Protein AF-0000000084955981 (afdb_homodimer)

Nearest PDB structures (foldseek):
  2y6p-assembly2_C-2  TM=7.339E-01  e=2.164E-11  Aquifex aeolicus
  7kmw-assembly4_D  TM=6.110E-01  e=5.799E-07  Mycobacterium avium subsp. paratuberculosis K-10
  7kmw-assembly2_B  TM=5.834E-01  e=3.494E-07  Mycobacterium avium subsp. paratuberculosis K-10
  7kmw-assembly3_C  TM=6.070E-01  e=7.012E-07  Mycobacterium avium subsp. paratuberculosis K-10
  3juj-assembly1_D  TM=6.021E-01  e=1.068E-05  Helicobacter pylori 26695

Secondary structure (DSSP, 8-state):
-----HHHHTT--EEEEE-S--SSSTTHHHHHHHHHHHHHHTTT-GGGEEEEES-HHHHHHHHHHT-EEEE----TT--HHHHTHHHHHT---SEEEE--TT-----TTHHHHHHHHHHHHGGG-SEEEEEEEEE--GGGBEEEETTEEEETTTT-----SS--EEEEEEEEEEEEEHHHHHHHHHSS-HHHHHTTS-EEEEE--S------SHHHHHHHHHHHHHHH-/-----HHHHTT--EEEEE-S--SSSTTHHHHHHHHHHHHHHTTT-GGGEEEEES-HHHHHHHHHHT-EEEE----TT--HHHHTHHHHHT---SEEEE--TT-----TTHHHHHHHHHHHHGGG-SEEEEEEEEE--GGGBEEEETTEEEETTTT-----SS--EEEEEEEEEEEEEHHHHHHHHHSS-HHHHHTTS-EEEEE--S------SHHHHHHHHHHHHHHH-

InterPro domains:
  IPR029044 Nucleotide-diphospho-sugar transferases [G3DSA:3.90.550.10] (10-226)
  IPR029044 Nucleotide-diphospho-sugar transferases [SSF53448] (9-222)

Radius of gyration: 24.69 Å; Cα contacts (8 Å, |Δi|>4): 787; chains: 2; bounding box: 46×69×59 Å

Sequence (458 aa):
MELLHESEMNNIPILIPVKGISRRCPGKNRKLLPYTADYLLRQNLIKNAVVISDDQELGDFASRLGFKTNVEIRKEGQDELSSCRNVIKNSDYEAFILLPVTQPFREIDLIRKCCSLYAQVKNEIDFVTSFVEVPDRERFYLEFAGSVPAFRNKDMKRKGALCETIPMIDGAIYLIKSAFICEVAMSTDPNKAFWTGRFRCIKNNVPFMDIDTPDDMAKFQFLKEYFTYMELLHESEMNNIPILIPVKGISRRCPGKNRKLLPYTADYLLRQNLIKNAVVISDDQELGDFASRLGFKTNVEIRKEGQDELSSCRNVIKNSDYEAFILLPVTQPFREIDLIRKCCSLYAQVKNEIDFVTSFVEVPDRERFYLEFAGSVPAFRNKDMKRKGALCETIPMIDGAIYLIKSAFICEVAMSTDPNKAFWTGRFRCIKNNVPFMDIDTPDDMAKFQFLKEYFTY

pLDDT: mean 87.75, std 13.92, range [24.83, 98.25]

Foldseek 3Di:
DPPPPPVQLVPAAEEEEDEQQQPFAHPVCVVQLLLVLVLCVVVVCQASYEYEYCDPVSQVSSVVSPHHYDHDHDDPPQDRLSSCLVVLVPDPDFKHKYAYSQWNAFDSCQSVVQSVVCVVCVVPWFKEAAKEWAFDDLQADWDDPDPDIDRPCPPDDDDPPDRDTDIDGQRRMMIGTSVQSVVLSPDPHSVVSVVVTGYYYYYGHDDGAGHRHPVSVVVVVVVVVVPVD/DPPPPPVQLVPAAEEEEDEQQQPFAHPVCVVQLLLVLVLCVVVVCQASYEYEYCDVVSQVSSVVSPHHYDHDHDDPPDDRLSSCLVVLVPDPDFKHKYAYSQWRAFDSCQSVVQSVVCVVQVVPWFKEAAKEWAFDDLQADWDDPDPDIDRPCPPDDDDPPDRDTDIDGQRRMMIGTSVQSVVLSPDPHSVVSVVVTGYYYYYGHDDGAGHRHPVSVVVVVVVVVVPVD

Structure (mmCIF, N/CA/C/O backbone):
data_AF-0000000084955981-model_v1
#
loop_
_entity.id
_entity.type
_entity.pdbx_description
1 polymer 'Uncharacterized protein'
#
loop_
_atom_site.group_PDB
_atom_site.id
_atom_site.type_symbol
_atom_site.label_atom_id
_atom_site.label_alt_id
_atom_site.label_comp_id
_atom_site.label_asym_id
_atom_site.label_entity_id
_atom_site.label_seq_id
_atom_site.pdbx_PDB_ins_code
_atom_site.Cartn_x
_atom_site.Cartn_y
_atom_site.Cartn_z
_atom_site.occupancy
_atom_site.B_iso_or_equiv
_atom_site.auth_seq_id
_atom_site.auth_comp_id
_atom_site.auth_asym_id
_atom_site.auth_atom_id
_atom_site.pdbx_PDB_model_num
ATOM 1 N N . MET A 1 1 ? -22.703 -29.344 -1.553 1 24.98 1 MET A N 1
ATOM 2 C CA . MET A 1 1 ? -21.531 -28.469 -1.436 1 24.98 1 MET A CA 1
ATOM 3 C C . MET A 1 1 ? -20.297 -29.266 -1.06 1 24.98 1 MET A C 1
ATOM 5 O O . MET A 1 1 ? -20.094 -29.609 0.109 1 24.98 1 MET A O 1
ATOM 9 N N . GLU A 1 2 ? -19.938 -30.234 -1.838 1 27.98 2 GLU A N 1
ATOM 10 C CA . GLU A 1 2 ? -18.906 -31.234 -1.55 1 27.98 2 GLU A CA 1
ATOM 11 C C . GLU A 1 2 ? -17.562 -30.578 -1.252 1 27.98 2 GLU A C 1
ATOM 13 O O . GLU A 1 2 ? -17.109 -29.719 -2.014 1 27.98 2 GLU A O 1
ATOM 18 N N . LEU A 1 3 ? -17.266 -30.406 -0.028 1 33.03 3 LEU A N 1
ATOM 19 C CA . LEU A 1 3 ? -15.922 -30.094 0.46 1 33.03 3 LEU A CA 1
ATOM 20 C C . LEU A 1 3 ? -14.852 -30.656 -0.472 1 33.03 3 LEU A C 1
ATOM 22 O O . LEU A 1 3 ? -14.781 -31.875 -0.673 1 33.03 3 LEU A O 1
ATOM 26 N N . LEU A 1 4 ? -14.602 -30.062 -1.552 1 38.09 4 LEU A N 1
ATOM 27 C CA . LEU A 1 4 ? -13.461 -30.578 -2.303 1 38.09 4 LEU A CA 1
ATOM 28 C C . LEU A 1 4 ? -12.43 -31.203 -1.365 1 38.09 4 LEU A C 1
ATOM 30 O O . LEU A 1 4 ? -12.031 -30.594 -0.374 1 38.09 4 LEU A O 1
ATOM 34 N N . HIS A 1 5 ? -12.297 -32.469 -1.326 1 39.66 5 HIS A N 1
ATOM 35 C CA . HIS A 1 5 ? -11.445 -33.281 -0.476 1 39.66 5 HIS A CA 1
ATOM 36 C C . HIS A 1 5 ? -10.031 -32.719 -0.403 1 39.66 5 HIS A C 1
ATOM 38 O O . HIS A 1 5 ? -9.5 -32.219 -1.398 1 39.66 5 HIS A O 1
ATOM 44 N N . GLU A 1 6 ? -9.438 -32.281 0.761 1 46.44 6 GLU A N 1
ATOM 45 C CA . GLU A 1 6 ? -8.039 -32.094 1.13 1 46.44 6 GLU A CA 1
ATOM 46 C C . GLU A 1 6 ? -7.105 -32.75 0.126 1 46.44 6 GLU A C 1
ATOM 48 O O . GLU A 1 6 ? -6 -32.281 -0.118 1 46.44 6 GLU A O 1
ATOM 53 N N . SER A 1 7 ? -7.629 -33.75 -0.527 1 46.12 7 SER A N 1
ATOM 54 C CA . SER A 1 7 ? -6.84 -34.625 -1.389 1 46.12 7 SER A CA 1
ATOM 55 C C . SER A 1 7 ? -6.512 -33.938 -2.713 1 46.12 7 SER A C 1
ATOM 57 O O . SER A 1 7 ? -5.441 -34.156 -3.283 1 46.12 7 SER A O 1
ATOM 59 N N . GLU A 1 8 ? -7.395 -33.219 -3.297 1 49.69 8 GLU A N 1
ATOM 60 C CA . GLU A 1 8 ? -7.164 -32.625 -4.613 1 49.69 8 GLU A CA 1
ATOM 61 C C . GLU A 1 8 ? -6.219 -31.438 -4.531 1 49.69 8 GLU A C 1
ATOM 63 O O . GLU A 1 8 ? -5.461 -31.172 -5.469 1 49.69 8 GLU A O 1
ATOM 68 N N . MET A 1 9 ? -6.34 -30.5 -3.541 1 53.97 9 MET A N 1
ATOM 69 C CA . MET A 1 9 ? -5.371 -29.438 -3.305 1 53.97 9 MET A CA 1
ATOM 70 C C . MET A 1 9 ? -3.955 -30 -3.215 1 53.97 9 MET A C 1
ATOM 72 O O . MET A 1 9 ? -2.994 -29.344 -3.609 1 53.97 9 MET A O 1
ATOM 76 N N . ASN A 1 10 ? -4.02 -31.328 -2.754 1 58.03 10 ASN A N 1
ATOM 77 C CA . ASN A 1 10 ? -2.803 -32.031 -2.342 1 58.03 10 ASN A CA 1
ATOM 78 C C . ASN A 1 10 ? -1.959 -32.438 -3.545 1 58.03 10 ASN A C 1
ATOM 80 O O . ASN A 1 10 ? -0.812 -32.844 -3.389 1 58.03 10 ASN A O 1
ATOM 84 N N . ASN A 1 11 ? -2.57 -31.953 -4.809 1 80.12 11 ASN A N 1
ATOM 85 C CA . ASN A 1 11 ? -1.757 -32.594 -5.836 1 80.12 11 ASN A CA 1
ATOM 86 C C . ASN A 1 11 ? -1.183 -31.562 -6.812 1 80.12 11 ASN A C 1
ATOM 88 O O . ASN A 1 11 ? -0.55 -31.922 -7.801 1 80.12 11 ASN A O 1
ATOM 92 N N . ILE A 1 12 ? -1.374 -30.188 -6.52 1 93.06 12 ILE A N 1
ATOM 93 C CA . ILE A 1 12 ? -0.803 -29.25 -7.48 1 93.06 12 ILE A CA 1
ATOM 94 C C . ILE A 1 12 ? 0.538 -28.734 -6.961 1 93.06 12 ILE A C 1
ATOM 96 O O . ILE A 1 12 ? 0.604 -28.109 -5.895 1 93.06 12 ILE A O 1
ATOM 100 N N . PRO A 1 13 ? 1.583 -28.969 -7.68 1 94.88 13 PRO A N 1
ATOM 101 C CA . PRO A 1 13 ? 2.895 -28.516 -7.211 1 94.88 13 PRO A CA 1
ATOM 102 C C . PRO A 1 13 ? 3.02 -26.984 -7.188 1 94.88 13 PRO A C 1
ATOM 104 O O . PRO A 1 13 ? 2.379 -26.297 -7.984 1 94.88 13 PRO A O 1
ATOM 107 N N . ILE A 1 14 ? 3.828 -26.562 -6.258 1 96.56 14 ILE A N 1
ATOM 108 C CA . ILE A 1 14 ? 4.086 -25.125 -6.094 1 96.56 14 ILE A CA 1
ATOM 109 C C . ILE A 1 14 ? 5.492 -24.797 -6.59 1 96.56 14 ILE A C 1
ATOM 111 O O . ILE A 1 14 ? 6.465 -25.438 -6.191 1 96.56 14 ILE A O 1
ATOM 115 N N . LEU A 1 15 ? 5.574 -23.859 -7.465 1 95.25 15 LEU A N 1
ATOM 116 C CA . LEU A 1 15 ? 6.855 -23.391 -7.98 1 95.25 15 LEU A CA 1
ATOM 117 C C . LEU A 1 15 ? 7.152 -21.969 -7.492 1 95.25 15 LEU A C 1
ATOM 119 O O . LEU A 1 15 ? 6.27 -21.109 -7.5 1 95.25 15 LEU A O 1
ATOM 123 N N . ILE A 1 16 ? 8.359 -21.734 -7.078 1 95.62 16 ILE A N 1
ATOM 124 C CA . ILE A 1 16 ? 8.844 -20.438 -6.621 1 95.62 16 ILE A CA 1
ATOM 125 C C . ILE A 1 16 ? 10.094 -20.047 -7.414 1 95.62 16 ILE A C 1
ATOM 127 O O . ILE A 1 16 ? 11.211 -20.375 -7.016 1 95.62 16 ILE A O 1
ATOM 131 N N . PRO A 1 17 ? 9.875 -19.312 -8.461 1 90.75 17 PRO A N 1
ATOM 132 C CA . PRO A 1 17 ? 11.039 -18.891 -9.258 1 90.75 17 PRO A CA 1
ATOM 133 C C . PRO A 1 17 ? 11.789 -17.719 -8.625 1 90.75 17 PRO A C 1
ATOM 135 O O . PRO A 1 17 ? 11.188 -16.703 -8.297 1 90.75 17 PRO A O 1
ATOM 138 N N . VAL A 1 18 ? 13.086 -17.844 -8.391 1 89.06 18 VAL A N 1
ATOM 139 C CA . VAL A 1 18 ? 13.914 -16.766 -7.852 1 89.06 18 VAL A CA 1
ATOM 140 C C . VAL A 1 18 ? 15.219 -16.688 -8.633 1 89.06 18 VAL A C 1
ATOM 142 O O . VAL A 1 18 ? 15.898 -17.688 -8.828 1 89.06 18 VAL A O 1
ATOM 145 N N . LYS A 1 19 ? 15.461 -15.516 -9.094 1 82.56 19 LYS A N 1
ATOM 146 C CA . LYS A 1 19 ? 16.734 -15.289 -9.789 1 82.56 19 LYS A CA 1
ATOM 147 C C . LYS A 1 19 ? 17.828 -14.867 -8.812 1 82.56 19 LYS A C 1
ATOM 149 O O . LYS A 1 19 ? 17.547 -14.18 -7.82 1 82.56 19 LYS A O 1
ATOM 154 N N . GLY A 1 20 ? 19.016 -15.359 -9.062 1 73.94 20 GLY A N 1
ATOM 155 C CA . GLY A 1 20 ? 20.141 -14.953 -8.234 1 73.94 20 GLY A CA 1
ATOM 156 C C . GLY A 1 20 ? 20.453 -13.477 -8.352 1 73.94 20 GLY A C 1
ATOM 157 O O . GLY A 1 20 ? 20.672 -12.797 -7.348 1 73.94 20 GLY A O 1
ATOM 158 N N . ILE A 1 21 ? 20.578 -13.117 -9.57 1 67.75 21 ILE A N 1
ATOM 159 C CA . ILE A 1 21 ? 20.906 -11.711 -9.781 1 67.75 21 ILE A CA 1
ATOM 160 C C . ILE A 1 21 ? 19.641 -10.922 -10.086 1 67.75 21 ILE A C 1
ATOM 162 O O . ILE A 1 21 ? 18.969 -11.172 -11.094 1 67.75 21 ILE A O 1
ATOM 166 N N . SER A 1 22 ? 19.203 -10.18 -9.141 1 68.75 22 SER A N 1
ATOM 167 C CA . SER A 1 22 ? 18.156 -9.18 -9.359 1 68.75 22 SER A CA 1
ATOM 168 C C . SER A 1 22 ? 18.75 -7.875 -9.883 1 68.75 22 SER A C 1
ATOM 170 O O . SER A 1 22 ? 19.359 -7.113 -9.133 1 68.75 22 SER A O 1
ATOM 172 N N . ARG A 1 23 ? 18.547 -7.656 -11.078 1 68.56 23 ARG A N 1
ATOM 173 C CA . ARG A 1 23 ? 19.172 -6.512 -11.727 1 68.56 23 ARG A CA 1
ATOM 174 C C . ARG A 1 23 ? 18.688 -5.199 -11.117 1 68.56 23 ARG A C 1
ATOM 176 O O . ARG A 1 23 ? 19.5 -4.301 -10.852 1 68.56 23 ARG A O 1
ATOM 183 N N . ARG A 1 24 ? 17.453 -5.141 -10.812 1 72.56 24 ARG A N 1
ATOM 184 C CA . ARG A 1 24 ? 16.859 -3.889 -10.352 1 72.56 24 ARG A CA 1
ATOM 185 C C . ARG A 1 24 ? 17.078 -3.701 -8.852 1 72.56 24 ARG A C 1
ATOM 187 O O . ARG A 1 24 ? 17.125 -2.57 -8.367 1 72.56 24 ARG A O 1
ATOM 194 N N . CYS A 1 25 ? 17.125 -4.785 -8.102 1 82.94 25 CYS A N 1
ATOM 195 C CA . CYS A 1 25 ? 17.266 -4.754 -6.648 1 82.94 25 CYS A CA 1
ATOM 196 C C . CYS A 1 25 ? 18.094 -5.934 -6.156 1 82.94 25 CYS A C 1
ATOM 198 O O . CYS A 1 25 ? 17.547 -6.945 -5.723 1 82.94 25 CYS A O 1
ATOM 200 N N . PRO A 1 26 ? 19.406 -5.855 -6.152 1 81.56 26 PRO A N 1
ATOM 201 C CA . PRO A 1 26 ? 20.281 -6.973 -5.816 1 81.56 26 PRO A CA 1
ATOM 202 C C . PRO A 1 26 ? 20.016 -7.543 -4.426 1 81.56 26 PRO A C 1
ATOM 204 O O . PRO A 1 26 ? 19.859 -6.785 -3.463 1 81.56 26 PRO A O 1
ATOM 207 N N . GLY A 1 27 ? 19.812 -8.805 -4.395 1 86.44 27 GLY A N 1
ATOM 208 C CA . GLY A 1 27 ? 19.703 -9.508 -3.129 1 86.44 27 GLY A CA 1
ATOM 209 C C . GLY A 1 27 ? 18.297 -9.578 -2.596 1 86.44 27 GLY A C 1
ATOM 210 O O . GLY A 1 27 ? 18.047 -10.172 -1.544 1 86.44 27 GLY A O 1
ATOM 211 N N . LYS A 1 28 ? 17.328 -9.023 -3.297 1 89.31 28 LYS A N 1
ATOM 212 C CA . LYS A 1 28 ? 15.984 -8.938 -2.752 1 89.31 28 LYS A CA 1
ATOM 213 C C . LYS A 1 28 ? 15.383 -10.328 -2.57 1 89.31 28 LYS A C 1
ATOM 215 O O . LYS A 1 28 ? 14.68 -10.586 -1.592 1 89.31 28 LYS A O 1
ATOM 220 N N . ASN A 1 29 ? 15.719 -11.266 -3.475 1 91 29 ASN A N 1
ATOM 221 C CA . ASN A 1 29 ? 15.109 -12.594 -3.43 1 91 29 ASN A CA 1
ATOM 222 C C . ASN A 1 29 ? 15.562 -13.375 -2.205 1 91 29 ASN A C 1
ATOM 224 O O . ASN A 1 29 ? 14.758 -14.055 -1.562 1 91 29 ASN A O 1
ATOM 228 N N . ARG A 1 30 ? 16.828 -13.289 -1.937 1 92.69 30 ARG A N 1
ATOM 229 C CA . ARG A 1 30 ? 17.328 -13.953 -0.741 1 92.69 30 ARG A CA 1
ATOM 230 C C . ARG A 1 30 ? 16.672 -13.398 0.517 1 92.69 30 ARG A C 1
ATOM 232 O O . ARG A 1 30 ? 16.375 -14.148 1.445 1 92.69 30 ARG A O 1
ATOM 239 N N . LYS A 1 31 ? 16.469 -12.117 0.587 1 95.06 31 LYS A N 1
ATOM 240 C CA . LYS A 1 31 ? 15.859 -11.461 1.742 1 95.06 31 LYS A CA 1
ATOM 241 C C . LYS A 1 31 ? 14.375 -11.789 1.853 1 95.06 31 LYS A C 1
ATOM 243 O O . LYS A 1 31 ? 13.828 -11.852 2.955 1 95.06 31 LYS A O 1
ATOM 248 N N . LEU A 1 32 ? 13.719 -12.078 0.718 1 96.81 32 LEU A N 1
ATOM 249 C CA . LEU A 1 32 ? 12.266 -12.211 0.696 1 96.81 32 LEU A CA 1
ATOM 250 C C . LEU A 1 32 ? 11.852 -13.672 0.779 1 96.81 32 LEU A C 1
ATOM 252 O O . LEU A 1 32 ? 10.75 -13.984 1.236 1 96.81 32 LEU A O 1
ATOM 256 N N . LEU A 1 33 ? 12.664 -14.617 0.383 1 96.88 33 LEU A N 1
ATOM 257 C CA . LEU A 1 33 ? 12.344 -16.031 0.302 1 96.88 33 LEU A CA 1
ATOM 258 C C . LEU A 1 33 ? 11.891 -16.562 1.657 1 96.88 33 LEU A C 1
ATOM 260 O O . LEU A 1 33 ? 10.945 -17.359 1.734 1 96.88 33 LEU A O 1
ATOM 264 N N . PRO A 1 34 ? 12.477 -16.125 2.803 1 97.31 34 PRO A N 1
ATOM 265 C CA . PRO A 1 34 ? 12.055 -16.625 4.109 1 97.31 34 PRO A CA 1
ATOM 266 C C . PRO A 1 34 ? 10.586 -16.328 4.406 1 97.31 34 PRO A C 1
ATOM 268 O O . PRO A 1 34 ? 9.922 -17.094 5.109 1 97.31 34 PRO A O 1
ATOM 271 N N . TYR A 1 35 ? 10.078 -15.25 3.887 1 97.31 35 TYR A N 1
ATOM 272 C CA . TYR A 1 35 ? 8.688 -14.891 4.137 1 97.31 35 TYR A CA 1
ATOM 273 C C . TYR A 1 35 ? 7.746 -15.852 3.418 1 97.31 35 TYR A C 1
ATOM 275 O O . TYR A 1 35 ? 6.703 -16.219 3.959 1 97.31 35 TYR A O 1
ATOM 283 N N . THR A 1 36 ? 8.078 -16.219 2.207 1 97.56 36 THR A N 1
ATOM 284 C CA . THR A 1 36 ? 7.305 -17.234 1.495 1 97.56 36 THR A CA 1
ATOM 285 C C . THR A 1 36 ? 7.422 -18.594 2.18 1 97.56 36 THR A C 1
ATOM 287 O O . THR A 1 36 ? 6.449 -19.344 2.262 1 97.56 36 THR A O 1
ATOM 290 N N . ALA A 1 37 ? 8.617 -18.922 2.689 1 98.06 37 ALA A N 1
ATOM 291 C CA . ALA A 1 37 ? 8.805 -20.156 3.447 1 98.06 37 ALA A CA 1
ATOM 292 C C . ALA A 1 37 ? 7.879 -20.203 4.66 1 98.06 37 ALA A C 1
ATOM 294 O O . ALA A 1 37 ? 7.176 -21.188 4.879 1 98.06 37 ALA A O 1
ATOM 295 N N . ASP A 1 38 ? 7.863 -19.125 5.406 1 97.38 38 ASP A N 1
ATOM 296 C CA . ASP A 1 38 ? 7.012 -19.047 6.586 1 97.38 38 ASP A CA 1
ATOM 297 C C . ASP A 1 38 ? 5.543 -19.234 6.215 1 97.38 38 ASP A C 1
ATOM 299 O O . ASP A 1 38 ? 4.816 -19.969 6.895 1 97.38 38 ASP A O 1
ATOM 303 N N . TYR A 1 39 ? 5.148 -18.594 5.176 1 97.44 39 TYR A N 1
ATOM 304 C CA . TYR A 1 39 ? 3.781 -18.688 4.684 1 97.44 39 TYR A CA 1
ATOM 305 C C . TYR A 1 39 ? 3.408 -20.141 4.406 1 97.44 39 TYR A C 1
ATOM 307 O O . TYR A 1 39 ? 2.338 -20.609 4.809 1 97.44 39 TYR A O 1
ATOM 315 N N . LEU A 1 40 ? 4.246 -20.859 3.764 1 97.44 40 LEU A N 1
ATOM 316 C CA . LEU A 1 40 ? 3.971 -22.25 3.371 1 97.44 40 LEU A CA 1
ATOM 317 C C . LEU A 1 40 ? 4.09 -23.188 4.566 1 97.44 40 LEU A C 1
ATOM 319 O O . LEU A 1 40 ? 3.342 -24.156 4.676 1 97.44 40 LEU A O 1
ATOM 323 N N . LEU A 1 41 ? 5.027 -22.906 5.461 1 97 41 LEU A N 1
ATOM 324 C CA . LEU A 1 41 ? 5.203 -23.734 6.656 1 97 41 LEU A CA 1
ATOM 325 C C . LEU A 1 41 ? 3.953 -23.688 7.531 1 97 41 LEU A C 1
ATOM 327 O O . LEU A 1 41 ? 3.521 -24.719 8.055 1 97 41 LEU A O 1
ATOM 331 N N . ARG A 1 42 ? 3.324 -22.547 7.613 1 95.62 42 ARG A N 1
ATOM 332 C CA . ARG A 1 42 ? 2.135 -22.375 8.438 1 95.62 42 ARG A CA 1
ATOM 333 C C . ARG A 1 42 ? 0.963 -23.188 7.891 1 95.62 42 ARG A C 1
ATOM 335 O O . ARG A 1 42 ? -0.028 -23.391 8.594 1 95.62 42 ARG A O 1
ATOM 342 N N . GLN A 1 43 ? 1.119 -23.609 6.676 1 94.88 43 GLN A N 1
ATOM 343 C CA . GLN A 1 43 ? 0.042 -24.359 6.031 1 94.88 43 GLN A CA 1
ATOM 344 C C . GLN A 1 43 ? 0.477 -25.781 5.711 1 94.88 43 GLN A C 1
ATOM 346 O O . GLN A 1 43 ? -0.244 -26.516 5.031 1 94.88 43 GLN A O 1
ATOM 351 N N . ASN A 1 44 ? 1.649 -26.203 6.117 1 94.75 44 ASN A N 1
ATOM 352 C CA . ASN A 1 44 ? 2.227 -27.516 5.871 1 94.75 44 ASN A CA 1
ATOM 353 C C . ASN A 1 44 ? 2.324 -27.812 4.379 1 94.75 44 ASN A C 1
ATOM 355 O O . ASN A 1 44 ? 1.991 -28.906 3.936 1 94.75 44 ASN A O 1
ATOM 359 N N . LEU A 1 45 ? 2.791 -26.766 3.621 1 95.81 45 LEU A N 1
ATOM 360 C CA . LEU A 1 45 ? 2.836 -26.922 2.174 1 95.81 45 LEU A CA 1
ATOM 361 C C . LEU A 1 45 ? 4.266 -26.797 1.654 1 95.81 45 LEU A C 1
ATOM 363 O O . LEU A 1 45 ? 4.504 -26.906 0.451 1 95.81 45 LEU A O 1
ATOM 367 N N . ILE A 1 46 ? 5.195 -26.609 2.521 1 95.5 46 ILE A N 1
ATOM 368 C CA . ILE A 1 46 ? 6.555 -26.297 2.084 1 95.5 46 ILE A CA 1
ATOM 369 C C . ILE A 1 46 ? 7.125 -27.484 1.309 1 95.5 46 ILE A C 1
ATOM 371 O O . ILE A 1 46 ? 7.895 -27.297 0.362 1 95.5 46 ILE A O 1
ATOM 375 N N . LYS A 1 47 ? 6.723 -28.672 1.635 1 92.81 47 LYS A N 1
ATOM 376 C CA . LYS A 1 47 ? 7.242 -29.875 0.984 1 92.81 47 LYS A CA 1
ATOM 377 C C . LYS A 1 47 ? 6.707 -30 -0.439 1 92.81 47 LYS A C 1
ATOM 379 O O . LYS A 1 47 ? 7.277 -30.734 -1.258 1 92.81 47 LYS A O 1
ATOM 384 N N . ASN A 1 48 ? 5.641 -29.344 -0.72 1 93.12 48 ASN A N 1
ATOM 385 C CA . ASN A 1 48 ? 5.039 -29.344 -2.051 1 93.12 48 ASN A CA 1
ATOM 386 C C . ASN A 1 48 ? 5.641 -28.266 -2.939 1 93.12 48 ASN A C 1
ATOM 388 O O . ASN A 1 48 ? 5.297 -28.156 -4.117 1 93.12 48 ASN A O 1
ATOM 392 N N . ALA A 1 49 ? 6.582 -27.516 -2.406 1 96.5 49 ALA A N 1
ATOM 393 C CA . ALA A 1 49 ? 7.105 -26.359 -3.115 1 96.5 49 ALA A CA 1
ATOM 394 C C . ALA A 1 49 ? 8.531 -26.594 -3.59 1 96.5 49 ALA A C 1
ATOM 396 O O . ALA A 1 49 ? 9.336 -27.203 -2.873 1 96.5 49 ALA A O 1
ATOM 397 N N . VAL A 1 50 ? 8.797 -26.172 -4.793 1 95.31 50 VAL A N 1
ATOM 398 C CA . VAL A 1 50 ? 10.133 -26.25 -5.379 1 95.31 50 VAL A CA 1
ATOM 399 C C . VAL A 1 50 ? 10.617 -24.844 -5.754 1 95.31 50 VAL A C 1
ATOM 401 O O . VAL A 1 50 ? 9.922 -24.109 -6.473 1 95.31 50 VAL A O 1
ATOM 404 N N . VAL A 1 51 ? 11.758 -24.469 -5.238 1 95.69 51 VAL A N 1
ATOM 405 C CA . VAL A 1 51 ? 12.406 -23.219 -5.641 1 95.69 51 VAL A CA 1
ATOM 406 C C . VAL A 1 51 ? 13.242 -23.453 -6.895 1 95.69 51 VAL A C 1
ATOM 408 O O . VAL A 1 51 ? 14.078 -24.359 -6.934 1 95.69 51 VAL A O 1
ATOM 411 N N . ILE A 1 52 ? 12.969 -22.672 -7.91 1 92.19 52 ILE A N 1
ATOM 412 C CA . ILE A 1 52 ? 13.719 -22.719 -9.156 1 92.19 52 ILE A CA 1
ATOM 413 C C . ILE A 1 52 ? 14.641 -21.5 -9.25 1 92.19 52 ILE A C 1
ATOM 415 O O . ILE A 1 52 ? 14.18 -20.359 -9.273 1 92.19 52 ILE A O 1
ATOM 419 N N . SER A 1 53 ? 15.93 -21.719 -9.312 1 90.56 53 SER A N 1
ATOM 420 C CA . SER A 1 53 ? 16.891 -20.609 -9.312 1 90.56 53 SER A CA 1
ATOM 421 C C . SER A 1 53 ? 18.031 -20.875 -10.297 1 90.56 53 SER A C 1
ATOM 423 O O . SER A 1 53 ? 18.281 -22.016 -10.68 1 90.56 53 SER A O 1
ATOM 425 N N . ASP A 1 54 ? 18.625 -19.781 -10.727 1 87.56 54 ASP A N 1
ATOM 426 C CA . ASP A 1 54 ? 19.828 -19.891 -11.555 1 87.56 54 ASP A CA 1
ATOM 427 C C . ASP A 1 54 ? 21.094 -19.703 -10.719 1 87.56 54 ASP A C 1
ATOM 429 O O . ASP A 1 54 ? 22.188 -19.547 -11.266 1 87.56 54 ASP A O 1
ATOM 433 N N . ASP A 1 55 ? 20.938 -19.625 -9.453 1 88.81 55 ASP A N 1
ATOM 434 C CA . ASP A 1 55 ? 22.031 -19.375 -8.523 1 88.81 55 ASP A CA 1
ATOM 435 C C . ASP A 1 55 ? 22.125 -20.469 -7.465 1 88.81 55 ASP A C 1
ATOM 437 O O . ASP A 1 55 ? 21.203 -20.641 -6.656 1 88.81 55 ASP A O 1
ATOM 441 N N . GLN A 1 56 ? 23.297 -21.109 -7.453 1 92.12 56 GLN A N 1
ATOM 442 C CA . GLN A 1 56 ? 23.5 -22.219 -6.539 1 92.12 56 GLN A CA 1
ATOM 443 C C . GLN A 1 56 ? 23.422 -21.766 -5.082 1 92.12 56 GLN A C 1
ATOM 445 O O . GLN A 1 56 ? 22.859 -22.469 -4.238 1 92.12 56 GLN A O 1
ATOM 450 N N . GLU A 1 57 ? 23.984 -20.672 -4.824 1 92.75 57 GLU A N 1
ATOM 451 C CA . GLU A 1 57 ? 23.953 -20.156 -3.457 1 92.75 57 GLU A CA 1
ATOM 452 C C . GLU A 1 57 ? 22.531 -19.938 -2.98 1 92.75 57 GLU A C 1
ATOM 454 O O . GLU A 1 57 ? 22.188 -20.25 -1.837 1 92.75 57 GLU A O 1
ATOM 459 N N . LEU A 1 58 ? 21.719 -19.422 -3.795 1 92.81 58 LEU A N 1
ATOM 460 C CA . LEU A 1 58 ? 20.328 -19.203 -3.459 1 92.81 58 LEU A CA 1
ATOM 461 C C . LEU A 1 58 ? 19.578 -20.516 -3.316 1 92.81 58 LEU A C 1
ATOM 463 O O . LEU A 1 58 ? 18.719 -20.656 -2.445 1 92.81 58 LEU A O 1
ATOM 467 N N . GLY A 1 59 ? 19.906 -21.438 -4.184 1 93.75 59 GLY A N 1
ATOM 468 C CA . GLY A 1 59 ? 19.344 -22.781 -4.047 1 93.75 59 GLY A CA 1
ATOM 469 C C . GLY A 1 59 ? 19.672 -23.422 -2.715 1 93.75 59 GLY A C 1
ATOM 470 O O . GLY A 1 59 ? 18.781 -23.984 -2.064 1 93.75 59 GLY A O 1
ATOM 471 N N . ASP A 1 60 ? 20.891 -23.328 -2.32 1 95.75 60 ASP A N 1
ATOM 472 C CA . ASP A 1 60 ? 21.328 -23.875 -1.037 1 95.75 60 ASP A CA 1
ATOM 473 C C . ASP A 1 60 ? 20.594 -23.188 0.12 1 95.75 60 ASP A C 1
ATOM 475 O O . ASP A 1 60 ? 20.172 -23.859 1.069 1 95.75 60 ASP A O 1
ATOM 479 N N . PHE A 1 61 ? 20.5 -21.922 0.017 1 96.19 61 PHE A N 1
ATOM 480 C CA . PHE A 1 61 ? 19.781 -21.172 1.027 1 96.19 61 PHE A CA 1
ATOM 481 C C . PHE A 1 61 ? 18.328 -21.641 1.114 1 96.19 61 PHE A C 1
ATOM 483 O O . PHE A 1 61 ? 17.797 -21.844 2.209 1 96.19 61 PHE A O 1
ATOM 490 N N . ALA A 1 62 ? 17.703 -21.828 -0.001 1 96.88 62 ALA A N 1
ATOM 491 C CA . ALA A 1 62 ? 16.312 -22.297 -0.064 1 96.88 62 ALA A CA 1
ATOM 492 C C . ALA A 1 62 ? 16.172 -23.672 0.586 1 96.88 62 ALA A C 1
ATOM 494 O O . ALA A 1 62 ? 15.211 -23.922 1.318 1 96.88 62 ALA A O 1
ATOM 495 N N . SER A 1 63 ? 17.094 -24.531 0.337 1 97.12 63 SER A N 1
ATOM 496 C CA . SER A 1 63 ? 17.078 -25.875 0.924 1 97.12 63 SER A CA 1
ATOM 497 C C . SER A 1 63 ? 17.125 -25.812 2.447 1 97.12 63 SER A C 1
ATOM 499 O O . SER A 1 63 ? 16.453 -26.562 3.131 1 97.12 63 SER A O 1
ATOM 501 N N . ARG A 1 64 ? 17.891 -24.906 2.949 1 97.69 64 ARG A N 1
ATOM 502 C CA . ARG A 1 64 ? 18 -24.734 4.395 1 97.69 64 ARG A CA 1
ATOM 503 C C . ARG A 1 64 ? 16.688 -24.266 5 1 97.69 64 ARG A C 1
ATOM 505 O O . ARG A 1 64 ? 16.422 -24.5 6.18 1 97.69 64 ARG A O 1
ATOM 512 N N . LEU A 1 65 ? 15.891 -23.609 4.215 1 97.56 65 LEU A N 1
ATOM 513 C CA . LEU A 1 65 ? 14.586 -23.141 4.676 1 97.56 65 LEU A CA 1
ATOM 514 C C . LEU A 1 65 ? 13.562 -24.266 4.641 1 97.56 65 LEU A C 1
ATOM 516 O O . LEU A 1 65 ? 12.453 -24.125 5.168 1 97.56 65 LEU A O 1
ATOM 520 N N . GLY A 1 66 ? 13.883 -25.391 3.895 1 97.19 66 GLY A N 1
ATOM 521 C CA . GLY A 1 66 ? 13 -26.547 3.855 1 97.19 66 GLY A CA 1
ATOM 522 C C . GLY A 1 66 ? 12.43 -26.812 2.475 1 97.19 66 GLY A C 1
ATOM 523 O O . GLY A 1 66 ? 11.672 -27.766 2.283 1 97.19 66 GLY A O 1
ATOM 524 N N . PHE A 1 67 ? 12.836 -26.016 1.507 1 97.5 67 PHE A N 1
ATOM 525 C CA . PHE A 1 67 ? 12.32 -26.188 0.153 1 97.5 67 PHE A CA 1
ATOM 526 C C . PHE A 1 67 ? 13.047 -27.312 -0.572 1 97.5 67 PHE A C 1
ATOM 528 O O . PHE A 1 67 ? 14.227 -27.562 -0.306 1 97.5 67 PHE A O 1
ATOM 535 N N . LYS A 1 68 ? 12.328 -27.984 -1.501 1 95.81 68 LYS A N 1
ATOM 536 C CA . LYS A 1 68 ? 13.023 -28.625 -2.623 1 95.81 68 LYS A CA 1
ATOM 537 C C . LYS A 1 68 ? 13.594 -27.562 -3.574 1 95.81 68 LYS A C 1
ATOM 539 O O . LYS A 1 68 ? 13.07 -26.453 -3.664 1 95.81 68 LYS A O 1
ATOM 544 N N . THR A 1 69 ? 14.68 -27.922 -4.211 1 94.94 69 THR A N 1
ATOM 545 C CA . THR A 1 69 ? 15.305 -26.938 -5.078 1 94.94 69 THR A CA 1
ATOM 546 C C . THR A 1 69 ? 15.648 -27.547 -6.434 1 94.94 69 THR A C 1
ATOM 548 O O . THR A 1 69 ? 15.922 -28.734 -6.531 1 94.94 69 THR A O 1
ATOM 551 N N . ASN A 1 70 ? 15.5 -26.75 -7.469 1 92.62 70 ASN A N 1
ATOM 552 C CA . ASN A 1 70 ? 15.961 -27.031 -8.828 1 92.62 70 ASN A CA 1
ATOM 553 C C . ASN A 1 70 ? 16.812 -25.875 -9.367 1 92.62 70 ASN A C 1
ATOM 555 O O . ASN A 1 70 ? 16.281 -24.797 -9.672 1 92.62 70 ASN A O 1
ATOM 559 N N . VAL A 1 71 ? 18.109 -26.062 -9.469 1 88.06 71 VAL A N 1
ATOM 560 C CA . VAL A 1 71 ? 19.016 -25.031 -9.945 1 88.06 71 VAL A CA 1
ATOM 561 C C . VAL A 1 71 ? 19.266 -25.219 -11.445 1 88.06 71 VAL A C 1
ATOM 563 O O . VAL A 1 71 ? 19.703 -26.297 -11.875 1 88.06 71 VAL A O 1
ATOM 566 N N . GLU A 1 72 ? 18.859 -24.266 -12.195 1 83 72 GLU A N 1
ATOM 567 C CA . GLU A 1 72 ? 19.031 -24.328 -13.641 1 83 72 GLU A CA 1
ATOM 568 C C . GLU A 1 72 ? 19.625 -23.047 -14.195 1 83 72 GLU A C 1
ATOM 570 O O . GLU A 1 72 ? 19.484 -21.969 -13.594 1 83 72 GLU A O 1
ATOM 575 N N . ILE A 1 73 ? 20.328 -23.219 -15.258 1 75 73 ILE A N 1
ATOM 576 C CA . ILE A 1 73 ? 20.922 -22.078 -15.938 1 75 73 ILE A CA 1
ATOM 577 C C . ILE A 1 73 ? 19.828 -21.297 -16.688 1 75 73 ILE A C 1
ATOM 579 O O . ILE A 1 73 ? 18.969 -21.906 -17.344 1 75 73 ILE A O 1
ATOM 583 N N . ARG A 1 74 ? 19.828 -19.984 -16.438 1 73.81 74 ARG A N 1
ATOM 584 C CA . ARG A 1 74 ? 18.844 -19.125 -17.094 1 73.81 74 ARG A CA 1
ATOM 585 C C . ARG A 1 74 ? 19.516 -18.141 -18.047 1 73.81 74 ARG A C 1
ATOM 587 O O . ARG A 1 74 ? 20.594 -17.625 -17.75 1 73.81 74 ARG A O 1
ATOM 594 N N . LYS A 1 75 ? 18.875 -18.047 -19.266 1 69.12 75 LYS A N 1
ATOM 595 C CA . LYS A 1 75 ? 19.328 -17.016 -20.203 1 69.12 75 LYS A CA 1
ATOM 596 C C . LYS A 1 75 ? 18.969 -15.625 -19.703 1 69.12 75 LYS A C 1
ATOM 598 O O . LYS A 1 75 ? 18.031 -15.461 -18.922 1 69.12 75 LYS A O 1
ATOM 603 N N . GLU A 1 76 ? 19.766 -14.711 -20.141 1 63.59 76 GLU A N 1
ATOM 604 C CA . GLU A 1 76 ? 19.5 -13.32 -19.781 1 63.59 76 GLU A CA 1
ATOM 605 C C . GLU A 1 76 ? 18.109 -12.891 -20.234 1 63.59 76 GLU A C 1
ATOM 607 O O . GLU A 1 76 ? 17.688 -13.211 -21.359 1 63.59 76 GLU A O 1
ATOM 612 N N . GLY A 1 77 ? 17.406 -12.234 -19.328 1 64.81 77 GLY A N 1
ATOM 613 C CA . GLY A 1 77 ? 16.125 -11.672 -19.703 1 64.81 77 GLY A CA 1
ATOM 614 C C . GLY A 1 77 ? 14.969 -12.641 -19.5 1 64.81 77 GLY A C 1
ATOM 615 O O . GLY A 1 77 ? 13.805 -12.266 -19.672 1 64.81 77 GLY A O 1
ATOM 616 N N . GLN A 1 78 ? 15.336 -13.789 -19.219 1 67.5 78 GLN A N 1
ATOM 617 C CA . GLN A 1 78 ? 14.273 -14.773 -19.031 1 67.5 78 GLN A CA 1
ATOM 618 C C . GLN A 1 78 ? 13.391 -14.406 -17.844 1 67.5 78 GLN A C 1
ATOM 620 O O . GLN A 1 78 ? 13.898 -14.164 -16.734 1 67.5 78 GLN A O 1
ATOM 625 N N . ASP A 1 79 ? 12.055 -14.352 -18.109 1 69.69 79 ASP A N 1
ATOM 626 C CA . ASP A 1 79 ? 11.094 -13.992 -17.062 1 69.69 79 ASP A CA 1
ATOM 627 C C . ASP A 1 79 ? 10.789 -15.195 -16.172 1 69.69 79 ASP A C 1
ATOM 629 O O . ASP A 1 79 ? 11.336 -16.281 -16.359 1 69.69 79 ASP A O 1
ATOM 633 N N . GLU A 1 80 ? 10.023 -14.992 -15.133 1 69.94 80 GLU A N 1
ATOM 634 C CA . GLU A 1 80 ? 9.734 -15.977 -14.086 1 69.94 80 GLU A CA 1
ATOM 635 C C . GLU A 1 80 ? 9.078 -17.219 -14.664 1 69.94 80 GLU A C 1
ATOM 637 O O . GLU A 1 80 ? 9.422 -18.344 -14.289 1 69.94 80 GLU A O 1
ATOM 642 N N . LEU A 1 81 ? 8.195 -16.969 -15.562 1 70.31 81 LEU A N 1
ATOM 643 C CA . LEU A 1 81 ? 7.465 -18.109 -16.125 1 70.31 81 LEU A CA 1
ATOM 644 C C . LEU A 1 81 ? 8.375 -18.953 -17 1 70.31 81 LEU A C 1
ATOM 646 O O . LEU A 1 81 ? 8.375 -20.188 -16.906 1 70.31 81 LEU A O 1
ATOM 650 N N . SER A 1 82 ? 9.156 -18.266 -17.781 1 71.69 82 SER A N 1
ATOM 651 C CA . SER A 1 82 ? 10.07 -18.969 -18.688 1 71.69 82 SER A CA 1
ATOM 652 C C . SER A 1 82 ? 11.109 -19.766 -17.906 1 71.69 82 SER A C 1
ATOM 654 O O . SER A 1 82 ? 11.562 -20.828 -18.359 1 71.69 82 SER A O 1
ATOM 656 N N . SER A 1 83 ? 11.367 -19.281 -16.719 1 73.94 83 SER A N 1
ATOM 657 C CA . SER A 1 83 ? 12.359 -19.969 -15.914 1 73.94 83 SER A CA 1
ATOM 658 C C . SER A 1 83 ? 11.812 -21.297 -15.383 1 73.94 83 SER A C 1
ATOM 660 O O . SER A 1 83 ? 12.578 -22.172 -14.984 1 73.94 83 SER A O 1
ATOM 662 N N . CYS A 1 84 ? 10.5 -21.422 -15.422 1 78.62 84 CYS A N 1
ATOM 663 C CA . CYS A 1 84 ? 9.867 -22.641 -14.906 1 78.62 84 CYS A CA 1
ATOM 664 C C . CYS A 1 84 ? 9.57 -23.625 -16.031 1 78.62 84 CYS A C 1
ATOM 666 O O . CYS A 1 84 ? 9.125 -24.734 -15.789 1 78.62 84 CYS A O 1
ATOM 668 N N . ARG A 1 85 ? 9.867 -23.266 -17.219 1 78.38 85 ARG A N 1
ATOM 669 C CA . ARG A 1 85 ? 9.445 -24.016 -18.391 1 78.38 85 ARG A CA 1
ATOM 670 C C . ARG A 1 85 ? 10.016 -25.438 -18.359 1 78.38 85 ARG A C 1
ATOM 672 O O . ARG A 1 85 ? 9.312 -26.391 -18.672 1 78.38 85 ARG A O 1
ATOM 679 N N . ASN A 1 86 ? 11.242 -25.547 -18.047 1 79.12 86 ASN A N 1
ATOM 680 C CA . ASN A 1 86 ? 11.883 -26.859 -18.062 1 79.12 86 ASN A CA 1
ATOM 681 C C . ASN A 1 86 ? 11.242 -27.812 -17.062 1 79.12 86 ASN A C 1
ATOM 683 O O . ASN A 1 86 ? 10.984 -28.969 -17.375 1 79.12 86 ASN A O 1
ATOM 687 N N . VAL A 1 87 ? 10.977 -27.266 -15.906 1 83.81 87 VAL A N 1
ATOM 688 C CA . VAL A 1 87 ? 10.344 -28.078 -14.875 1 83.81 87 VAL A CA 1
ATOM 689 C C . VAL A 1 87 ? 8.93 -28.469 -15.312 1 83.81 87 VAL A C 1
ATOM 691 O O . VAL A 1 87 ? 8.516 -29.609 -15.141 1 83.81 87 VAL A O 1
ATOM 694 N N . ILE A 1 88 ? 8.25 -27.562 -15.914 1 86.25 88 ILE A N 1
ATOM 695 C CA . ILE A 1 88 ? 6.852 -27.75 -16.281 1 86.25 88 ILE A CA 1
ATOM 696 C C . ILE A 1 88 ? 6.754 -28.703 -17.469 1 86.25 88 ILE A C 1
ATOM 698 O O . ILE A 1 88 ? 5.941 -29.641 -17.453 1 86.25 88 ILE A O 1
ATOM 702 N N . LYS A 1 89 ? 7.586 -28.531 -18.438 1 82.12 89 LYS A N 1
ATOM 703 C CA . LYS A 1 89 ? 7.555 -29.344 -19.641 1 82.12 89 LYS A CA 1
ATOM 704 C C . LYS A 1 89 ? 7.855 -30.812 -19.344 1 82.12 89 LYS A C 1
ATOM 706 O O . LYS A 1 89 ? 7.34 -31.719 -20 1 82.12 89 LYS A O 1
ATOM 711 N N . ASN A 1 90 ? 8.641 -31.016 -18.391 1 84.31 90 ASN A N 1
ATOM 712 C CA . ASN A 1 90 ? 9.078 -32.375 -18.062 1 84.31 90 ASN A CA 1
ATOM 713 C C . ASN A 1 90 ? 8.188 -33 -17 1 84.31 90 ASN A C 1
ATOM 715 O O . ASN A 1 90 ? 8.5 -34.094 -16.469 1 84.31 90 ASN A O 1
ATOM 719 N N . SER A 1 91 ? 7.18 -32.344 -16.734 1 86.69 91 SER A N 1
ATOM 720 C CA . SER A 1 91 ? 6.273 -32.844 -15.703 1 86.69 91 SER A CA 1
ATOM 721 C C . SER A 1 91 ? 4.957 -33.312 -16.312 1 86.69 91 SER A C 1
ATOM 723 O O . SER A 1 91 ? 4.633 -32.969 -17.453 1 86.69 91 SER A O 1
ATOM 725 N N . ASP A 1 92 ? 4.203 -34.25 -15.539 1 89.69 92 ASP A N 1
ATOM 726 C CA . ASP A 1 92 ? 2.906 -34.719 -15.984 1 89.69 92 ASP A CA 1
ATOM 727 C C . ASP A 1 92 ? 1.767 -34.031 -15.258 1 89.69 92 ASP A C 1
ATOM 729 O O . ASP A 1 92 ? 0.613 -34.438 -15.328 1 89.69 92 ASP A O 1
ATOM 733 N N . TYR A 1 93 ? 2.141 -32.938 -14.586 1 93.25 93 TYR A N 1
ATOM 734 C CA . TYR A 1 93 ? 1.104 -32.25 -13.852 1 93.25 93 TYR A CA 1
ATOM 735 C C . TYR A 1 93 ? 0.266 -31.375 -14.789 1 93.25 93 TYR A C 1
ATOM 737 O O . TYR A 1 93 ? 0.797 -30.766 -15.711 1 93.25 93 TYR A O 1
ATOM 745 N N . GLU A 1 94 ? -0.983 -31.328 -14.5 1 93.69 94 GLU A N 1
ATOM 746 C CA . GLU A 1 94 ? -1.913 -30.562 -15.328 1 93.69 94 GLU A CA 1
ATOM 747 C C . GLU A 1 94 ? -1.805 -29.062 -15.047 1 93.69 94 GLU A C 1
ATOM 749 O O . GLU A 1 94 ? -2.137 -28.234 -15.906 1 93.69 94 GLU A O 1
ATOM 754 N N . ALA A 1 95 ? -1.361 -28.734 -13.852 1 95.62 95 ALA A N 1
ATOM 755 C CA . ALA A 1 95 ? -1.278 -27.328 -13.445 1 95.62 95 ALA A CA 1
ATOM 756 C C . ALA A 1 95 ? -0.214 -27.141 -12.367 1 95.62 95 ALA A C 1
ATOM 758 O O . ALA A 1 95 ? 0.238 -28.094 -11.75 1 95.62 95 ALA A O 1
ATOM 759 N N . PHE A 1 96 ? 0.186 -25.875 -12.211 1 95.25 96 PHE A N 1
ATOM 760 C CA . PHE A 1 96 ? 1.151 -25.469 -11.195 1 95.25 96 PHE A CA 1
ATOM 761 C C . PHE A 1 96 ? 0.69 -24.203 -10.484 1 95.25 96 PHE A C 1
ATOM 763 O O . PHE A 1 96 ? -0.056 -23.406 -11.047 1 95.25 96 PHE A O 1
ATOM 770 N N . ILE A 1 97 ? 1.128 -24.078 -9.258 1 96.44 97 ILE A N 1
ATOM 771 C CA . ILE A 1 97 ? 0.973 -22.828 -8.531 1 96.44 97 ILE A CA 1
ATOM 772 C C . ILE A 1 97 ? 2.297 -22.062 -8.523 1 96.44 97 ILE A C 1
ATOM 774 O O . ILE A 1 97 ? 3.34 -22.625 -8.172 1 96.44 97 ILE A O 1
ATOM 778 N N . LEU A 1 98 ? 2.248 -20.906 -8.969 1 95.12 98 LEU A N 1
ATOM 779 C CA . LEU A 1 98 ? 3.404 -20.016 -8.898 1 95.12 98 LEU A CA 1
ATOM 780 C C . LEU A 1 98 ? 3.244 -19 -7.773 1 95.12 98 LEU A C 1
ATOM 782 O O . LEU A 1 98 ? 2.219 -18.312 -7.684 1 95.12 98 LEU A O 1
ATOM 786 N N . LEU A 1 99 ? 4.246 -18.875 -6.934 1 96.56 99 LEU A N 1
ATOM 787 C CA . LEU A 1 99 ? 4.273 -17.891 -5.855 1 96.56 99 LEU A CA 1
ATOM 788 C C . LEU A 1 99 ? 5.477 -16.953 -5.996 1 96.56 99 LEU A C 1
ATOM 790 O O . LEU A 1 99 ? 6.586 -17.312 -5.582 1 96.56 99 LEU A O 1
ATOM 794 N N . PRO A 1 100 ? 5.258 -15.773 -6.559 1 94.31 100 PRO A N 1
ATOM 795 C CA . PRO A 1 100 ? 6.375 -14.828 -6.625 1 94.31 100 PRO A CA 1
ATOM 796 C C . PRO A 1 100 ? 6.812 -14.336 -5.246 1 94.31 100 PRO A C 1
ATOM 798 O O . PRO A 1 100 ? 5.977 -13.914 -4.441 1 94.31 100 PRO A O 1
ATOM 801 N N . VAL A 1 101 ? 8.094 -14.305 -4.957 1 94.88 101 VAL A N 1
ATOM 802 C CA . VAL A 1 101 ? 8.602 -13.93 -3.639 1 94.88 101 VAL A CA 1
ATOM 803 C C . VAL A 1 101 ? 8.516 -12.414 -3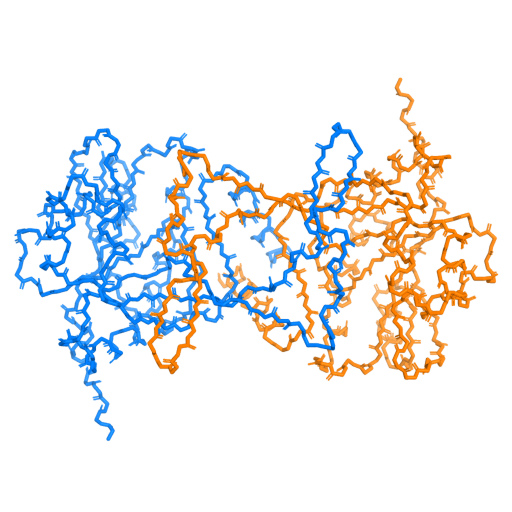.467 1 94.88 101 VAL A C 1
ATOM 805 O O . VAL A 1 101 ? 8.609 -11.906 -2.35 1 94.88 101 VAL A O 1
ATOM 808 N N . THR A 1 102 ? 8.32 -11.688 -4.598 1 94.06 102 THR A N 1
ATOM 809 C CA . THR A 1 102 ? 8.281 -10.234 -4.566 1 94.06 102 THR A CA 1
ATOM 810 C C . THR A 1 102 ? 6.93 -9.734 -4.074 1 94.06 102 THR A C 1
ATOM 812 O O . THR A 1 102 ? 6.762 -8.547 -3.793 1 94.06 102 THR A O 1
ATOM 815 N N . GLN A 1 103 ? 5.961 -10.672 -3.965 1 95.94 103 GLN A N 1
ATOM 816 C CA . GLN A 1 103 ? 4.672 -10.375 -3.35 1 95.94 103 GLN A CA 1
ATOM 817 C C . GLN A 1 103 ? 4.535 -11.07 -1.996 1 95.94 103 GLN A C 1
ATOM 819 O O . GLN A 1 103 ? 3.873 -12.102 -1.886 1 95.94 103 GLN A O 1
ATOM 824 N N . PRO A 1 104 ? 4.992 -10.492 -0.983 1 97 104 PRO A N 1
ATOM 825 C CA . PRO A 1 104 ? 5.117 -11.203 0.291 1 97 104 PRO A CA 1
ATOM 826 C C . PRO A 1 104 ? 3.785 -11.352 1.021 1 97 104 PRO A C 1
ATOM 828 O O . PRO A 1 104 ? 3.635 -12.234 1.864 1 97 104 PRO A O 1
ATOM 831 N N . PHE A 1 105 ? 2.809 -10.516 0.736 1 98.25 105 PHE A N 1
ATOM 832 C CA . PHE A 1 105 ? 1.577 -10.531 1.517 1 98.25 105 PHE A CA 1
ATOM 833 C C . PHE A 1 105 ? 0.525 -11.414 0.851 1 98.25 105 PHE A C 1
ATOM 835 O O . PHE A 1 105 ? 0.112 -11.148 -0.28 1 98.25 105 PHE A O 1
ATOM 842 N N . ARG A 1 106 ? 0.133 -12.469 1.563 1 98.19 106 ARG A N 1
ATOM 843 C CA . ARG A 1 106 ? -0.907 -13.398 1.142 1 98.19 106 ARG A CA 1
ATOM 844 C C . ARG A 1 106 ? -1.812 -13.773 2.311 1 98.19 106 ARG A C 1
ATOM 846 O O . ARG A 1 106 ? -1.333 -14.023 3.418 1 98.19 106 ARG A O 1
ATOM 853 N N . GLU A 1 107 ? -3.061 -13.758 1.979 1 96.81 107 GLU A N 1
ATOM 854 C CA . GLU A 1 107 ? -3.959 -14.352 2.967 1 96.81 107 GLU A CA 1
ATOM 855 C C . GLU A 1 107 ? -3.6 -15.812 3.236 1 96.81 107 GLU A C 1
ATOM 857 O O . GLU A 1 107 ? -3.232 -16.547 2.316 1 96.81 107 GLU A O 1
ATOM 862 N N . ILE A 1 108 ? -3.828 -16.219 4.445 1 95.44 108 ILE A N 1
ATOM 863 C CA . ILE A 1 108 ? -3.395 -17.547 4.863 1 95.44 108 ILE A CA 1
ATOM 864 C C . ILE A 1 108 ? -4.07 -18.594 3.992 1 95.44 108 ILE A C 1
ATOM 866 O O . ILE A 1 108 ? -3.447 -19.594 3.611 1 95.44 108 ILE A O 1
ATOM 870 N N . ASP A 1 109 ? -5.348 -18.453 3.594 1 96.25 109 ASP A N 1
ATOM 871 C CA . ASP A 1 109 ? -6.102 -19.484 2.879 1 96.25 109 ASP A CA 1
ATOM 872 C C . ASP A 1 109 ? -6.109 -19.219 1.377 1 96.25 109 ASP A C 1
ATOM 874 O O . ASP A 1 109 ? -6.906 -19.797 0.64 1 96.25 109 ASP A O 1
ATOM 878 N N . LEU A 1 110 ? -5.27 -18.312 0.94 1 97.88 110 LEU A N 1
ATOM 879 C CA . LEU A 1 110 ? -5.293 -17.906 -0.458 1 97.88 110 LEU A CA 1
ATOM 880 C C . LEU A 1 110 ? -5.082 -19.094 -1.382 1 97.88 110 LEU A C 1
ATOM 882 O O . LEU A 1 110 ? -5.805 -19.266 -2.369 1 97.88 110 LEU A O 1
ATOM 886 N N . ILE A 1 111 ? -4.113 -19.969 -1.113 1 97.69 111 ILE A N 1
ATOM 887 C CA . ILE A 1 111 ? -3.83 -21.141 -1.941 1 97.69 111 ILE A CA 1
ATOM 888 C C . ILE A 1 111 ? -5.062 -22.047 -2 1 97.69 111 ILE A C 1
ATOM 890 O O . ILE A 1 111 ? -5.488 -22.453 -3.084 1 97.69 111 ILE A O 1
ATOM 894 N N . ARG A 1 112 ? -5.637 -22.312 -0.876 1 96.06 112 ARG A N 1
ATOM 895 C CA . ARG A 1 112 ? -6.824 -23.156 -0.807 1 96.06 112 ARG A CA 1
ATOM 896 C C . ARG A 1 112 ? -7.969 -22.562 -1.623 1 96.06 112 ARG A C 1
ATOM 898 O O . ARG A 1 112 ? -8.648 -23.281 -2.355 1 96.06 112 ARG A O 1
ATOM 905 N N . LYS A 1 113 ? -8.188 -21.297 -1.443 1 96.75 113 LYS A N 1
ATOM 906 C CA . LYS A 1 113 ? -9.242 -20.609 -2.182 1 96.75 113 LYS A CA 1
ATOM 907 C C . LYS A 1 113 ? -9.016 -20.719 -3.688 1 96.75 113 LYS A C 1
ATOM 909 O O . LYS A 1 113 ? -9.961 -20.953 -4.445 1 96.75 113 LYS A O 1
ATOM 914 N N . CYS A 1 114 ? -7.816 -20.5 -4.102 1 96.88 114 CYS A N 1
ATOM 915 C CA . CYS A 1 114 ? -7.473 -20.594 -5.516 1 96.88 114 CYS A CA 1
ATOM 916 C C . CYS A 1 114 ? -7.719 -22 -6.051 1 96.88 114 CYS A C 1
ATOM 918 O O . CYS A 1 114 ? -8.305 -22.172 -7.121 1 96.88 114 CYS A O 1
ATOM 920 N N . CYS A 1 115 ? -7.297 -23 -5.344 1 96.69 115 CYS A N 1
ATOM 921 C CA . CYS A 1 115 ? -7.488 -24.391 -5.746 1 96.69 115 CYS A CA 1
ATOM 922 C C . CYS A 1 115 ? -8.969 -24.719 -5.836 1 96.69 115 CYS A C 1
ATOM 924 O O . CYS A 1 115 ? -9.406 -25.406 -6.77 1 96.69 115 CYS A O 1
ATOM 926 N N . SER A 1 116 ? -9.711 -24.281 -4.855 1 96.75 116 SER A N 1
ATOM 927 C CA . SER A 1 116 ? -11.148 -24.531 -4.844 1 96.75 116 SER A CA 1
ATOM 928 C C . SER A 1 116 ? -11.82 -23.922 -6.066 1 96.75 116 SER A C 1
ATOM 930 O O . SER A 1 116 ? -12.641 -24.562 -6.723 1 96.75 116 SER A O 1
ATOM 932 N N . LEU A 1 117 ? -11.508 -22.703 -6.375 1 96.62 117 LEU A N 1
ATOM 933 C CA . LEU A 1 117 ? -12.07 -22.047 -7.551 1 96.62 117 LEU A CA 1
ATOM 934 C C . LEU A 1 117 ? -11.648 -22.766 -8.828 1 96.62 117 LEU A C 1
ATOM 936 O O . LEU A 1 117 ? -12.484 -23.016 -9.703 1 96.62 117 LEU A O 1
ATOM 940 N N . TYR A 1 118 ? -10.445 -23.062 -8.938 1 96.75 118 TYR A N 1
ATOM 941 C CA . TYR A 1 118 ? -9.922 -23.766 -10.102 1 96.75 118 TYR A CA 1
ATOM 942 C C . TYR A 1 118 ? -10.688 -25.062 -10.344 1 96.75 118 TYR A C 1
ATOM 944 O O . TYR A 1 118 ? -11.078 -25.359 -11.477 1 96.75 118 TYR A O 1
ATOM 952 N N . ALA A 1 119 ? -10.93 -25.797 -9.312 1 95.62 119 ALA A N 1
ATOM 953 C CA . ALA A 1 119 ? -11.633 -27.078 -9.422 1 95.62 119 ALA A CA 1
ATOM 954 C C . ALA A 1 119 ? -13.031 -26.875 -10.008 1 95.62 119 ALA A C 1
ATOM 956 O O . ALA A 1 119 ? -13.531 -27.75 -10.727 1 95.62 119 ALA A O 1
ATOM 957 N N . GLN A 1 120 ? -13.547 -25.781 -9.727 1 95.5 120 GLN A N 1
ATOM 958 C CA . GLN A 1 120 ? -14.914 -25.516 -10.156 1 95.5 120 GLN A CA 1
ATOM 959 C C . GLN A 1 120 ? -14.953 -25.062 -11.617 1 95.5 120 GLN A C 1
ATOM 961 O O . GLN A 1 120 ? -15.93 -25.312 -12.32 1 95.5 120 GLN A O 1
ATOM 966 N N . VAL A 1 121 ? -13.852 -24.469 -12.062 1 95.88 121 VAL A N 1
ATOM 967 C CA . VAL A 1 121 ? -14 -23.781 -13.336 1 95.88 121 VAL A CA 1
ATOM 968 C C . VAL A 1 121 ? -12.859 -24.172 -14.273 1 95.88 121 VAL A C 1
ATOM 970 O O . VAL A 1 121 ? -12.641 -23.531 -15.305 1 95.88 121 VAL A O 1
ATOM 973 N N . LYS A 1 122 ? -12.078 -25.172 -13.953 1 94.25 122 LYS A N 1
ATOM 974 C CA . LYS A 1 122 ? -10.836 -25.5 -14.656 1 94.25 122 LYS A CA 1
ATOM 975 C C . LYS A 1 122 ? -11.078 -25.719 -16.141 1 94.25 122 LYS A C 1
ATOM 977 O O . LYS A 1 122 ? -10.211 -25.453 -16.969 1 94.25 122 LYS A O 1
ATOM 982 N N . ASN A 1 123 ? -12.289 -26.109 -16.516 1 95.5 123 ASN A N 1
ATOM 983 C CA . ASN A 1 123 ? -12.562 -26.391 -17.906 1 95.5 123 ASN A CA 1
ATOM 984 C C . ASN A 1 123 ? -12.836 -25.109 -18.703 1 95.5 123 ASN A C 1
ATOM 986 O O . ASN A 1 123 ? -12.844 -25.125 -19.938 1 95.5 123 ASN A O 1
ATOM 990 N N . GLU A 1 124 ? -12.891 -23.969 -18.031 1 95.75 124 GLU A N 1
ATOM 991 C CA . GLU A 1 124 ? -13.273 -22.703 -18.672 1 95.75 124 GLU A CA 1
ATOM 992 C C . GLU A 1 124 ? -12.125 -21.703 -18.656 1 95.75 124 GLU A C 1
ATOM 994 O O . GLU A 1 124 ? -12.227 -20.625 -19.234 1 95.75 124 GLU A O 1
ATOM 999 N N . ILE A 1 125 ? -11.078 -22.094 -18.031 1 97.25 125 ILE A N 1
ATOM 1000 C CA . ILE A 1 125 ? -10.055 -21.078 -17.828 1 97.25 125 ILE A CA 1
ATOM 1001 C C . ILE A 1 125 ? -8.68 -21.672 -18.125 1 97.25 125 ILE A C 1
ATOM 1003 O O . ILE A 1 125 ? -8.531 -22.891 -18.234 1 97.25 125 ILE A O 1
ATOM 1007 N N . ASP A 1 126 ? -7.695 -20.719 -18.234 1 97.06 126 ASP A N 1
ATOM 1008 C CA . ASP A 1 126 ? -6.289 -21.078 -18.375 1 97.06 126 ASP A CA 1
ATOM 1009 C C . ASP A 1 126 ? -5.543 -20.922 -17.047 1 97.06 126 ASP A C 1
ATOM 1011 O O . ASP A 1 126 ? -4.562 -21.625 -16.797 1 97.06 126 ASP A O 1
ATOM 1015 N N . PHE A 1 127 ? -5.996 -20 -16.25 1 96.44 127 PHE A N 1
ATOM 1016 C CA . PHE A 1 127 ? -5.344 -19.828 -14.961 1 96.44 127 PHE A CA 1
ATOM 1017 C C . PHE A 1 127 ? -6.262 -19.109 -13.977 1 96.44 127 PHE A C 1
ATOM 1019 O O . PHE A 1 127 ? -7.277 -18.531 -14.383 1 96.44 127 PHE A O 1
ATOM 1026 N N . VAL A 1 128 ? -5.965 -19.234 -12.703 1 97.5 128 VAL A N 1
ATOM 1027 C CA . VAL A 1 128 ? -6.547 -18.469 -11.602 1 97.5 128 VAL A CA 1
ATOM 1028 C C . VAL A 1 128 ? -5.473 -17.594 -10.961 1 97.5 128 VAL A C 1
ATOM 1030 O O . VAL A 1 128 ? -4.324 -18.016 -10.805 1 97.5 128 VAL A O 1
ATOM 1033 N N . THR A 1 129 ? -5.848 -16.344 -10.633 1 97.56 129 THR A N 1
ATOM 1034 C CA . THR A 1 129 ? -4.938 -15.469 -9.914 1 97.56 129 THR A CA 1
ATOM 1035 C C . THR A 1 129 ? -5.691 -14.664 -8.859 1 97.56 129 THR A C 1
ATOM 1037 O O . THR A 1 129 ? -6.863 -14.93 -8.578 1 97.56 129 THR A O 1
ATOM 1040 N N . SER A 1 130 ? -4.918 -13.789 -8.172 1 98.25 130 SER A N 1
ATOM 1041 C CA . SER A 1 130 ? -5.551 -13.016 -7.109 1 98.25 130 SER A CA 1
ATOM 1042 C C . SER A 1 130 ? -5.559 -11.523 -7.438 1 98.25 130 SER A C 1
ATOM 1044 O O . SER A 1 130 ? -4.828 -11.07 -8.32 1 98.25 130 SER A O 1
ATOM 1046 N N . PHE A 1 131 ? -6.5 -10.859 -6.812 1 97.81 131 PHE A N 1
ATOM 1047 C CA . PHE A 1 131 ? -6.57 -9.406 -6.934 1 97.81 131 PHE A CA 1
ATOM 1048 C C . PHE A 1 131 ? -6.758 -8.766 -5.566 1 97.81 131 PHE A C 1
ATOM 1050 O O . PHE A 1 131 ? -7.145 -9.43 -4.605 1 97.81 131 PHE A O 1
ATOM 1057 N N . VAL A 1 132 ? -6.395 -7.508 -5.484 1 97.12 132 VAL A N 1
ATOM 1058 C CA . VAL A 1 132 ? -6.656 -6.668 -4.32 1 97.12 132 VAL A CA 1
ATOM 1059 C C . VAL A 1 132 ? -7.488 -5.457 -4.73 1 97.12 132 VAL A C 1
ATOM 1061 O O . VAL A 1 132 ? -7.562 -5.121 -5.914 1 97.12 132 VAL A O 1
ATOM 1064 N N . GLU A 1 133 ? -8.164 -4.93 -3.744 1 94.62 133 GLU A N 1
ATOM 1065 C CA . GLU A 1 133 ? -8.828 -3.643 -3.934 1 94.62 133 GLU A CA 1
ATOM 1066 C C . GLU A 1 133 ? -7.906 -2.488 -3.551 1 94.62 133 GLU A C 1
ATOM 1068 O O . GLU A 1 133 ? -7.426 -2.416 -2.418 1 94.62 133 GLU A O 1
ATOM 1073 N N . VAL A 1 134 ? -7.637 -1.613 -4.527 1 93.25 134 VAL A N 1
ATOM 1074 C CA . VAL A 1 134 ? -6.824 -0.438 -4.234 1 93.25 134 VAL A CA 1
ATOM 1075 C C . VAL A 1 134 ? -7.695 0.815 -4.262 1 93.25 134 VAL A C 1
ATOM 1077 O O . VAL A 1 134 ? -8.633 0.908 -5.059 1 93.25 134 VAL A O 1
ATOM 1080 N N . PRO A 1 135 ? -7.426 1.726 -3.348 1 89.19 135 PRO A N 1
ATOM 1081 C CA . PRO A 1 135 ? -8.234 2.945 -3.367 1 89.19 135 PRO A CA 1
ATOM 1082 C C . PRO A 1 135 ? -8.07 3.742 -4.66 1 89.19 135 PRO A C 1
ATOM 1084 O O . PRO A 1 135 ? -6.957 3.861 -5.176 1 89.19 135 PRO A O 1
ATOM 1087 N N . ASP A 1 136 ? -9.219 4.145 -5.215 1 90.38 136 ASP A N 1
ATOM 1088 C CA . ASP A 1 136 ? -9.148 5.09 -6.324 1 90.38 136 ASP A CA 1
ATOM 1089 C C . ASP A 1 136 ? -8.797 6.492 -5.832 1 90.38 136 ASP A C 1
ATOM 1091 O O . ASP A 1 136 ? -9.656 7.211 -5.324 1 90.38 136 ASP A O 1
ATOM 1095 N N . ARG A 1 137 ? -7.555 6.91 -6.027 1 91.25 137 ARG A N 1
ATOM 1096 C CA . ARG A 1 137 ? -7.062 8.18 -5.504 1 91.25 137 ARG A CA 1
ATOM 1097 C C . ARG A 1 137 ? -6.477 9.039 -6.617 1 91.25 137 ARG A C 1
ATOM 1099 O O . ARG A 1 137 ? -5.566 9.836 -6.379 1 91.25 137 ARG A O 1
ATOM 1106 N N . GLU A 1 138 ? -6.992 8.914 -7.758 1 90.56 138 GLU A N 1
ATOM 1107 C CA . GLU A 1 138 ? -6.453 9.617 -8.914 1 90.56 138 GLU A CA 1
ATOM 1108 C C . GLU A 1 138 ? -6.527 11.133 -8.727 1 90.56 138 GLU A C 1
ATOM 1110 O O . GLU A 1 138 ? -5.684 11.867 -9.242 1 90.56 138 GLU A O 1
ATOM 1115 N N . ARG A 1 139 ? -7.453 11.586 -7.984 1 90.19 139 ARG A N 1
ATOM 1116 C CA . ARG A 1 139 ? -7.641 13.016 -7.773 1 90.19 139 ARG A CA 1
ATOM 1117 C C . ARG A 1 139 ? -6.457 13.625 -7.023 1 90.19 139 ARG A C 1
ATOM 1119 O O . ARG A 1 139 ? -6.266 14.836 -7.035 1 90.19 139 ARG A O 1
ATOM 1126 N N . PHE A 1 140 ? -5.633 12.781 -6.41 1 93.56 140 PHE A N 1
ATOM 1127 C CA . PHE A 1 140 ? -4.535 13.266 -5.586 1 93.56 140 PHE A CA 1
ATOM 1128 C C . PHE A 1 140 ? -3.203 13.117 -6.312 1 93.56 140 PHE A C 1
ATOM 1130 O O . PHE A 1 140 ? -2.146 13.414 -5.754 1 93.56 140 PHE A O 1
ATOM 1137 N N . TYR A 1 141 ? -3.275 12.602 -7.566 1 94.81 141 TYR A N 1
ATOM 1138 C CA . TYR A 1 141 ? -2.049 12.438 -8.344 1 94.81 141 TYR A CA 1
ATOM 1139 C C . TYR A 1 141 ? -1.449 13.789 -8.703 1 94.81 141 TYR A C 1
ATOM 1141 O O . TYR A 1 141 ? -2.174 14.727 -9.047 1 94.81 141 TYR A O 1
ATOM 1149 N N . LEU A 1 142 ? -0.097 13.82 -8.672 1 96.56 142 LEU A N 1
ATOM 1150 C CA . LEU A 1 142 ? 0.628 15.055 -8.93 1 96.56 142 LEU A CA 1
ATOM 1151 C C . LEU A 1 142 ? 1.549 14.906 -10.133 1 96.56 142 LEU A C 1
ATOM 1153 O O . LEU A 1 142 ? 1.829 13.789 -10.57 1 96.56 142 LEU A O 1
ATOM 1157 N N . GLU A 1 143 ? 1.894 15.969 -10.656 1 94.75 143 GLU A N 1
ATOM 1158 C CA . GLU A 1 143 ? 3.031 16.125 -11.562 1 94.75 143 GLU A CA 1
ATOM 1159 C C . GLU A 1 143 ? 3.947 17.25 -11.109 1 94.75 143 GLU A C 1
ATOM 1161 O O . GLU A 1 143 ? 3.506 18.188 -10.438 1 94.75 143 GLU A O 1
ATOM 1166 N N . PHE A 1 144 ? 5.27 17.047 -11.398 1 92.12 144 PHE A N 1
ATOM 1167 C CA . PHE A 1 144 ? 6.238 18.047 -10.961 1 92.12 144 PHE A CA 1
ATOM 1168 C C . PHE A 1 144 ? 6.891 18.719 -12.156 1 92.12 144 PHE A C 1
ATOM 1170 O O . PHE A 1 144 ? 7.355 18.047 -13.078 1 92.12 144 PHE A O 1
ATOM 1177 N N . ALA A 1 145 ? 6.695 19.984 -12.234 1 86 145 ALA A N 1
ATOM 1178 C CA . ALA A 1 145 ? 7.574 20.828 -13.047 1 86 145 ALA A CA 1
ATOM 1179 C C . ALA A 1 145 ? 8.617 21.531 -12.18 1 86 145 ALA A C 1
ATOM 1181 O O . ALA A 1 145 ? 8.352 22.578 -11.609 1 86 145 ALA A O 1
ATOM 1182 N N . GLY A 1 146 ? 9.727 20.844 -11.961 1 84.75 146 GLY A N 1
ATOM 1183 C CA . GLY A 1 146 ? 10.672 21.328 -10.977 1 84.75 146 GLY A CA 1
ATOM 1184 C C . GLY A 1 146 ? 10.242 21.047 -9.547 1 84.75 146 GLY A C 1
ATOM 1185 O O . GLY A 1 146 ? 9.945 19.891 -9.203 1 84.75 146 GLY A O 1
ATOM 1186 N N . SER A 1 147 ? 10.172 22.078 -8.734 1 83.44 147 SER A N 1
ATOM 1187 C CA . SER A 1 147 ? 9.805 21.891 -7.336 1 83.44 147 SER A CA 1
ATOM 1188 C C . SER A 1 147 ? 8.336 22.234 -7.102 1 83.44 147 SER A C 1
ATOM 1190 O O . SER A 1 147 ? 7.84 22.141 -5.98 1 83.44 147 SER A O 1
ATOM 1192 N N . VAL A 1 148 ? 7.777 22.594 -8.164 1 89.81 148 VAL A N 1
ATOM 1193 C CA . VAL A 1 148 ? 6.391 23.031 -8.031 1 89.81 148 VAL A CA 1
ATOM 1194 C C . VAL A 1 148 ? 5.449 21.891 -8.43 1 89.81 148 VAL A C 1
ATOM 1196 O O . VAL A 1 148 ? 5.453 21.453 -9.578 1 89.81 148 VAL A O 1
ATOM 1199 N N . PRO A 1 149 ? 4.648 21.438 -7.457 1 94.12 149 PRO A N 1
ATOM 1200 C CA . PRO A 1 149 ? 3.691 20.375 -7.789 1 94.12 149 PRO A CA 1
ATOM 1201 C C . PRO A 1 149 ? 2.395 20.922 -8.383 1 94.12 149 PRO A C 1
ATOM 1203 O O . PRO A 1 149 ? 1.995 22.047 -8.078 1 94.12 149 PRO A O 1
ATOM 1206 N N . ALA A 1 150 ? 1.819 20.141 -9.242 1 92.94 150 ALA A N 1
ATOM 1207 C CA . ALA A 1 150 ? 0.481 20.406 -9.758 1 92.94 150 ALA A CA 1
ATOM 1208 C C . ALA A 1 150 ? -0.356 19.125 -9.797 1 92.94 150 ALA A C 1
ATOM 1210 O O . ALA A 1 150 ? 0.179 18.031 -9.969 1 92.94 150 ALA A O 1
ATOM 1211 N N . PHE A 1 151 ? -1.67 19.297 -9.609 1 92.44 151 PHE A N 1
ATOM 1212 C CA . PHE A 1 151 ? -2.564 18.141 -9.734 1 92.44 151 PHE A CA 1
ATOM 1213 C C . PHE A 1 151 ? -2.654 17.688 -11.188 1 92.44 151 PHE A C 1
ATOM 1215 O O . PHE A 1 151 ? -2.801 18.5 -12.094 1 92.44 151 PHE A O 1
ATOM 1222 N N . ARG A 1 152 ? -2.607 16.391 -11.352 1 90.75 152 ARG A N 1
ATOM 1223 C CA . ARG A 1 152 ? -2.732 15.852 -12.703 1 90.75 152 ARG A CA 1
ATOM 1224 C C . ARG A 1 152 ? -4.148 16.047 -13.242 1 90.75 152 ARG A C 1
ATOM 1226 O O . ARG A 1 152 ? -4.332 16.312 -14.43 1 90.75 152 ARG A O 1
ATOM 1233 N N . ASN A 1 153 ? -5.035 15.852 -12.273 1 86.44 153 ASN A N 1
ATOM 1234 C CA . ASN A 1 153 ? -6.449 15.984 -12.602 1 86.44 153 ASN A CA 1
ATOM 1235 C C . ASN A 1 153 ? -7.121 17.062 -11.773 1 86.44 153 ASN A C 1
ATOM 1237 O O . ASN A 1 153 ? -7.988 16.781 -10.945 1 86.44 153 ASN A O 1
ATOM 1241 N N . LYS A 1 154 ? -6.902 18.25 -12.07 1 80.25 154 LYS A N 1
ATOM 1242 C CA . LYS A 1 154 ? -7.309 19.406 -11.266 1 80.25 154 LYS A CA 1
ATOM 1243 C C . LYS A 1 154 ? -8.828 19.469 -11.133 1 80.25 154 LYS A C 1
ATOM 1245 O O . LYS A 1 154 ? -9.344 19.969 -10.133 1 80.25 154 LYS A O 1
ATOM 1250 N N . ASP A 1 155 ? -9.523 18.922 -12.047 1 78.69 155 ASP A N 1
ATOM 1251 C CA . ASP A 1 155 ? -10.969 19.094 -12.07 1 78.69 155 ASP A CA 1
ATOM 1252 C C . ASP A 1 155 ? -11.68 17.875 -11.5 1 78.69 155 ASP A C 1
ATOM 1254 O O . ASP A 1 155 ? -12.914 17.844 -11.422 1 78.69 155 ASP A O 1
ATOM 1258 N N . MET A 1 156 ? -10.898 16.922 -11.188 1 77.25 156 MET A N 1
ATOM 1259 C CA . MET A 1 156 ? -11.508 15.703 -10.656 1 77.25 156 MET A CA 1
ATOM 1260 C C . MET A 1 156 ? -12.094 15.953 -9.266 1 77.25 156 MET A C 1
ATOM 1262 O O . MET A 1 156 ? -11.406 16.469 -8.383 1 77.25 156 MET A O 1
ATOM 1266 N N . LYS A 1 157 ? -13.422 15.781 -9.156 1 67.5 157 LYS A N 1
ATOM 1267 C CA . LYS A 1 157 ? -14.133 15.984 -7.891 1 67.5 157 LYS A CA 1
ATOM 1268 C C . LYS A 1 157 ? -13.961 14.781 -6.969 1 67.5 157 LYS A C 1
ATOM 1270 O O . LYS A 1 157 ? -13.727 13.664 -7.434 1 67.5 157 LYS A O 1
ATOM 1275 N N . ARG A 1 158 ? -13.906 15.266 -5.629 1 62.47 158 ARG A N 1
ATOM 1276 C CA . ARG A 1 158 ? -13.93 14.164 -4.672 1 62.47 158 ARG A CA 1
ATOM 1277 C C . ARG A 1 158 ? -15.148 13.273 -4.895 1 62.47 158 ARG A C 1
ATOM 1279 O O . ARG A 1 158 ? -16.266 13.773 -5.102 1 62.47 158 ARG A O 1
ATOM 1286 N N . LYS A 1 159 ? -14.836 12.07 -5.312 1 54.66 159 LYS A N 1
ATOM 1287 C CA . LYS A 1 159 ? -15.977 11.156 -5.398 1 54.66 159 LYS A CA 1
ATOM 1288 C C . LYS A 1 159 ? -16.672 11.031 -4.051 1 54.66 159 LYS A C 1
ATOM 1290 O O . LYS A 1 159 ? -16.047 11.188 -3 1 54.66 159 LYS A O 1
ATOM 1295 N N . GLY A 1 160 ? -17.922 11.516 -3.945 1 50.59 160 GLY A N 1
ATOM 1296 C CA . GLY A 1 160 ? -18.781 11.492 -2.775 1 50.59 160 GLY A CA 1
ATOM 1297 C C . GLY A 1 160 ? -18.203 10.688 -1.627 1 50.59 160 GLY A C 1
ATOM 1298 O O . GLY A 1 160 ? -17.016 10.344 -1.634 1 50.59 160 GLY A O 1
ATOM 1299 N N . ALA A 1 161 ? -19.031 10.383 -0.528 1 49.84 161 ALA A N 1
ATOM 1300 C CA . ALA A 1 161 ? -18.891 9.773 0.791 1 49.84 161 ALA A CA 1
ATOM 1301 C C . ALA A 1 161 ? -18.188 8.414 0.696 1 49.84 161 ALA A C 1
ATOM 1303 O O . ALA A 1 161 ? -17.672 7.906 1.692 1 49.84 161 ALA A O 1
ATOM 1304 N N . LEU A 1 162 ? -18.125 7.797 -0.555 1 53.94 162 LEU A N 1
ATOM 1305 C CA . LEU A 1 162 ? -17.703 6.398 -0.542 1 53.94 162 LEU A CA 1
ATOM 1306 C C . LEU A 1 162 ? -16.328 6.238 -1.203 1 53.94 162 LEU A C 1
ATOM 1308 O O . LEU A 1 162 ? -16.094 6.777 -2.285 1 53.94 162 LEU A O 1
ATOM 1312 N N . CYS A 1 163 ? -15.211 6.047 -0.411 1 63.22 163 CYS A N 1
ATOM 1313 C CA . CYS A 1 163 ? -13.906 5.645 -0.925 1 63.22 163 CYS A CA 1
ATOM 1314 C C . CYS A 1 163 ? -14.047 4.547 -1.975 1 63.22 163 CYS A C 1
ATOM 1316 O O . CYS A 1 163 ? -14.375 3.406 -1.646 1 63.22 163 CYS A O 1
ATOM 1318 N N . GLU A 1 164 ? -14.039 4.855 -3.242 1 84.12 164 GLU A N 1
ATOM 1319 C CA . GLU A 1 164 ? -14.102 3.863 -4.312 1 84.12 164 GLU A CA 1
ATOM 1320 C C . GLU A 1 164 ? -12.773 3.115 -4.445 1 84.12 164 GLU A C 1
ATOM 1322 O O . GLU A 1 164 ? -11.711 3.668 -4.16 1 84.12 164 GLU A O 1
ATOM 1327 N N . THR A 1 165 ? -12.906 1.851 -4.633 1 91.38 165 THR A N 1
ATOM 1328 C CA . THR A 1 165 ? -11.727 1.021 -4.863 1 91.38 165 THR A CA 1
ATOM 1329 C C . THR A 1 165 ? -11.742 0.441 -6.273 1 91.38 165 THR A C 1
ATOM 1331 O O . THR A 1 165 ? -12.773 0.466 -6.953 1 91.38 165 THR A O 1
ATOM 1334 N N . ILE A 1 166 ? -10.609 0.069 -6.754 1 93.94 166 ILE A N 1
ATOM 1335 C CA . ILE A 1 166 ? -10.406 -0.566 -8.047 1 93.94 166 ILE A CA 1
ATOM 1336 C C . ILE A 1 166 ? -9.781 -1.946 -7.859 1 93.94 166 ILE A C 1
ATOM 1338 O O . ILE A 1 166 ? -8.734 -2.078 -7.223 1 93.94 166 ILE A O 1
ATOM 1342 N N . PRO A 1 167 ? -10.492 -3.004 -8.383 1 96.31 167 PRO A N 1
ATOM 1343 C CA . PRO A 1 167 ? -9.812 -4.305 -8.367 1 96.31 167 PRO A CA 1
ATOM 1344 C C . PRO A 1 167 ? -8.578 -4.336 -9.258 1 96.31 167 PRO A C 1
ATOM 1346 O O . PRO A 1 167 ? -8.617 -3.84 -10.391 1 96.31 167 PRO A O 1
ATOM 1349 N N . MET A 1 168 ? -7.523 -4.879 -8.719 1 97 168 MET A N 1
ATOM 1350 C CA . MET A 1 168 ? -6.242 -4.914 -9.414 1 97 168 MET A CA 1
ATOM 1351 C C . MET A 1 168 ? -5.535 -6.246 -9.195 1 97 168 MET A C 1
ATOM 1353 O O . MET A 1 168 ? -5.434 -6.719 -8.062 1 97 168 MET A O 1
ATOM 1357 N N . ILE A 1 169 ? -5.07 -6.859 -10.25 1 96.44 169 ILE A N 1
ATOM 1358 C CA . ILE A 1 169 ? -4.254 -8.055 -10.086 1 96.44 169 ILE A CA 1
ATOM 1359 C C . ILE A 1 169 ? -3.039 -7.734 -9.219 1 96.44 169 ILE A C 1
ATOM 1361 O O . ILE A 1 169 ? -2.344 -6.742 -9.453 1 96.44 169 ILE A O 1
ATOM 1365 N N . ASP A 1 170 ? -2.797 -8.531 -8.164 1 96.88 170 ASP A N 1
ATOM 1366 C CA . ASP A 1 170 ? -1.708 -8.219 -7.246 1 96.88 170 ASP A CA 1
ATOM 1367 C C . ASP A 1 170 ? -0.486 -9.094 -7.523 1 96.88 170 ASP A C 1
ATOM 1369 O O . ASP A 1 170 ? 0.609 -8.805 -7.031 1 96.88 170 ASP A O 1
ATOM 1373 N N . GLY A 1 171 ? -0.673 -10.203 -8.273 1 94.94 171 GLY A N 1
ATOM 1374 C CA . GLY A 1 171 ? 0.447 -11.055 -8.648 1 94.94 171 GLY A CA 1
ATOM 1375 C C . GLY A 1 171 ? 0.908 -11.961 -7.523 1 94.94 171 GLY A C 1
ATOM 1376 O O . GLY A 1 171 ? 1.979 -12.57 -7.609 1 94.94 171 GLY A O 1
ATOM 1377 N N . ALA A 1 172 ? 0.125 -12.156 -6.512 1 97.56 172 ALA A N 1
ATOM 1378 C CA . ALA A 1 172 ? 0.555 -12.891 -5.328 1 97.56 172 ALA A CA 1
ATOM 1379 C C . ALA A 1 172 ? 0.525 -14.398 -5.582 1 97.56 172 ALA A C 1
ATOM 1381 O O . ALA A 1 172 ? 1.2 -15.164 -4.887 1 97.56 172 ALA A O 1
ATOM 1382 N N . ILE A 1 173 ? -0.286 -14.836 -6.543 1 97.62 173 ILE A N 1
ATOM 1383 C CA . ILE A 1 173 ? -0.442 -16.25 -6.836 1 97.62 173 ILE A CA 1
ATOM 1384 C C . ILE A 1 173 ? -0.95 -16.438 -8.266 1 97.62 173 ILE A C 1
ATOM 1386 O O . ILE A 1 173 ? -1.793 -15.672 -8.734 1 97.62 173 ILE A O 1
ATOM 1390 N N . TYR A 1 174 ? -0.455 -17.438 -8.898 1 96.19 174 TYR A N 1
ATOM 1391 C CA . TYR A 1 174 ? -0.992 -17.922 -10.164 1 96.19 174 TYR A CA 1
ATOM 1392 C C . TYR A 1 174 ? -1.147 -19.438 -10.148 1 96.19 174 TYR A C 1
ATOM 1394 O O . TYR A 1 174 ? -0.189 -20.172 -9.875 1 96.19 174 TYR A O 1
ATOM 1402 N N . LEU A 1 175 ? -2.275 -19.875 -10.273 1 97.12 175 LEU A N 1
ATOM 1403 C CA . LEU A 1 175 ? -2.545 -21.281 -10.602 1 97.12 175 LEU A CA 1
ATOM 1404 C C . LEU A 1 175 ? -2.805 -21.453 -12.094 1 97.12 175 LEU A C 1
ATOM 1406 O O . LEU A 1 175 ? -3.854 -21.031 -12.594 1 97.12 175 LEU A O 1
ATOM 1410 N N . ILE A 1 176 ? -1.896 -22.094 -12.758 1 95.38 176 ILE A N 1
ATOM 1411 C CA . ILE A 1 176 ? -1.848 -21.984 -14.211 1 95.38 176 ILE A CA 1
ATOM 1412 C C . ILE A 1 176 ? -1.736 -23.391 -14.82 1 95.38 176 ILE A C 1
ATOM 1414 O O . ILE A 1 176 ? -0.961 -24.219 -14.344 1 95.38 176 ILE A O 1
ATOM 1418 N N . LYS A 1 177 ? -2.432 -23.609 -15.867 1 95.19 177 LYS A N 1
ATOM 1419 C CA . LYS A 1 177 ? -2.363 -24.875 -16.594 1 95.19 177 LYS A CA 1
ATOM 1420 C C . LYS A 1 177 ? -1.024 -25.031 -17.312 1 95.19 177 LYS A C 1
ATOM 1422 O O . LYS A 1 177 ? -0.509 -24.062 -17.891 1 95.19 177 LYS A O 1
ATOM 1427 N N . SER A 1 178 ? -0.534 -26.281 -17.281 1 93 178 SER A N 1
ATOM 1428 C CA . SER A 1 178 ? 0.724 -26.594 -17.953 1 93 178 SER A CA 1
ATOM 1429 C C . SER A 1 178 ? 0.642 -26.281 -19.438 1 93 178 SER A C 1
ATOM 1431 O O . SER A 1 178 ? 1.566 -25.703 -20.016 1 93 178 SER A O 1
ATOM 1433 N N . ALA A 1 179 ? -0.437 -26.625 -20.031 1 91.75 179 ALA A N 1
ATOM 1434 C CA . ALA A 1 179 ? -0.62 -26.422 -21.453 1 91.75 179 ALA A CA 1
ATOM 1435 C C . ALA A 1 179 ? -0.542 -24.938 -21.812 1 91.75 179 ALA A C 1
ATOM 1437 O O . ALA A 1 179 ? 0.025 -24.562 -22.844 1 91.75 179 ALA A O 1
ATOM 1438 N N . PHE A 1 180 ? -1.113 -24.078 -20.969 1 92.38 180 PHE A N 1
ATOM 1439 C CA . PHE A 1 180 ? -1.104 -22.641 -21.219 1 92.38 180 PHE A CA 1
ATOM 1440 C C . PHE A 1 180 ? 0.306 -22.078 -21.078 1 92.38 180 PHE A C 1
ATOM 1442 O O . PHE A 1 180 ? 0.711 -21.219 -21.859 1 92.38 180 PHE A O 1
ATOM 1449 N N . ILE A 1 181 ? 1.05 -22.5 -20.094 1 88.62 181 ILE A N 1
ATOM 1450 C CA . ILE A 1 181 ? 2.43 -22.062 -19.922 1 88.62 181 ILE A CA 1
ATOM 1451 C C . ILE A 1 181 ? 3.238 -22.359 -21.172 1 88.62 181 ILE A C 1
ATOM 1453 O O . ILE A 1 181 ? 4.012 -21.516 -21.641 1 88.62 181 ILE A O 1
ATOM 1457 N N . CYS A 1 182 ? 3.064 -23.516 -21.672 1 85.94 182 CYS A N 1
ATOM 1458 C CA . CYS A 1 182 ? 3.781 -23.922 -22.875 1 85.94 182 CYS A CA 1
ATOM 1459 C C . CYS A 1 182 ? 3.4 -23.047 -24.062 1 85.94 182 CYS A C 1
ATOM 1461 O O . CYS A 1 182 ? 4.266 -22.641 -24.828 1 85.94 182 CYS A O 1
ATOM 1463 N N . GLU A 1 183 ? 2.143 -22.812 -24.156 1 88.06 183 GLU A N 1
ATOM 1464 C CA . GLU A 1 183 ? 1.662 -21.938 -25.219 1 88.06 183 GLU A CA 1
ATOM 1465 C C . GLU A 1 183 ? 2.285 -20.547 -25.109 1 88.06 183 GLU A C 1
ATOM 1467 O O . GLU A 1 183 ? 2.754 -20 -26.109 1 88.06 183 GLU A O 1
ATOM 1472 N N . VAL A 1 184 ? 2.268 -19.984 -23.953 1 86.38 184 VAL A N 1
ATOM 1473 C CA . VAL A 1 184 ? 2.807 -18.656 -23.719 1 86.38 184 VAL A CA 1
ATOM 1474 C C . VAL A 1 184 ? 4.301 -18.641 -24.031 1 86.38 184 VAL A C 1
ATOM 1476 O O . VAL A 1 184 ? 4.793 -17.719 -24.688 1 86.38 184 VAL A O 1
ATOM 1479 N N . ALA A 1 185 ? 4.996 -19.641 -23.609 1 79.94 185 ALA A N 1
ATOM 1480 C CA . ALA A 1 185 ? 6.441 -19.719 -23.781 1 79.94 185 ALA A CA 1
ATOM 1481 C C . ALA A 1 185 ? 6.816 -19.781 -25.266 1 79.94 185 ALA A C 1
ATOM 1483 O O . ALA A 1 185 ? 7.902 -19.359 -25.656 1 79.94 185 ALA A O 1
ATOM 1484 N N . MET A 1 186 ? 5.984 -20.281 -26.078 1 82.44 186 MET A N 1
ATOM 1485 C CA . MET A 1 186 ? 6.262 -20.469 -27.5 1 82.44 186 MET A CA 1
ATOM 1486 C C . MET A 1 186 ? 5.855 -19.234 -28.297 1 82.44 186 MET A C 1
ATOM 1488 O O . MET A 1 186 ? 6.18 -19.125 -29.484 1 82.44 186 MET A O 1
ATOM 1492 N N . SER A 1 187 ? 5.242 -18.359 -27.625 1 84.44 187 SER A N 1
ATOM 1493 C CA . SER A 1 187 ? 4.762 -17.156 -28.312 1 84.44 187 SER A CA 1
ATOM 1494 C C . SER A 1 187 ? 5.91 -16.203 -28.625 1 84.44 187 SER A C 1
ATOM 1496 O O . SER A 1 187 ? 6.934 -16.219 -27.938 1 84.44 187 SER A O 1
ATOM 1498 N N . THR A 1 188 ? 5.746 -15.297 -29.641 1 85 188 THR A N 1
ATOM 1499 C CA . THR A 1 188 ? 6.73 -14.289 -30.016 1 85 188 THR A CA 1
ATOM 1500 C C . THR A 1 188 ? 6.758 -13.156 -28.984 1 85 188 THR A C 1
ATOM 1502 O O . THR A 1 188 ? 7.73 -12.398 -28.922 1 85 188 THR A O 1
ATOM 1505 N N . ASP A 1 189 ? 5.66 -13.055 -28.266 1 81.44 189 ASP A N 1
ATOM 1506 C CA . ASP A 1 189 ? 5.535 -12.078 -27.188 1 81.44 189 ASP A CA 1
ATOM 1507 C C . ASP A 1 189 ? 4.887 -12.703 -25.953 1 81.44 189 ASP A C 1
ATOM 1509 O O . ASP A 1 189 ? 3.686 -12.539 -25.734 1 81.44 189 ASP A O 1
ATOM 1513 N N . PRO A 1 190 ? 5.676 -13.312 -25.172 1 76.56 190 PRO A N 1
ATOM 1514 C CA . PRO A 1 190 ? 5.137 -14.039 -24.016 1 76.56 190 PRO A CA 1
ATOM 1515 C C . PRO A 1 190 ? 4.398 -13.133 -23.047 1 76.56 190 PRO A C 1
ATOM 1517 O O . PRO A 1 190 ? 3.402 -13.547 -22.438 1 76.56 190 PRO A O 1
ATOM 1520 N N . ASN A 1 191 ? 4.871 -11.93 -22.906 1 76.31 191 ASN A N 1
ATOM 1521 C CA . ASN A 1 191 ? 4.223 -11.008 -21.969 1 76.31 191 ASN A CA 1
ATOM 1522 C C . ASN A 1 191 ? 2.799 -10.68 -22.422 1 76.31 191 ASN A C 1
ATOM 1524 O O . ASN A 1 191 ? 1.877 -10.672 -21.594 1 76.31 191 ASN A O 1
ATOM 1528 N N . LYS A 1 192 ? 2.689 -10.469 -23.625 1 78.56 192 LYS A N 1
ATOM 1529 C CA . LYS A 1 192 ? 1.363 -10.188 -24.172 1 78.56 192 LYS A CA 1
ATOM 1530 C C . LYS A 1 192 ? 0.496 -11.445 -24.172 1 78.56 192 LYS A C 1
ATOM 1532 O O . LYS A 1 192 ? -0.681 -11.391 -23.812 1 78.56 192 LYS A O 1
ATOM 1537 N N . ALA A 1 193 ? 1.061 -12.523 -24.547 1 83.44 193 ALA A N 1
ATOM 1538 C CA . ALA A 1 193 ? 0.328 -13.781 -24.672 1 83.44 193 ALA A CA 1
ATOM 1539 C C . ALA A 1 193 ? -0.263 -14.203 -23.328 1 83.44 193 ALA A C 1
ATOM 1541 O O . ALA A 1 193 ? -1.374 -14.734 -23.281 1 83.44 193 ALA A O 1
ATOM 1542 N N . PHE A 1 194 ? 0.399 -13.977 -22.25 1 85.56 194 PHE A N 1
ATOM 1543 C CA . PHE A 1 194 ? -0.07 -14.359 -20.922 1 85.56 194 PHE A CA 1
ATOM 1544 C C . PHE A 1 194 ? -1.397 -13.68 -20.609 1 85.56 194 PHE A C 1
ATOM 1546 O O . PHE A 1 194 ? -2.322 -14.328 -20.109 1 85.56 194 PHE A O 1
ATOM 1553 N N . TRP A 1 195 ? -1.517 -12.477 -20.969 1 85.5 195 TRP A N 1
ATOM 1554 C CA . TRP A 1 195 ? -2.67 -11.688 -20.547 1 85.5 195 TRP A CA 1
ATOM 1555 C C . TRP A 1 195 ? -3.828 -11.852 -21.531 1 85.5 195 TRP A C 1
ATOM 1557 O O . TRP A 1 195 ? -4.879 -11.227 -21.359 1 85.5 195 TRP A O 1
ATOM 1567 N N . THR A 1 196 ? -3.666 -12.703 -22.516 1 87.81 196 THR A N 1
ATOM 1568 C CA . THR A 1 196 ? -4.773 -13.07 -23.406 1 87.81 196 THR A CA 1
ATOM 1569 C C . THR A 1 196 ? -5.477 -14.32 -22.891 1 87.81 196 THR A C 1
ATOM 1571 O O . THR A 1 196 ? -6.539 -14.688 -23.406 1 87.81 196 THR A O 1
ATOM 1574 N N . GLY A 1 197 ? -4.918 -14.906 -21.891 1 92.19 197 GLY A N 1
ATOM 1575 C CA . GLY A 1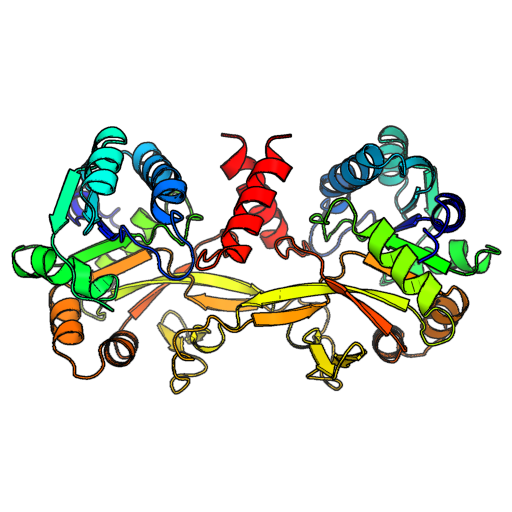 197 ? -5.504 -16.125 -21.344 1 92.19 197 GLY A CA 1
ATOM 1576 C C . GLY A 1 197 ? -6.836 -15.891 -20.656 1 92.19 197 GLY A C 1
ATOM 1577 O O . GLY A 1 197 ? -7.113 -14.781 -20.188 1 92.19 197 GLY A O 1
ATOM 1578 N N . ARG A 1 198 ? -7.758 -17.016 -20.734 1 95.62 198 ARG A N 1
ATOM 1579 C CA . ARG A 1 198 ? -9 -17.016 -19.969 1 95.62 198 ARG A CA 1
ATOM 1580 C C . ARG A 1 198 ? -8.719 -17.25 -18.484 1 95.62 198 ARG A C 1
ATOM 1582 O O . ARG A 1 198 ? -8.086 -18.234 -18.109 1 95.62 198 ARG A O 1
ATOM 1589 N N . PHE A 1 199 ? -9.227 -16.25 -17.594 1 96.44 199 PHE A N 1
ATOM 1590 C CA . PHE A 1 199 ? -8.844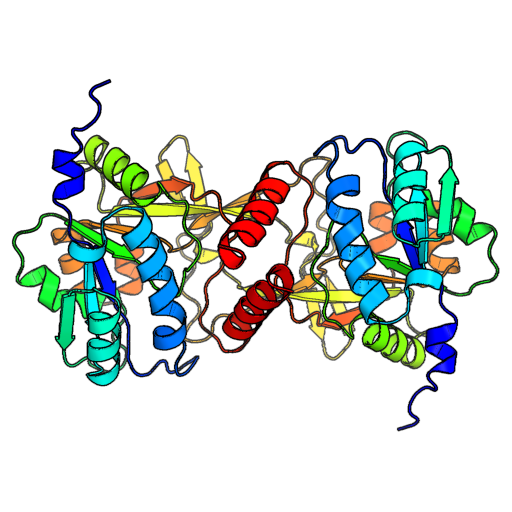 -16.406 -16.188 1 96.44 199 PHE A CA 1
ATOM 1591 C C . PHE A 1 199 ? -10.008 -16.031 -15.273 1 96.44 199 PHE A C 1
ATOM 1593 O O . PHE A 1 199 ? -11.016 -15.5 -15.734 1 96.44 199 PHE A O 1
ATOM 1600 N N . ARG A 1 200 ? -9.883 -16.469 -14 1 97.31 200 ARG A N 1
ATOM 1601 C CA . ARG A 1 200 ? -10.68 -16.047 -12.859 1 97.31 200 ARG A CA 1
ATOM 1602 C C . ARG A 1 200 ? -9.789 -15.562 -11.719 1 97.31 200 ARG A C 1
ATOM 1604 O O . ARG A 1 200 ? -8.57 -15.766 -11.742 1 97.31 200 ARG A O 1
ATOM 1611 N N . CYS A 1 201 ? -10.391 -14.836 -10.867 1 96.88 201 CYS A N 1
ATOM 1612 C CA . CYS A 1 201 ? -9.57 -14.289 -9.789 1 96.88 201 CYS A CA 1
ATOM 1613 C C . CYS A 1 201 ? -10.273 -14.445 -8.445 1 96.88 201 CYS A C 1
ATOM 1615 O O . CYS A 1 201 ? -11.5 -14.516 -8.383 1 96.88 201 CYS A O 1
ATOM 1617 N N . ILE A 1 202 ? -9.422 -14.5 -7.457 1 96.69 202 ILE A N 1
ATOM 1618 C CA . ILE A 1 202 ? -9.875 -14.523 -6.07 1 96.69 202 ILE A CA 1
ATOM 1619 C C . ILE A 1 202 ? -9.344 -13.297 -5.336 1 96.69 202 ILE A C 1
ATOM 1621 O O . ILE A 1 202 ? -8.195 -12.891 -5.539 1 96.69 202 ILE A O 1
ATOM 1625 N N . LYS A 1 203 ? -10.188 -12.742 -4.461 1 96.88 203 LYS A N 1
ATOM 1626 C CA . LYS A 1 203 ? -9.742 -11.586 -3.684 1 96.88 203 LYS A CA 1
ATOM 1627 C C . LYS A 1 203 ? -8.711 -11.992 -2.637 1 96.88 203 LYS A C 1
ATOM 1629 O O . LYS A 1 203 ? -8.898 -12.984 -1.925 1 96.88 203 LYS A O 1
ATOM 1634 N N . ASN A 1 204 ? -7.566 -11.391 -2.641 1 98.19 204 ASN A N 1
ATOM 1635 C CA . ASN A 1 204 ? -6.543 -11.43 -1.604 1 98.19 204 ASN A CA 1
ATOM 1636 C C . ASN A 1 204 ? -6.711 -10.281 -0.61 1 98.19 204 ASN A C 1
ATOM 1638 O O . ASN A 1 204 ? -6.43 -9.125 -0.935 1 98.19 204 ASN A O 1
ATOM 1642 N N . ASN A 1 205 ? -7.203 -10.523 0.614 1 96.56 205 ASN A N 1
ATOM 1643 C CA . ASN A 1 205 ? -7.59 -9.484 1.564 1 96.56 205 ASN A CA 1
ATOM 1644 C C . ASN A 1 205 ? -6.398 -9.023 2.404 1 96.56 205 ASN A C 1
ATOM 1646 O O . ASN A 1 205 ? -6.441 -9.094 3.635 1 96.56 205 ASN A O 1
ATOM 1650 N N . VAL A 1 206 ? -5.398 -8.547 1.797 1 97.94 206 VAL A N 1
ATOM 1651 C CA . VAL A 1 206 ? -4.176 -8.039 2.412 1 97.94 206 VAL A CA 1
ATOM 1652 C C . VAL A 1 206 ? -3.744 -6.75 1.719 1 97.94 206 VAL A C 1
ATOM 1654 O O . VAL A 1 206 ? -4.273 -6.398 0.663 1 97.94 206 VAL A O 1
ATOM 1657 N N . PRO A 1 207 ? -2.861 -5.961 2.324 1 97.06 207 PRO A N 1
ATOM 1658 C CA . PRO A 1 207 ? -2.318 -4.812 1.59 1 97.06 207 PRO A CA 1
ATOM 1659 C C . PRO A 1 207 ? -1.527 -5.23 0.352 1 97.06 207 PRO A C 1
ATOM 1661 O O . PRO A 1 207 ? -0.969 -6.328 0.311 1 97.06 207 PRO A O 1
ATOM 1664 N N . PHE A 1 208 ? -1.546 -4.363 -0.593 1 96.5 208 PHE A N 1
ATOM 1665 C CA . PHE A 1 208 ? -0.76 -4.617 -1.793 1 96.5 208 PHE A CA 1
ATOM 1666 C C . PHE A 1 208 ? 0.695 -4.215 -1.584 1 96.5 208 PHE A C 1
ATOM 1668 O O . PHE A 1 208 ? 0.975 -3.133 -1.063 1 96.5 208 PHE A O 1
ATOM 1675 N N . MET A 1 209 ? 1.621 -5.109 -1.987 1 96.38 209 MET A N 1
ATOM 1676 C CA . MET A 1 209 ? 3.035 -4.758 -2.084 1 96.38 209 MET A CA 1
ATOM 1677 C C . MET A 1 209 ? 3.738 -5.605 -3.137 1 96.38 209 MET A C 1
ATOM 1679 O O . MET A 1 209 ? 3.615 -6.832 -3.133 1 96.38 209 MET A O 1
ATOM 1683 N N . ASP A 1 210 ? 4.359 -4.996 -4.031 1 94 210 ASP A N 1
ATOM 1684 C CA . ASP A 1 210 ? 5.242 -5.578 -5.039 1 94 210 ASP A CA 1
ATOM 1685 C C . ASP A 1 210 ? 6.656 -5.02 -4.914 1 94 210 ASP A C 1
ATOM 1687 O O . ASP A 1 210 ? 6.879 -3.824 -5.113 1 94 210 ASP A O 1
ATOM 1691 N N . ILE A 1 211 ? 7.609 -5.824 -4.586 1 94.25 211 ILE A N 1
ATOM 1692 C CA . ILE A 1 211 ? 8.961 -5.363 -4.289 1 94.25 211 ILE A CA 1
ATOM 1693 C C . ILE A 1 211 ? 9.867 -5.617 -5.488 1 94.25 211 ILE A C 1
ATOM 1695 O O . ILE A 1 211 ? 10.312 -6.746 -5.715 1 94.25 211 ILE A O 1
ATOM 1699 N N . ASP A 1 212 ? 10.219 -4.562 -6.199 1 88.44 212 ASP A N 1
ATOM 1700 C CA . ASP A 1 212 ? 11.008 -4.73 -7.414 1 88.44 212 ASP A CA 1
ATOM 1701 C C . ASP A 1 212 ? 12.211 -3.779 -7.422 1 88.44 212 ASP A C 1
ATOM 1703 O O . ASP A 1 212 ? 13.141 -3.957 -8.203 1 88.44 212 ASP A O 1
ATOM 1707 N N . THR A 1 213 ? 12.164 -2.814 -6.547 1 90.69 213 THR A N 1
ATOM 1708 C CA . THR A 1 213 ? 13.211 -1.803 -6.504 1 90.69 213 THR A CA 1
ATOM 1709 C C . THR A 1 213 ? 13.766 -1.654 -5.09 1 90.69 213 THR A C 1
ATOM 1711 O O . THR A 1 213 ? 13.141 -2.102 -4.121 1 90.69 213 THR A O 1
ATOM 1714 N N . PRO A 1 214 ? 14.906 -1.007 -5.035 1 93 214 PRO A N 1
ATOM 1715 C CA . PRO A 1 214 ? 15.422 -0.726 -3.693 1 93 214 PRO A CA 1
ATOM 1716 C C . PRO A 1 214 ? 14.461 0.105 -2.852 1 93 214 PRO A C 1
ATOM 1718 O O . PRO A 1 214 ? 14.367 -0.088 -1.637 1 93 214 PRO A O 1
ATOM 1721 N N . ASP A 1 215 ? 13.719 0.958 -3.506 1 93.44 215 ASP A N 1
ATOM 1722 C CA . ASP A 1 215 ? 12.727 1.759 -2.801 1 93.44 215 ASP A CA 1
ATOM 1723 C C . ASP A 1 215 ? 11.617 0.878 -2.23 1 93.44 215 ASP A C 1
ATOM 1725 O O . ASP A 1 215 ? 11.156 1.098 -1.107 1 93.44 215 ASP A O 1
ATOM 1729 N N . ASP A 1 216 ? 11.203 -0.099 -2.973 1 94.25 216 ASP A N 1
ATOM 1730 C CA . ASP A 1 216 ? 10.211 -1.05 -2.479 1 94.25 216 ASP A CA 1
ATOM 1731 C C . ASP A 1 216 ? 10.742 -1.813 -1.267 1 94.25 216 ASP A C 1
ATOM 1733 O O . ASP A 1 216 ? 10.023 -2 -0.282 1 94.25 216 ASP A O 1
ATOM 1737 N N . MET A 1 217 ? 11.984 -2.217 -1.407 1 95.44 217 MET A N 1
ATOM 1738 C CA . MET A 1 217 ? 12.602 -2.955 -0.31 1 95.44 217 MET A CA 1
ATOM 1739 C C . MET A 1 217 ? 12.68 -2.096 0.948 1 95.44 217 MET A C 1
ATOM 1741 O O . MET A 1 217 ? 12.445 -2.584 2.053 1 95.44 217 MET A O 1
ATOM 1745 N N . ALA A 1 218 ? 13.031 -0.831 0.758 1 96.31 218 ALA A N 1
ATOM 1746 C CA . ALA A 1 218 ? 13.094 0.096 1.886 1 96.31 218 ALA A CA 1
ATOM 1747 C C . ALA A 1 218 ? 11.727 0.236 2.559 1 96.31 218 ALA A C 1
ATOM 1749 O O . ALA A 1 218 ? 11.641 0.289 3.787 1 96.31 218 ALA A O 1
ATOM 1750 N N . LYS A 1 219 ? 10.711 0.265 1.814 1 96.94 219 LYS A N 1
ATOM 1751 C CA . LYS A 1 219 ? 9.352 0.357 2.342 1 96.94 219 LYS A CA 1
ATOM 1752 C C . LYS A 1 219 ? 8.977 -0.907 3.109 1 96.94 219 LYS A C 1
ATOM 1754 O O . LYS A 1 219 ? 8.32 -0.834 4.152 1 96.94 219 LYS A O 1
ATOM 1759 N N . PHE A 1 220 ? 9.367 -2 2.541 1 97.12 220 PHE A N 1
ATOM 1760 C CA . PHE A 1 220 ? 9.133 -3.258 3.24 1 97.12 220 PHE A CA 1
ATOM 1761 C C . PHE A 1 220 ? 9.859 -3.273 4.582 1 97.12 220 PHE A C 1
ATOM 1763 O O . PHE A 1 220 ? 9.281 -3.67 5.598 1 97.12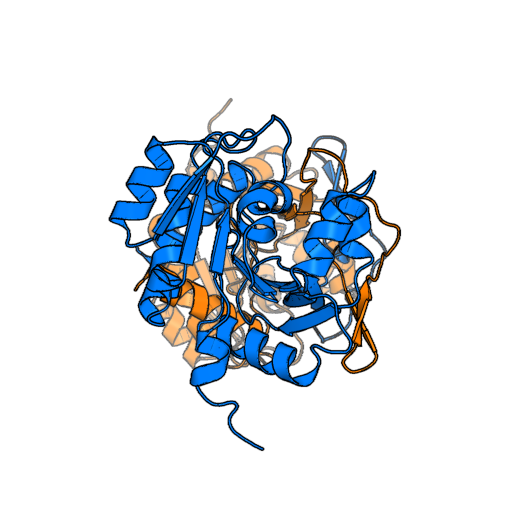 220 PHE A O 1
ATOM 1770 N N . GLN A 1 221 ? 11.086 -2.836 4.559 1 96.44 221 GLN A N 1
ATOM 1771 C CA . GLN A 1 221 ? 11.875 -2.76 5.785 1 96.44 221 GLN A CA 1
ATOM 1772 C C . GLN A 1 221 ? 11.258 -1.781 6.777 1 96.44 221 GLN A C 1
ATOM 1774 O O . GLN A 1 221 ? 11.258 -2.031 7.984 1 96.44 221 GLN A O 1
ATOM 1779 N N . PHE A 1 222 ? 10.734 -0.716 6.324 1 97.25 222 PHE A N 1
ATOM 1780 C CA . PHE A 1 222 ? 10.047 0.244 7.176 1 97.25 222 PHE A CA 1
ATOM 1781 C C . PHE A 1 222 ? 8.914 -0.429 7.941 1 97.25 222 PHE A C 1
ATOM 1783 O O . PHE A 1 222 ? 8.773 -0.246 9.156 1 97.25 222 PHE A O 1
ATOM 1790 N N . LEU A 1 223 ? 8.102 -1.191 7.219 1 97.69 223 LEU A N 1
ATOM 1791 C CA . LEU A 1 223 ? 6.973 -1.865 7.852 1 97.69 223 LEU A CA 1
ATOM 1792 C C . LEU A 1 223 ? 7.445 -2.814 8.945 1 97.69 223 LEU A C 1
ATOM 1794 O O . LEU A 1 223 ? 6.875 -2.846 10.039 1 97.69 223 LEU A O 1
ATOM 1798 N N . LYS A 1 224 ? 8.461 -3.557 8.617 1 95.88 224 LYS A N 1
ATOM 1799 C CA . LYS A 1 224 ? 9.016 -4.488 9.594 1 95.88 224 LYS A CA 1
ATOM 1800 C C . LYS A 1 224 ? 9.445 -3.76 10.867 1 95.88 224 LYS A C 1
ATOM 1802 O O . LYS A 1 224 ? 9.109 -4.18 11.977 1 95.88 224 LYS A O 1
ATOM 1807 N N . GLU A 1 225 ? 10.125 -2.66 10.742 1 95.56 225 GLU A N 1
ATOM 1808 C CA . GLU A 1 225 ? 10.633 -1.893 11.883 1 95.56 225 GLU A CA 1
ATOM 1809 C C . GLU A 1 225 ? 9.492 -1.209 12.633 1 95.56 225 GLU A C 1
ATOM 1811 O O . GLU A 1 225 ? 9.516 -1.123 13.859 1 95.56 225 GLU A O 1
ATOM 1816 N N . TYR A 1 226 ? 8.555 -0.748 11.883 1 95.44 226 TYR A N 1
ATOM 1817 C CA . TYR A 1 226 ? 7.422 -0.016 12.438 1 95.44 226 TYR A CA 1
ATOM 1818 C C . TYR A 1 226 ? 6.648 -0.877 13.438 1 95.44 226 TYR A C 1
ATOM 1820 O O . TYR A 1 226 ? 6.23 -0.396 14.492 1 95.44 226 TYR A O 1
ATOM 1828 N N . PHE A 1 227 ? 6.512 -2.162 13.172 1 94.94 227 PHE A N 1
ATOM 1829 C CA . PHE A 1 227 ? 5.641 -3.004 13.984 1 94.94 227 PHE A CA 1
ATOM 1830 C C . PHE A 1 227 ? 6.457 -3.857 14.953 1 94.94 227 PHE A C 1
ATOM 1832 O O . PHE A 1 227 ? 5.895 -4.527 15.82 1 94.94 227 PHE A O 1
ATOM 1839 N N . THR A 1 228 ? 7.688 -3.947 14.797 1 88.31 228 THR A N 1
ATOM 1840 C CA . THR A 1 228 ? 8.492 -4.754 15.703 1 88.31 228 THR A CA 1
ATOM 1841 C C . THR A 1 228 ? 9.125 -3.881 16.781 1 88.31 228 THR A C 1
ATOM 1843 O O . THR A 1 228 ? 9.734 -4.395 17.719 1 88.31 228 THR A O 1
ATOM 1846 N N . TYR A 1 229 ? 9.039 -2.582 16.766 1 73.69 229 TYR A N 1
ATOM 1847 C CA . TYR A 1 229 ? 9.562 -1.73 17.828 1 73.69 229 TYR A CA 1
ATOM 1848 C C . TYR A 1 229 ? 8.508 -1.493 18.891 1 73.69 229 TYR A C 1
ATOM 1850 O O . TYR A 1 229 ? 7.312 -1.43 18.594 1 73.69 229 TYR A O 1
ATOM 1858 N N . MET B 1 1 ? 24.234 27.953 4.312 1 24.83 1 MET B N 1
ATOM 1859 C CA . MET B 1 1 ? 23.125 27.016 4.438 1 24.83 1 MET B CA 1
ATOM 1860 C C . MET B 1 1 ? 22.641 26.922 5.883 1 24.83 1 MET B C 1
ATOM 1862 O O . MET B 1 1 ? 23.281 26.281 6.711 1 24.83 1 MET B O 1
ATOM 1866 N N . GLU B 1 2 ? 22.188 27.984 6.441 1 28.47 2 GLU B N 1
ATOM 1867 C CA . GLU B 1 2 ? 21.906 28.156 7.863 1 28.47 2 GLU B CA 1
ATOM 1868 C C . GLU B 1 2 ? 20.922 27.109 8.367 1 28.47 2 GLU B C 1
ATOM 1870 O O . GLU B 1 2 ? 19.859 26.906 7.766 1 28.47 2 GLU B O 1
ATOM 1875 N N . LEU B 1 3 ? 21.391 26.094 8.93 1 33.72 3 LEU B N 1
ATOM 1876 C CA . LEU B 1 3 ? 20.609 25.188 9.758 1 33.72 3 LEU B CA 1
ATOM 1877 C C . LEU B 1 3 ? 19.453 25.906 10.422 1 33.72 3 LEU B C 1
ATOM 1879 O O . LEU B 1 3 ? 19.656 26.844 11.195 1 33.72 3 LEU B O 1
ATOM 1883 N N . LEU B 1 4 ? 18.375 26.141 9.742 1 38.69 4 LEU B N 1
ATOM 1884 C CA . LEU B 1 4 ? 17.266 26.703 10.5 1 38.69 4 LEU B CA 1
ATOM 1885 C C . LEU B 1 4 ? 17.297 26.219 11.953 1 38.69 4 LEU B C 1
ATOM 1887 O O . LEU B 1 4 ? 17.469 25.031 12.219 1 38.69 4 LEU B O 1
ATOM 1891 N N . HIS B 1 5 ? 17.594 27.016 12.859 1 39.88 5 HIS B N 1
ATOM 1892 C CA . HIS B 1 5 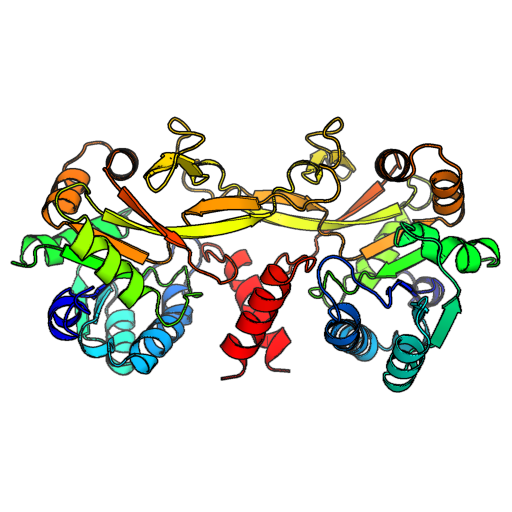? 17.734 26.797 14.297 1 39.88 5 HIS B CA 1
ATOM 1893 C C . HIS B 1 5 ? 16.578 25.953 14.844 1 39.88 5 HIS B C 1
ATOM 1895 O O . HIS B 1 5 ? 15.445 26.094 14.391 1 39.88 5 HIS B O 1
ATOM 1901 N N . GLU B 1 6 ? 16.766 24.719 15.438 1 46.12 6 GLU B N 1
ATOM 1902 C CA . GLU B 1 6 ? 15.898 23.953 16.328 1 46.12 6 GLU B CA 1
ATOM 1903 C C . GLU B 1 6 ? 14.773 24.828 16.891 1 46.12 6 GLU B C 1
ATOM 1905 O O . GLU B 1 6 ? 13.672 24.328 17.141 1 46.12 6 GLU B O 1
ATOM 1910 N N . SER B 1 7 ? 15.047 26.094 16.953 1 45.81 7 SER B N 1
ATOM 1911 C CA . SER B 1 7 ? 14.18 27.062 17.641 1 45.81 7 SER B CA 1
ATOM 1912 C C . SER B 1 7 ? 12.93 27.359 16.812 1 45.81 7 SER B C 1
ATOM 1914 O O . SER B 1 7 ? 11.859 27.594 17.359 1 45.81 7 SER B O 1
ATOM 1916 N N . GLU B 1 8 ? 13.023 27.469 15.531 1 49.69 8 GLU B N 1
ATOM 1917 C CA . GLU B 1 8 ? 11.883 27.859 14.711 1 49.69 8 GLU B CA 1
ATOM 1918 C C . GLU B 1 8 ? 10.898 26.688 14.539 1 49.69 8 GLU B C 1
ATOM 1920 O O . GLU B 1 8 ? 9.695 26.906 14.414 1 49.69 8 GLU B O 1
ATOM 1925 N N . MET B 1 9 ? 11.359 25.453 14.289 1 53.94 9 MET B N 1
ATOM 1926 C CA . MET B 1 9 ? 10.492 24.266 14.281 1 53.94 9 MET B CA 1
ATOM 1927 C C . MET B 1 9 ? 9.656 24.203 15.555 1 53.94 9 MET B C 1
ATOM 1929 O O . MET B 1 9 ? 8.523 23.719 15.539 1 53.94 9 MET B O 1
ATOM 1933 N N . ASN B 1 10 ? 10.352 24.859 16.578 1 58.16 10 ASN B N 1
ATOM 1934 C CA . ASN B 1 10 ? 9.906 24.734 17.969 1 58.16 10 ASN B CA 1
ATOM 1935 C C . ASN B 1 10 ? 8.648 25.562 18.234 1 58.16 10 ASN B C 1
ATOM 1937 O O . ASN B 1 10 ? 8.023 25.438 19.281 1 58.16 10 ASN B O 1
ATOM 1941 N N . ASN B 1 11 ? 8.172 26.219 16.984 1 80.25 11 ASN B N 1
ATOM 1942 C CA . ASN B 1 11 ? 7.117 27.109 17.469 1 80.25 11 ASN B CA 1
ATOM 1943 C C . ASN B 1 11 ? 5.805 26.859 16.719 1 80.25 11 ASN B C 1
ATOM 1945 O O . ASN B 1 11 ? 4.832 27.594 16.922 1 80.25 11 ASN B O 1
ATOM 1949 N N . ILE B 1 12 ? 5.738 25.766 15.828 1 93.19 12 ILE B N 1
ATOM 1950 C CA . ILE B 1 12 ? 4.461 25.578 15.148 1 93.19 12 ILE B CA 1
ATOM 1951 C C . ILE B 1 12 ? 3.648 24.5 15.859 1 93.19 12 ILE B C 1
ATOM 1953 O O . ILE B 1 12 ? 4.086 23.344 15.969 1 93.19 12 ILE B O 1
ATOM 1957 N N . PRO B 1 13 ? 2.514 24.844 16.344 1 95 13 PRO B N 1
ATOM 1958 C CA . PRO B 1 13 ? 1.711 23.844 17.062 1 95 13 PRO B CA 1
ATOM 1959 C C . PRO B 1 13 ? 1.208 22.734 16.156 1 95 13 PRO B C 1
ATOM 1961 O O . PRO B 1 13 ? 0.989 22.938 14.969 1 95 13 PRO B O 1
ATOM 1964 N N . ILE B 1 14 ? 1.056 21.594 16.781 1 96.62 14 ILE B N 1
ATOM 1965 C CA . ILE B 1 14 ? 0.568 20.406 16.078 1 96.62 14 ILE B CA 1
ATOM 1966 C C . ILE B 1 14 ? -0.865 20.109 16.516 1 96.62 14 ILE B C 1
ATOM 1968 O O . ILE B 1 14 ? -1.156 20.031 17.703 1 96.62 14 ILE B O 1
ATOM 1972 N N . LEU B 1 15 ? -1.72 19.984 15.562 1 95.44 15 LEU B N 1
ATOM 1973 C CA . LEU B 1 15 ? -3.111 19.641 15.82 1 95.44 15 LEU B CA 1
ATOM 1974 C C . LEU B 1 15 ? -3.424 18.234 15.297 1 95.44 15 LEU B C 1
ATOM 1976 O O . LEU B 1 15 ? -3.021 17.891 14.188 1 95.44 15 LEU B O 1
ATOM 1980 N N . ILE B 1 16 ? -4.133 17.453 16.062 1 95.75 16 ILE B N 1
ATOM 1981 C CA . ILE B 1 16 ? -4.57 16.109 15.727 1 95.75 16 ILE B CA 1
ATOM 1982 C C . ILE B 1 16 ? -6.086 16 15.891 1 95.75 16 ILE B C 1
ATOM 1984 O O . ILE B 1 16 ? -6.574 15.664 16.969 1 95.75 16 ILE B O 1
ATOM 1988 N N . PRO B 1 17 ? -6.77 16.234 14.82 1 91 17 PRO B N 1
ATOM 1989 C CA . PRO B 1 17 ? -8.227 16.125 14.914 1 91 17 PRO B CA 1
ATOM 1990 C C . PRO B 1 17 ? -8.719 14.68 14.898 1 91 17 PRO B C 1
ATOM 1992 O O . PRO B 1 17 ? -8.359 13.914 13.992 1 91 17 PRO B O 1
ATOM 1995 N N . VAL B 1 18 ? -9.484 14.258 15.875 1 89.25 18 VAL B N 1
ATOM 1996 C CA . VAL B 1 18 ? -10.062 12.914 15.914 1 89.25 18 VAL B CA 1
ATOM 1997 C C . VAL B 1 18 ? -11.531 12.992 16.328 1 89.25 18 VAL B C 1
ATOM 1999 O O . VAL B 1 18 ? -11.867 13.633 17.328 1 89.25 18 VAL B O 1
ATOM 2002 N N . LYS B 1 19 ? -12.344 12.414 15.516 1 82.94 19 LYS B N 1
ATOM 2003 C CA . LYS B 1 19 ? -13.758 12.352 15.852 1 82.94 19 LYS B CA 1
ATOM 2004 C C . LYS B 1 19 ? -14.078 11.102 16.672 1 82.94 19 LYS B C 1
ATOM 2006 O O . LYS B 1 19 ? -13.453 10.055 16.484 1 82.94 19 LYS B O 1
ATOM 2011 N N . GLY B 1 20 ? -14.953 11.289 17.609 1 74 20 GLY B N 1
ATOM 2012 C CA . GLY B 1 20 ? -15.391 10.148 18.406 1 74 20 GLY B CA 1
ATOM 2013 C C . GLY B 1 20 ? -16.109 9.094 17.578 1 74 20 GLY B C 1
ATOM 2014 O O . GLY B 1 20 ? -15.828 7.898 17.703 1 74 20 GLY B O 1
ATOM 2015 N N . ILE B 1 21 ? -17.047 9.586 16.891 1 67.5 21 ILE B N 1
ATOM 2016 C CA . ILE B 1 21 ? -17.812 8.641 16.094 1 67.5 21 ILE B CA 1
ATOM 2017 C C . ILE B 1 21 ? -17.281 8.648 14.656 1 67.5 21 ILE B C 1
ATOM 2019 O O . ILE B 1 21 ? -17.359 9.664 13.969 1 67.5 21 ILE B O 1
ATOM 2023 N N . SER B 1 22 ? -16.594 7.641 14.305 1 68.56 22 SER B N 1
ATOM 2024 C CA . SER B 1 22 ? -16.234 7.375 12.914 1 68.56 22 SER B CA 1
ATOM 2025 C C . SER B 1 22 ? -17.359 6.629 12.195 1 68.56 22 SER B C 1
ATOM 2027 O O . SER B 1 22 ? -17.547 5.43 12.406 1 68.56 22 SER B O 1
ATOM 2029 N N . ARG B 1 23 ? -18.016 7.316 11.414 1 68.5 23 ARG B N 1
ATOM 2030 C CA . ARG B 1 23 ? -19.203 6.754 10.781 1 68.5 23 ARG B CA 1
ATOM 2031 C C . ARG B 1 23 ? -18.828 5.57 9.891 1 68.5 23 ARG B C 1
ATOM 2033 O O . ARG B 1 23 ? -19.516 4.535 9.914 1 68.5 23 ARG B O 1
ATOM 2040 N N . ARG B 1 24 ? -17.75 5.684 9.227 1 72.44 24 ARG B N 1
ATOM 2041 C CA . ARG B 1 24 ? -17.391 4.668 8.25 1 72.44 24 ARG B CA 1
ATOM 2042 C C . ARG B 1 24 ? -16.672 3.496 8.914 1 72.44 24 ARG B C 1
ATOM 2044 O O . ARG B 1 24 ? -16.734 2.365 8.43 1 72.44 24 ARG B O 1
ATOM 2051 N N . CYS B 1 25 ? -15.922 3.748 9.977 1 82.81 25 CYS B N 1
ATOM 2052 C CA . CYS B 1 25 ? -15.148 2.734 10.68 1 82.81 25 CYS B CA 1
ATOM 2053 C C . CYS B 1 25 ? -15.117 3.014 12.18 1 82.81 25 CYS B C 1
ATOM 2055 O O . CYS B 1 25 ? -14.156 3.59 12.688 1 82.81 25 CYS B O 1
ATOM 2057 N N . PRO B 1 26 ? -16.109 2.584 12.938 1 80.81 26 PRO B N 1
ATOM 2058 C CA . PRO B 1 26 ? -16.219 2.904 14.359 1 80.81 26 PRO B CA 1
ATOM 2059 C C . PRO B 1 26 ? -15 2.477 15.164 1 80.81 26 PRO B C 1
ATOM 2061 O O . PRO B 1 26 ? -14.508 1.357 15 1 80.81 26 PRO B O 1
ATOM 2064 N N . GLY B 1 27 ? -14.492 3.408 15.891 1 86.31 27 GLY B N 1
ATOM 2065 C CA . GLY B 1 27 ? -13.438 3.107 16.844 1 86.31 27 GLY B CA 1
ATOM 2066 C C . GLY B 1 27 ? -12.047 3.195 16.25 1 86.31 27 GLY B C 1
ATOM 2067 O O . GLY B 1 27 ? -11.055 2.982 16.938 1 86.31 27 GLY B O 1
ATOM 2068 N N . LYS B 1 28 ? -11.938 3.529 14.984 1 89.12 28 LYS B N 1
ATOM 2069 C CA . LYS B 1 28 ? -10.625 3.488 14.336 1 89.12 28 LYS B CA 1
ATOM 2070 C C . LYS B 1 28 ? -9.68 4.516 14.953 1 89.12 28 LYS B C 1
ATOM 2072 O O . LYS B 1 28 ? -8.484 4.246 15.109 1 89.12 28 LYS B O 1
ATOM 2077 N N . ASN B 1 29 ? -10.227 5.68 15.375 1 90.88 29 ASN B N 1
ATOM 2078 C CA . ASN B 1 29 ? -9.383 6.75 15.875 1 90.88 29 ASN B CA 1
ATOM 2079 C C . ASN B 1 29 ? -8.742 6.379 17.219 1 90.88 29 ASN B C 1
ATOM 2081 O O . ASN B 1 29 ? -7.562 6.66 17.438 1 90.88 29 ASN B O 1
ATOM 2085 N N . ARG B 1 30 ? -9.523 5.777 18.047 1 92.62 30 ARG B N 1
ATOM 2086 C CA . ARG B 1 30 ? -8.977 5.324 19.328 1 92.62 30 ARG B CA 1
ATOM 2087 C C . ARG B 1 30 ? -7.867 4.297 19.109 1 92.62 30 ARG B C 1
ATOM 2089 O O . ARG B 1 30 ? -6.859 4.309 19.812 1 92.62 30 ARG B O 1
ATOM 2096 N N . LYS B 1 31 ? -8.023 3.418 18.156 1 95 31 LYS B N 1
ATOM 2097 C CA . LYS B 1 31 ? -7.055 2.369 17.859 1 95 31 LYS B CA 1
ATOM 2098 C C . LYS B 1 31 ? -5.801 2.947 17.219 1 95 31 LYS B C 1
ATOM 2100 O O . LYS B 1 31 ? -4.703 2.422 17.406 1 95 31 LYS B O 1
ATOM 2105 N N . LEU B 1 32 ? -5.945 4.078 16.5 1 96.75 32 LEU B N 1
ATOM 2106 C CA . LEU B 1 32 ? -4.855 4.59 15.68 1 96.75 32 LEU B CA 1
ATOM 2107 C C . LEU B 1 32 ? -4.086 5.68 16.422 1 96.75 32 LEU B C 1
ATOM 2109 O O . LEU B 1 32 ? -2.906 5.91 16.141 1 96.75 32 LEU B O 1
ATOM 2113 N N . LEU B 1 33 ? -4.66 6.375 17.375 1 96.88 33 LEU B N 1
ATOM 2114 C CA . LEU B 1 33 ? -4.074 7.516 18.062 1 96.88 33 LEU B CA 1
ATOM 2115 C C . LEU B 1 33 ? -2.756 7.133 18.734 1 96.88 33 LEU B C 1
ATOM 2117 O O . LEU B 1 33 ? -1.793 7.902 18.703 1 96.88 33 LEU B O 1
ATOM 2121 N N . PRO B 1 34 ? -2.609 5.906 19.312 1 97.31 34 PRO B N 1
ATOM 2122 C CA . PRO B 1 34 ? -1.347 5.523 19.938 1 97.31 34 PRO B CA 1
ATOM 2123 C C . PRO B 1 34 ? -0.169 5.531 18.969 1 97.31 34 PRO B C 1
ATOM 2125 O O . PRO B 1 34 ? 0.966 5.801 19.375 1 97.31 34 PRO B O 1
ATOM 2128 N N . TYR B 1 35 ? -0.429 5.246 17.734 1 97.31 35 TYR B N 1
ATOM 2129 C CA . TYR B 1 35 ? 0.648 5.227 16.75 1 97.31 35 TYR B CA 1
ATOM 2130 C C . TYR B 1 35 ? 1.166 6.633 16.469 1 97.31 35 TYR B C 1
ATOM 2132 O O . TYR B 1 35 ? 2.371 6.836 16.312 1 97.31 35 TYR B O 1
ATOM 2140 N N . THR B 1 36 ? 0.272 7.594 16.391 1 97.5 36 THR B N 1
ATOM 2141 C CA . THR B 1 36 ? 0.683 8.984 16.25 1 97.5 36 THR B CA 1
ATOM 2142 C C . THR B 1 36 ? 1.398 9.469 17.516 1 97.5 36 THR B C 1
ATOM 2144 O O . THR B 1 36 ? 2.375 10.211 17.438 1 97.5 36 THR B O 1
ATOM 2147 N N . ALA B 1 37 ? 0.937 9.039 18.688 1 98.12 37 ALA B N 1
ATOM 2148 C CA . ALA B 1 37 ? 1.615 9.359 19.938 1 98.12 37 ALA B CA 1
ATOM 2149 C C . ALA B 1 37 ? 3.057 8.859 19.922 1 98.12 37 ALA B C 1
ATOM 2151 O O . ALA B 1 37 ? 3.984 9.609 20.234 1 98.12 37 ALA B O 1
ATOM 2152 N N . ASP B 1 38 ? 3.225 7.613 19.547 1 97.38 38 ASP B N 1
ATOM 2153 C CA . ASP B 1 38 ? 4.559 7.027 19.484 1 97.38 38 ASP B CA 1
ATOM 2154 C C . ASP B 1 38 ? 5.461 7.812 18.547 1 97.38 38 ASP B C 1
ATOM 2156 O O . ASP B 1 38 ? 6.621 8.086 18.859 1 97.38 38 ASP B O 1
ATOM 2160 N N . TYR B 1 39 ? 4.922 8.148 17.422 1 97.44 39 TYR B N 1
ATOM 2161 C CA . TYR B 1 39 ? 5.652 8.93 16.422 1 97.44 39 TYR B CA 1
ATOM 2162 C C . TYR B 1 39 ? 6.16 10.234 17.016 1 97.44 39 TYR B C 1
ATOM 2164 O O . TYR B 1 39 ? 7.324 10.594 16.844 1 97.44 39 TYR B O 1
ATOM 2172 N N . LEU B 1 40 ? 5.352 10.938 17.734 1 97.44 40 LEU B N 1
ATOM 2173 C CA . LEU B 1 40 ? 5.695 12.242 18.281 1 97.44 40 LEU B CA 1
ATOM 2174 C C . LEU B 1 40 ? 6.605 12.086 19.5 1 97.44 40 LEU B C 1
ATOM 2176 O O . LEU B 1 40 ? 7.496 12.914 19.719 1 97.44 40 LEU B O 1
ATOM 2180 N N . LEU B 1 41 ? 6.395 11.047 20.297 1 97 41 LEU B N 1
ATOM 2181 C CA . LEU B 1 41 ? 7.234 10.789 21.453 1 97 41 LEU B CA 1
ATOM 2182 C C . LEU B 1 41 ? 8.68 10.539 21.047 1 97 41 LEU B C 1
ATOM 2184 O O . LEU B 1 41 ? 9.609 11.039 21.672 1 97 41 LEU B O 1
ATOM 2188 N N . ARG B 1 42 ? 8.867 9.852 19.953 1 95.62 42 ARG B N 1
ATOM 2189 C CA . ARG B 1 42 ? 10.195 9.523 19.469 1 95.62 42 ARG B CA 1
ATOM 2190 C C . ARG B 1 42 ? 10.953 10.773 19.031 1 95.62 42 ARG B C 1
ATOM 2192 O O . ARG B 1 42 ? 12.172 10.75 18.875 1 95.62 42 ARG B O 1
ATOM 2199 N N . GLN B 1 43 ? 10.219 11.836 18.875 1 94.88 43 GLN B N 1
ATOM 2200 C CA . GLN B 1 43 ? 10.82 13.086 18.422 1 94.88 43 GLN B CA 1
ATOM 2201 C C . GLN B 1 43 ? 10.703 14.172 19.469 1 94.88 43 GLN B C 1
ATOM 2203 O O . GLN B 1 43 ? 11.031 15.336 19.219 1 94.88 43 GLN B O 1
ATOM 2208 N N . ASN B 1 44 ? 10.203 13.867 20.641 1 94.81 44 ASN B N 1
ATOM 2209 C CA . ASN B 1 44 ? 9.992 14.797 21.75 1 94.81 44 ASN B CA 1
ATOM 2210 C C . ASN B 1 44 ? 9.078 15.953 21.344 1 94.81 44 ASN B C 1
ATOM 2212 O O . ASN B 1 44 ? 9.367 17.109 21.656 1 94.81 44 ASN B O 1
ATOM 2216 N N . LEU B 1 45 ? 7.969 15.578 20.625 1 95.81 45 LEU B N 1
ATOM 2217 C CA . LEU B 1 45 ? 7.09 16.625 20.125 1 95.81 45 LEU B CA 1
ATOM 2218 C C . LEU B 1 45 ? 5.684 16.484 20.688 1 95.81 45 LEU B C 1
ATOM 2220 O O . LEU B 1 45 ? 4.801 17.281 20.391 1 95.81 45 LEU B O 1
ATOM 2224 N N . ILE B 1 46 ? 5.473 15.516 21.516 1 95.62 46 ILE B N 1
ATOM 2225 C CA . ILE B 1 46 ? 4.117 15.211 21.953 1 95.62 46 ILE B CA 1
ATOM 2226 C C . ILE B 1 46 ? 3.553 16.391 22.75 1 95.62 46 ILE B C 1
ATOM 2228 O O . ILE B 1 46 ? 2.354 16.656 22.688 1 95.62 46 ILE B O 1
ATOM 2232 N N . LYS B 1 47 ? 4.395 17.125 23.422 1 92.88 47 LYS B N 1
ATOM 2233 C CA . LYS B 1 47 ? 3.949 18.25 24.25 1 92.88 47 LYS B CA 1
ATOM 2234 C C . LYS B 1 47 ? 3.496 19.406 23.375 1 92.88 47 LYS B C 1
ATOM 2236 O O . LYS B 1 47 ? 2.771 20.297 23.844 1 92.88 47 LYS B O 1
ATOM 2241 N N . ASN B 1 48 ? 3.92 19.438 22.156 1 93.19 48 ASN B N 1
ATOM 2242 C CA . ASN B 1 48 ? 3.537 20.484 21.203 1 93.19 48 ASN B CA 1
ATOM 2243 C C . ASN B 1 48 ? 2.244 20.125 20.484 1 93.19 48 ASN B C 1
ATOM 2245 O O . ASN B 1 48 ? 1.743 20.922 19.672 1 93.19 48 ASN B O 1
ATOM 2249 N N . ALA B 1 49 ? 1.677 18.984 20.812 1 96.56 49 ALA B N 1
ATOM 2250 C CA . ALA B 1 49 ? 0.531 18.484 20.062 1 96.56 49 ALA B CA 1
ATOM 2251 C C . ALA B 1 49 ? -0.747 18.562 20.891 1 96.56 49 ALA B C 1
ATOM 2253 O O . ALA B 1 49 ? -0.73 18.281 22.094 1 96.56 49 ALA B O 1
ATOM 2254 N N . VAL B 1 50 ? -1.802 18.969 20.234 1 95.5 50 VAL B N 1
ATOM 2255 C CA . VAL B 1 50 ? -3.123 19.031 20.859 1 95.5 50 VAL B CA 1
ATOM 2256 C C . VAL B 1 50 ? -4.102 18.156 20.078 1 95.5 50 VAL B C 1
ATOM 2258 O O . VAL B 1 50 ? -4.242 18.312 18.859 1 95.5 50 VAL B O 1
ATOM 2261 N N . VAL B 1 51 ? -4.734 17.234 20.766 1 95.81 51 VAL B N 1
ATOM 2262 C CA . VAL B 1 51 ? -5.805 16.438 20.172 1 95.81 51 VAL B CA 1
ATOM 2263 C C . VAL B 1 51 ? -7.133 17.188 20.297 1 95.81 51 VAL B C 1
ATOM 2265 O O . VAL B 1 51 ? -7.516 17.609 21.375 1 95.81 51 VAL B O 1
ATOM 2268 N N . ILE B 1 52 ? -7.77 17.359 19.172 1 92.44 52 ILE B N 1
ATOM 2269 C CA . ILE B 1 52 ? -9.086 18 19.109 1 92.44 52 I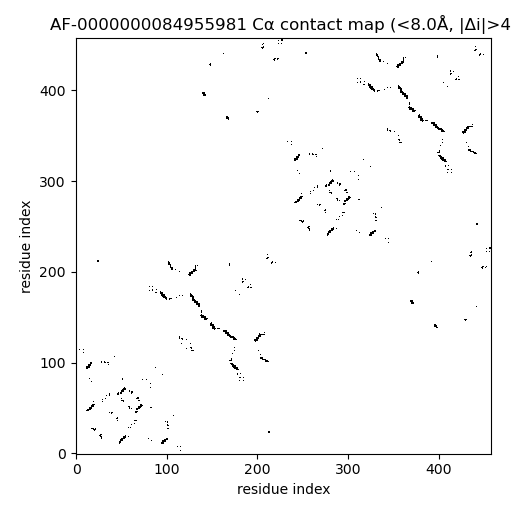LE B CA 1
ATOM 2270 C C . ILE B 1 52 ? -10.156 16.938 18.844 1 92.44 52 ILE B C 1
ATOM 2272 O O . ILE B 1 52 ? -10.148 16.281 17.812 1 92.44 52 ILE B O 1
ATOM 2276 N N . SER B 1 53 ? -11.07 16.781 19.766 1 90.88 53 SER B N 1
ATOM 2277 C CA . SER B 1 53 ? -12.086 15.734 19.641 1 90.88 53 SER B CA 1
ATOM 2278 C C . SER B 1 53 ? -13.453 16.234 20.078 1 90.88 53 SER B C 1
ATOM 2280 O O . SER B 1 53 ? -13.555 17.234 20.797 1 90.88 53 SER B O 1
ATOM 2282 N N . ASP B 1 54 ? -14.477 15.578 19.547 1 87.94 54 ASP B N 1
ATOM 2283 C CA . ASP B 1 54 ? -15.836 15.859 20 1 87.94 54 ASP B CA 1
ATOM 2284 C C . ASP B 1 54 ? -16.297 14.82 21.016 1 87.94 54 ASP B C 1
ATOM 2286 O O . ASP B 1 54 ? -17.484 14.766 21.359 1 87.94 54 ASP B O 1
ATOM 2290 N N . ASP B 1 55 ? -15.43 13.992 21.422 1 89.12 55 ASP B N 1
ATOM 2291 C CA . ASP B 1 55 ? -15.727 12.891 22.328 1 89.12 55 ASP B CA 1
ATOM 2292 C C . ASP B 1 55 ? -14.836 12.953 23.578 1 89.12 55 ASP B C 1
ATOM 2294 O O . ASP B 1 55 ? -13.617 12.805 23.484 1 89.12 55 ASP B O 1
ATOM 2298 N N . GLN B 1 56 ? -15.523 13.07 24.719 1 92.31 56 GLN B N 1
ATOM 2299 C CA . GLN B 1 56 ? -14.789 13.211 25.984 1 92.31 56 GLN B CA 1
ATOM 2300 C C . GLN B 1 56 ? -13.961 11.961 26.281 1 92.31 56 GLN B C 1
ATOM 2302 O O . GLN B 1 56 ? -12.836 12.062 26.766 1 92.31 56 GLN B O 1
ATOM 2307 N N . GLU B 1 57 ? -14.516 10.859 26.016 1 92.88 57 GLU B N 1
ATOM 2308 C CA . GLU B 1 57 ? -13.797 9.617 26.266 1 92.88 57 GLU B CA 1
ATOM 2309 C C . GLU B 1 57 ? -12.516 9.539 25.438 1 92.88 57 GLU B C 1
ATOM 2311 O O . GLU B 1 57 ? -11.469 9.109 25.938 1 92.88 57 GLU B O 1
ATOM 2316 N N . LEU B 1 58 ? -12.562 9.938 24.266 1 92.94 58 LEU B N 1
ATOM 2317 C CA . LEU B 1 58 ? -11.391 9.953 23.406 1 92.94 58 LEU B CA 1
ATOM 2318 C C . LEU B 1 58 ? -10.383 11 23.859 1 92.94 58 LEU B C 1
ATOM 2320 O O . LEU B 1 58 ? -9.172 10.773 23.812 1 92.94 58 LEU B O 1
ATOM 2324 N N . GLY B 1 59 ? -10.906 12.141 24.281 1 93.94 59 GLY B N 1
ATOM 2325 C CA . GLY B 1 59 ? -10.039 13.148 24.875 1 93.94 59 GLY B CA 1
ATOM 2326 C C . GLY B 1 59 ? -9.273 12.648 26.078 1 93.94 59 GLY B C 1
ATOM 2327 O O . GLY B 1 59 ? -8.062 12.867 26.188 1 93.94 59 GLY B O 1
ATOM 2328 N N . ASP B 1 60 ? -9.961 11.953 26.938 1 95.88 60 ASP B N 1
ATOM 2329 C CA . ASP B 1 60 ? -9.328 11.383 28.125 1 95.88 60 ASP B CA 1
ATOM 2330 C C . ASP B 1 60 ? -8.266 10.359 27.75 1 95.88 60 ASP B C 1
ATOM 2332 O O . ASP B 1 60 ? -7.184 10.328 28.344 1 95.88 60 ASP B O 1
ATOM 2336 N N . PHE B 1 61 ? -8.609 9.555 26.812 1 96.25 61 PHE B N 1
ATOM 2337 C CA . PHE B 1 61 ? -7.668 8.57 26.312 1 96.25 61 PHE B CA 1
ATOM 2338 C C . PHE B 1 61 ? -6.418 9.242 25.766 1 96.25 61 PHE B C 1
ATOM 2340 O O . PHE B 1 61 ? -5.297 8.828 26.062 1 96.25 61 PHE B O 1
ATOM 2347 N N . ALA B 1 62 ? -6.598 10.289 25.016 1 96.94 62 ALA B N 1
ATOM 2348 C CA . ALA B 1 62 ? -5.488 11.047 24.438 1 96.94 62 ALA B CA 1
ATOM 2349 C C . ALA B 1 62 ? -4.598 11.633 25.531 1 96.94 62 ALA B C 1
ATOM 2351 O O . ALA B 1 62 ? -3.369 11.602 25.422 1 96.94 62 ALA B O 1
ATOM 2352 N N . SER B 1 63 ? -5.195 12.148 26.547 1 97.19 63 SER B N 1
ATOM 2353 C CA . SER B 1 63 ? -4.449 12.711 27.672 1 97.19 63 SER B CA 1
ATOM 2354 C C . SER B 1 63 ? -3.566 11.656 28.328 1 97.19 63 SER B C 1
ATOM 2356 O O . SER B 1 63 ? -2.426 11.938 28.703 1 97.19 63 SER B O 1
ATOM 2358 N N . ARG B 1 64 ? -4.066 10.477 28.422 1 97.69 64 ARG B N 1
ATOM 2359 C CA . ARG B 1 64 ? -3.305 9.391 29.031 1 97.69 64 ARG B CA 1
ATOM 2360 C C . ARG B 1 64 ? -2.102 9.016 28.172 1 97.69 64 ARG B C 1
ATOM 2362 O O . ARG B 1 64 ? -1.108 8.492 28.672 1 97.69 64 ARG B O 1
ATOM 2369 N N . LEU B 1 65 ? -2.174 9.297 26.906 1 97.56 65 LEU B N 1
ATOM 2370 C CA . LEU B 1 65 ? -1.062 9.031 26 1 97.56 65 LEU B CA 1
ATOM 2371 C C . LEU B 1 65 ? -0.014 10.133 26.078 1 97.56 65 LEU B C 1
ATOM 2373 O O . LEU B 1 65 ? 1.079 10 25.531 1 97.56 65 LEU B O 1
ATOM 2377 N N . GLY B 1 66 ? -0.393 11.336 26.688 1 97.19 66 GLY B N 1
ATOM 2378 C CA . GLY B 1 66 ? 0.559 12.414 26.859 1 97.19 66 GLY B CA 1
ATOM 2379 C C . GLY B 1 66 ? 0.195 13.664 26.078 1 97.19 66 GLY B C 1
ATOM 2380 O O . GLY B 1 66 ? 0.901 14.672 26.156 1 97.19 66 GLY B O 1
ATOM 2381 N N . PHE B 1 67 ? -0.926 13.617 25.391 1 97.56 67 PHE B N 1
ATOM 2382 C CA . PHE B 1 67 ? -1.339 14.766 24.594 1 97.56 67 PHE B CA 1
ATOM 2383 C C . PHE B 1 67 ? -2.01 15.82 25.453 1 97.56 67 PHE B C 1
ATOM 2385 O O . PHE B 1 67 ? -2.639 15.5 26.469 1 97.56 67 PHE B O 1
ATOM 2392 N N . LYS B 1 68 ? -1.854 17.109 25.047 1 95.94 68 LYS B N 1
ATOM 2393 C CA . LYS B 1 68 ? -2.883 18.094 25.391 1 95.94 68 LYS B CA 1
ATOM 2394 C C . LYS B 1 68 ? -4.18 17.812 24.641 1 95.94 68 LYS B C 1
ATOM 2396 O O . LYS B 1 68 ? -4.164 17.234 23.562 1 95.94 68 LYS B O 1
ATOM 2401 N N . THR B 1 69 ? -5.281 18.188 25.281 1 95.12 69 THR B N 1
ATOM 2402 C CA . THR B 1 69 ? -6.551 17.875 24.625 1 95.12 69 THR B CA 1
ATOM 2403 C C . THR B 1 69 ? -7.477 19.078 24.641 1 95.12 69 THR B C 1
ATOM 2405 O O . THR B 1 69 ? -7.402 19.922 25.547 1 95.12 69 THR B O 1
ATOM 2408 N N . ASN B 1 70 ? -8.219 19.25 23.578 1 93 70 ASN B N 1
ATOM 2409 C CA . ASN B 1 70 ? -9.32 20.188 23.438 1 93 70 ASN B CA 1
ATOM 2410 C C . ASN B 1 70 ? -10.602 19.5 22.969 1 93 70 ASN B C 1
ATOM 2412 O O . ASN B 1 70 ? -10.711 19.094 21.812 1 93 70 ASN B O 1
ATOM 2416 N N . VAL B 1 71 ? -11.547 19.328 23.875 1 88.5 71 VAL B N 1
ATOM 2417 C CA . VAL B 1 71 ? -12.805 18.672 23.547 1 88.5 71 VAL B CA 1
ATOM 2418 C C . VAL B 1 71 ? -13.859 19.703 23.172 1 88.5 71 VAL B C 1
ATOM 2420 O O . VAL B 1 71 ? -14.148 20.609 23.953 1 88.5 71 VAL B O 1
ATOM 2423 N N . GLU B 1 72 ? -14.289 19.609 21.953 1 83.5 72 GLU B N 1
ATOM 2424 C CA . GLU B 1 72 ? -15.289 20.562 21.469 1 83.5 72 GLU B CA 1
ATOM 2425 C C . GLU B 1 72 ? -16.438 19.844 20.766 1 83.5 72 GLU B C 1
ATOM 2427 O O . GLU B 1 72 ? -16.25 18.75 20.234 1 83.5 72 GLU B O 1
ATOM 2432 N N . ILE B 1 73 ? -17.562 20.469 20.812 1 76.62 73 ILE B N 1
ATOM 2433 C CA . ILE B 1 73 ? -18.734 19.938 20.109 1 76.62 73 ILE B CA 1
ATOM 2434 C C . ILE B 1 73 ? -18.594 20.188 18.609 1 76.62 73 ILE B C 1
ATOM 2436 O O . ILE B 1 73 ? -18.203 21.281 18.188 1 76.62 73 ILE B O 1
ATOM 2440 N N . ARG B 1 74 ? -18.828 19.125 17.859 1 75.19 74 ARG B N 1
ATOM 2441 C CA . ARG B 1 74 ? -18.734 19.219 16.406 1 75.19 74 ARG B CA 1
ATOM 2442 C C . ARG B 1 74 ? -20.078 18.969 15.758 1 75.19 74 ARG B C 1
ATOM 2444 O O . ARG B 1 74 ? -20.844 18.109 16.219 1 75.19 74 ARG B O 1
ATOM 2451 N N . LYS B 1 75 ? -20.391 19.844 14.734 1 71.19 75 LYS B N 1
ATOM 2452 C CA . LYS B 1 75 ? -21.578 19.594 13.922 1 71.19 75 LYS B CA 1
ATOM 2453 C C . LYS B 1 75 ? -21.391 18.359 13.031 1 71.19 75 LYS B C 1
ATOM 2455 O O . LYS B 1 75 ? -20.25 18 12.695 1 71.19 75 LYS B O 1
ATOM 2460 N N . GLU B 1 76 ? -22.5 17.781 12.727 1 65.12 76 GLU B N 1
ATOM 2461 C CA . GLU B 1 76 ? -22.453 16.641 11.82 1 65.12 76 GLU B CA 1
ATOM 2462 C C . GLU B 1 76 ? -21.828 17 10.484 1 65.12 76 GLU B C 1
ATOM 2464 O O . GLU B 1 76 ? -22.109 18.062 9.93 1 65.12 76 GLU B O 1
ATOM 2469 N N . GLY B 1 77 ? -20.922 16.141 10.047 1 65.75 77 GLY B N 1
ATOM 2470 C CA . GLY B 1 77 ? -20.359 16.328 8.727 1 65.75 77 GLY B CA 1
ATOM 2471 C C . GLY B 1 77 ? -19.125 17.219 8.734 1 65.75 77 GLY B C 1
ATOM 2472 O O . GLY B 1 77 ? -18.469 17.391 7.699 1 65.75 77 GLY B O 1
ATOM 2473 N N . GLN B 1 78 ? -18.906 17.734 9.828 1 68.69 78 GLN B N 1
ATOM 2474 C CA . GLN B 1 78 ? -17.734 18.609 9.906 1 68.69 78 GLN B CA 1
ATOM 2475 C C . GLN B 1 78 ? -16.453 17.844 9.641 1 68.69 78 GLN B C 1
ATOM 2477 O O . GLN B 1 78 ? -16.203 16.812 10.273 1 68.69 78 GLN B O 1
ATOM 2482 N N . ASP B 1 79 ? -15.641 18.344 8.656 1 70.44 79 ASP B N 1
ATOM 2483 C CA . ASP B 1 79 ? -14.383 17.703 8.289 1 70.44 79 ASP B CA 1
ATOM 2484 C C . ASP B 1 79 ? -13.273 18.047 9.281 1 70.44 79 ASP B C 1
ATOM 2486 O O . ASP B 1 79 ? -13.5 18.797 10.234 1 70.44 79 ASP B O 1
ATOM 2490 N N . GLU B 1 80 ? -12.117 17.484 9.141 1 70.88 80 GLU B N 1
ATOM 2491 C CA . GLU B 1 80 ? -10.984 17.578 10.055 1 70.88 80 GLU B CA 1
ATOM 2492 C C . GLU B 1 80 ? -10.523 19.031 10.203 1 70.88 80 GLU B C 1
ATOM 2494 O O . GLU B 1 80 ? -10.234 19.484 11.312 1 70.88 80 GLU B O 1
ATOM 2499 N N . LEU B 1 81 ? -10.5 19.672 9.094 1 71.19 81 LEU B N 1
ATOM 2500 C CA . LEU B 1 81 ? -10.008 21.047 9.125 1 71.19 81 LEU B CA 1
ATOM 2501 C C . LEU B 1 81 ? -10.984 21.953 9.852 1 71.19 81 LEU B C 1
ATOM 2503 O O . LEU B 1 81 ? -10.578 22.766 10.695 1 71.19 81 LEU B O 1
ATOM 2507 N N . SER B 1 82 ? -12.234 21.75 9.547 1 72.44 82 SER B N 1
ATOM 2508 C CA . SER B 1 82 ? -13.266 22.578 10.172 1 72.44 82 SER B CA 1
ATOM 2509 C C . SER B 1 82 ? -13.336 22.344 11.672 1 72.44 82 SER B C 1
ATOM 2511 O O . SER B 1 82 ? -13.664 23.25 12.438 1 72.44 82 SER B O 1
ATOM 2513 N N . SER B 1 83 ? -12.945 21.156 12.023 1 75.31 83 SER B N 1
ATOM 2514 C CA . SER B 1 83 ? -12.984 20.828 13.445 1 75.31 83 SER B CA 1
ATOM 2515 C C . SER B 1 83 ? -11.898 21.578 14.211 1 75.31 83 SER B C 1
ATOM 2517 O O . SER B 1 83 ? -11.984 21.719 15.43 1 75.31 83 SER B O 1
ATOM 2519 N N . CYS B 1 84 ? -10.914 22.062 13.477 1 79.38 84 CYS B N 1
ATOM 2520 C CA . CYS B 1 84 ? -9.805 22.766 14.117 1 79.38 84 CYS B CA 1
ATOM 2521 C C . CYS B 1 84 ? -10.008 24.281 14.07 1 79.38 84 CYS B C 1
ATOM 2523 O O . CYS B 1 84 ? -9.219 25.031 14.641 1 79.38 84 CYS B O 1
ATOM 2525 N N . ARG B 1 85 ? -11.07 24.703 13.5 1 78.94 85 ARG B N 1
ATOM 2526 C CA . ARG B 1 85 ? -11.266 26.125 13.219 1 78.94 85 ARG B CA 1
ATOM 2527 C C . ARG B 1 85 ? -11.289 26.938 14.5 1 78.94 85 ARG B C 1
ATOM 2529 O O . ARG B 1 85 ? -10.688 28.016 14.57 1 78.94 85 ARG B O 1
ATOM 2536 N N . ASN B 1 86 ? -11.953 26.469 15.469 1 80.12 86 ASN B N 1
ATOM 2537 C CA . ASN B 1 86 ? -12.078 27.219 16.703 1 80.12 86 ASN B CA 1
ATOM 2538 C C . ASN B 1 86 ? -10.719 27.422 17.391 1 80.12 86 ASN B C 1
ATOM 2540 O O . ASN B 1 86 ? -10.406 28.516 17.859 1 80.12 86 ASN B O 1
ATOM 2544 N N . VAL B 1 87 ? -9.969 26.359 17.391 1 84.56 87 VAL B N 1
ATOM 2545 C CA . VAL B 1 87 ? -8.641 26.438 17.984 1 84.56 87 VAL B CA 1
ATOM 2546 C C . VAL B 1 87 ? -7.762 27.391 17.188 1 84.56 87 VAL B C 1
ATOM 2548 O O . VAL B 1 87 ? -7.031 28.203 17.75 1 84.56 87 VAL B O 1
ATOM 2551 N N . ILE B 1 88 ? -7.871 27.328 15.914 1 86.69 88 ILE B N 1
ATOM 2552 C CA . ILE B 1 88 ? -7.02 28.109 15.016 1 86.69 88 ILE B CA 1
ATOM 2553 C C . ILE B 1 88 ? -7.414 29.578 15.062 1 86.69 88 ILE B C 1
ATOM 2555 O O . ILE B 1 88 ? -6.555 30.453 15.18 1 86.69 88 ILE B O 1
ATOM 2559 N N . LYS B 1 89 ? -8.672 29.859 15.039 1 82.62 89 LYS B N 1
ATOM 2560 C CA . LYS B 1 89 ? -9.172 31.219 15.016 1 82.62 89 LYS B CA 1
ATOM 2561 C C . LYS B 1 89 ? -8.797 31.969 16.297 1 82.62 89 LYS B C 1
ATOM 2563 O O . LYS B 1 89 ? -8.586 33.188 16.281 1 82.62 89 LYS B O 1
ATOM 2568 N N . ASN B 1 90 ? -8.734 31.281 17.328 1 84.81 90 ASN B N 1
ATOM 2569 C CA . ASN B 1 90 ? -8.477 31.891 18.641 1 84.81 90 ASN B CA 1
ATOM 2570 C C . ASN B 1 90 ? -6.988 31.891 18.969 1 84.81 90 ASN B C 1
ATOM 2572 O O . ASN B 1 90 ? -6.602 32.219 20.094 1 84.81 90 ASN B O 1
ATOM 2576 N N . SER B 1 91 ? -6.277 31.547 18.031 1 87.12 91 SER B N 1
ATOM 2577 C CA . SER B 1 91 ? -4.836 31.484 18.25 1 87.12 91 SER B CA 1
ATOM 2578 C C . SER B 1 91 ? -4.109 32.594 17.484 1 87.12 91 SER B C 1
ATOM 2580 O O . SER B 1 91 ? -4.668 33.156 16.547 1 87.12 91 SER B O 1
ATOM 2582 N N . ASP B 1 92 ? -2.822 32.938 17.953 1 90 92 ASP B N 1
ATOM 2583 C CA . ASP B 1 92 ? -2.004 33.938 17.281 1 90 92 ASP B CA 1
ATOM 2584 C C . ASP B 1 92 ? -0.914 33.281 16.438 1 90 92 ASP B C 1
ATOM 2586 O O . ASP B 1 92 ? 0.003 33.969 15.969 1 90 92 ASP B O 1
ATOM 2590 N N . TYR B 1 93 ? -1.062 31.984 16.266 1 93.31 93 TYR B N 1
ATOM 2591 C CA . TYR B 1 93 ? -0.047 31.297 15.484 1 93.31 93 TYR B CA 1
ATOM 2592 C C . TYR B 1 93 ? -0.25 31.531 13.992 1 93.31 93 TYR B C 1
ATOM 2594 O O . TYR B 1 93 ? -1.384 31.547 13.508 1 93.31 93 TYR B O 1
ATOM 2602 N N . GLU B 1 94 ? 0.835 31.672 13.32 1 93.69 94 GLU B N 1
ATOM 2603 C CA . GLU B 1 94 ? 0.794 31.938 11.883 1 93.69 94 GLU B CA 1
ATOM 2604 C C . GLU B 1 94 ? 0.477 30.672 11.094 1 93.69 94 GLU B C 1
ATOM 2606 O O . GLU B 1 94 ? -0.031 30.734 9.977 1 93.69 94 GLU B O 1
ATOM 2611 N N . ALA B 1 95 ? 0.804 29.531 11.672 1 95.69 95 ALA B N 1
ATOM 2612 C CA . ALA B 1 95 ? 0.609 28.25 10.984 1 95.69 95 ALA B CA 1
ATOM 2613 C C . ALA B 1 95 ? 0.433 27.109 11.984 1 95.69 95 ALA B C 1
ATOM 2615 O O . ALA B 1 95 ? 0.75 27.266 13.172 1 95.69 95 ALA B O 1
ATOM 2616 N N . PHE B 1 96 ? -0.106 26.016 11.477 1 95.38 96 PHE B N 1
ATOM 2617 C CA . PHE B 1 96 ? -0.308 24.797 12.258 1 95.38 96 PHE B CA 1
ATOM 2618 C C . PHE B 1 96 ? 0.112 23.562 11.453 1 95.38 96 PHE B C 1
ATOM 2620 O O . PHE B 1 96 ? 0.087 23.594 10.219 1 95.38 96 PHE B O 1
ATOM 2627 N N . ILE B 1 97 ? 0.504 22.562 12.18 1 96.5 97 ILE B N 1
ATOM 2628 C CA . ILE B 1 97 ? 0.716 21.25 11.586 1 96.5 97 ILE B CA 1
ATOM 2629 C C . ILE B 1 97 ? -0.468 20.344 11.906 1 96.5 97 ILE B C 1
ATOM 2631 O O . ILE B 1 97 ? -0.862 20.219 13.07 1 96.5 97 ILE B O 1
ATOM 2635 N N . LEU B 1 98 ? -1.025 19.828 10.93 1 95.19 98 LEU B N 1
ATOM 2636 C CA . LEU B 1 98 ? -2.082 18.828 11.094 1 95.19 98 LEU B CA 1
ATOM 2637 C C . LEU B 1 98 ? -1.557 17.422 10.82 1 95.19 98 LEU B C 1
ATOM 2639 O O . LEU B 1 98 ? -0.939 17.188 9.781 1 95.19 98 LEU B O 1
ATOM 2643 N N . LEU B 1 99 ? -1.806 16.516 11.727 1 96.56 99 LEU B N 1
ATOM 2644 C CA . LEU B 1 99 ? -1.438 15.109 11.57 1 96.56 99 LEU B CA 1
ATOM 2645 C C . LEU B 1 99 ? -2.672 14.211 11.641 1 96.56 99 LEU B C 1
ATOM 2647 O O . LEU B 1 99 ? -3.137 13.875 12.734 1 96.56 99 LEU B O 1
ATOM 2651 N N . PRO B 1 100 ? -3.189 13.805 10.492 1 94.31 100 PRO B N 1
ATOM 2652 C CA . PRO B 1 100 ? -4.316 12.867 10.531 1 94.31 100 PRO B CA 1
ATOM 2653 C C . PRO B 1 100 ? -3.926 11.5 11.086 1 94.31 100 PRO B C 1
ATOM 2655 O O . PRO B 1 100 ? -2.934 10.914 10.648 1 94.31 100 PRO B O 1
ATOM 2658 N N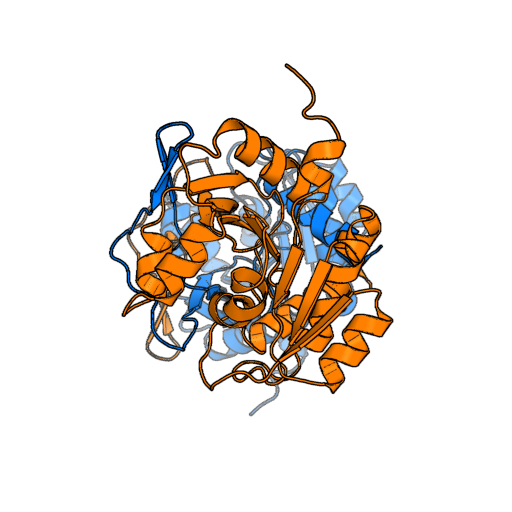 . VAL B 1 101 ? -4.695 10.93 11.992 1 94.88 101 VAL B N 1
ATOM 2659 C CA . VAL B 1 101 ? -4.359 9.664 12.641 1 94.88 101 VAL B CA 1
ATOM 2660 C C . VAL B 1 101 ? -4.621 8.508 11.68 1 94.88 101 VAL B C 1
ATOM 2662 O O . VAL B 1 101 ? -4.137 7.395 11.891 1 94.88 101 VAL B O 1
ATOM 2665 N N . THR B 1 102 ? -5.383 8.789 10.594 1 94 102 THR B N 1
ATOM 2666 C CA . THR B 1 102 ? -5.738 7.754 9.633 1 94 102 THR B CA 1
ATOM 2667 C C . THR B 1 102 ? -4.578 7.469 8.688 1 94 102 THR B C 1
ATOM 2669 O O . THR B 1 102 ? -4.609 6.496 7.93 1 94 102 THR B O 1
ATOM 2672 N N . GLN B 1 103 ? -3.535 8.32 8.75 1 96 103 GLN B N 1
ATOM 2673 C CA . GLN B 1 103 ? -2.289 8.07 8.023 1 96 103 GLN B CA 1
ATOM 2674 C C . GLN B 1 103 ? -1.16 7.715 8.984 1 96 103 GLN B C 1
ATOM 2676 O O . GLN B 1 103 ? -0.318 8.555 9.305 1 96 103 GLN B O 1
ATOM 2681 N N . PRO B 1 104 ? -1.023 6.523 9.32 1 96.94 104 PRO B N 1
ATOM 2682 C CA . PRO B 1 104 ? -0.131 6.152 10.422 1 96.94 104 PRO B CA 1
ATOM 2683 C C . PRO B 1 104 ? 1.341 6.152 10.016 1 96.94 104 PRO B C 1
ATOM 2685 O O . PRO B 1 104 ? 2.223 6.266 10.875 1 96.94 104 PRO B O 1
ATOM 2688 N N . PHE B 1 105 ? 1.648 6.027 8.742 1 98.25 105 PHE B N 1
ATOM 2689 C CA . PHE B 1 105 ? 3.039 5.867 8.336 1 98.25 105 PHE B CA 1
ATOM 2690 C C . PHE B 1 105 ? 3.652 7.215 7.965 1 98.25 105 PHE B C 1
ATOM 2692 O O . PHE B 1 105 ? 3.186 7.883 7.039 1 98.25 105 PHE B O 1
ATOM 2699 N N . ARG B 1 106 ? 4.672 7.605 8.727 1 98.19 106 ARG B N 1
ATOM 2700 C CA . ARG B 1 106 ? 5.438 8.828 8.508 1 98.19 106 ARG B CA 1
ATOM 2701 C C . ARG B 1 106 ? 6.93 8.578 8.711 1 98.19 106 ARG B C 1
ATOM 2703 O O . ARG B 1 106 ? 7.328 7.891 9.648 1 98.19 106 ARG B O 1
ATOM 2710 N N . GLU B 1 107 ? 7.648 9.125 7.781 1 96.88 107 GLU B N 1
ATOM 2711 C CA . GLU B 1 107 ? 9.086 9.148 8.047 1 96.88 107 GLU B CA 1
ATOM 2712 C C . GLU B 1 107 ? 9.391 9.898 9.344 1 96.88 107 GLU B C 1
ATOM 2714 O O . GLU B 1 107 ? 8.758 10.914 9.641 1 96.88 107 GLU B O 1
ATOM 2719 N N . ILE B 1 108 ? 10.414 9.461 10 1 95.5 108 ILE B N 1
ATOM 2720 C CA . ILE B 1 108 ? 10.719 10.008 11.32 1 95.5 108 ILE B CA 1
ATOM 2721 C C . ILE B 1 108 ? 10.984 11.508 11.211 1 95.5 108 ILE B C 1
ATOM 2723 O O . ILE B 1 108 ? 10.57 12.281 12.078 1 95.5 108 ILE B O 1
ATOM 2727 N N . ASP B 1 109 ? 11.641 12.023 10.156 1 96.25 109 ASP B N 1
ATOM 2728 C CA . ASP B 1 109 ? 12.039 13.422 10.047 1 96.25 109 ASP B CA 1
ATOM 2729 C C . ASP B 1 109 ? 11.039 14.211 9.203 1 96.25 109 ASP B C 1
ATOM 2731 O O . ASP B 1 109 ? 11.336 15.328 8.766 1 96.25 109 ASP B O 1
ATOM 2735 N N . LEU B 1 110 ? 9.891 13.633 8.953 1 97.88 110 LEU B N 1
ATOM 2736 C CA . LEU B 1 110 ? 8.93 14.258 8.055 1 97.88 110 LEU B CA 1
ATOM 2737 C C . LEU B 1 110 ? 8.539 15.648 8.555 1 97.88 110 LEU B C 1
ATOM 2739 O O . LEU B 1 110 ? 8.508 16.609 7.785 1 97.88 110 LEU B O 1
ATOM 2743 N N . ILE B 1 111 ? 8.234 15.805 9.844 1 97.62 111 ILE B N 1
ATOM 2744 C CA . ILE B 1 111 ? 7.84 17.094 10.414 1 97.62 111 ILE B CA 1
ATOM 2745 C C . ILE B 1 111 ? 8.961 18.109 10.219 1 97.62 111 ILE B C 1
ATOM 2747 O O . ILE B 1 111 ? 8.719 19.219 9.742 1 97.62 111 ILE B O 1
ATOM 2751 N N . ARG B 1 112 ? 10.156 17.719 10.531 1 96.06 112 ARG B N 1
ATOM 2752 C CA . ARG B 1 112 ? 11.312 18.609 10.383 1 96.06 112 ARG B CA 1
ATOM 2753 C C . ARG B 1 112 ? 11.484 19.047 8.93 1 96.06 112 ARG B C 1
ATOM 2755 O O . ARG B 1 112 ? 11.727 20.219 8.656 1 96.06 112 ARG B O 1
ATOM 2762 N N . LYS B 1 113 ? 11.391 18.094 8.039 1 96.69 113 LYS B N 1
ATOM 2763 C CA . LYS B 1 113 ? 11.523 18.391 6.617 1 96.69 113 LYS B CA 1
ATOM 2764 C C . LYS B 1 113 ? 10.461 19.391 6.164 1 96.69 113 LYS B C 1
ATOM 2766 O O . LYS B 1 113 ? 10.75 20.312 5.406 1 96.69 113 LYS B O 1
ATOM 2771 N N . CYS B 1 114 ? 9.266 19.156 6.59 1 96.88 114 CYS B N 1
ATOM 2772 C CA . CYS B 1 114 ? 8.164 20.047 6.238 1 96.88 114 CYS B CA 1
ATOM 2773 C C . CYS B 1 114 ? 8.406 21.453 6.77 1 96.88 114 CYS B C 1
ATOM 2775 O O . CYS B 1 114 ? 8.219 22.438 6.051 1 96.88 114 CYS B O 1
ATOM 2777 N N . CYS B 1 115 ? 8.812 21.578 7.992 1 96.69 115 CYS B N 1
ATOM 2778 C CA . CYS B 1 115 ? 9.086 22.875 8.602 1 96.69 115 CYS B CA 1
ATOM 2779 C C . CYS B 1 115 ? 10.219 23.594 7.875 1 96.69 115 CYS B C 1
ATOM 2781 O O . CYS B 1 115 ? 10.148 24.797 7.645 1 96.69 115 CYS B O 1
ATOM 2783 N N . SER B 1 116 ? 11.234 22.844 7.559 1 96.69 116 SER B N 1
ATOM 2784 C CA . SER B 1 116 ? 12.367 23.422 6.84 1 96.69 116 SER B CA 1
ATOM 2785 C C . SER B 1 116 ? 11.938 23.969 5.484 1 96.69 116 SER B C 1
ATOM 2787 O O . SER B 1 116 ? 12.32 25.094 5.113 1 96.69 116 SER B O 1
ATOM 2789 N N . LEU B 1 117 ? 11.18 23.234 4.754 1 96.62 117 LEU B N 1
ATOM 2790 C CA . LEU B 1 117 ? 10.68 23.688 3.461 1 96.62 117 LEU B CA 1
ATOM 2791 C C . LEU B 1 117 ? 9.789 24.906 3.627 1 96.62 117 LEU B C 1
ATOM 2793 O O . LEU B 1 117 ? 9.93 25.891 2.895 1 96.62 117 LEU B O 1
ATOM 2797 N N . TYR B 1 118 ? 8.922 24.859 4.512 1 96.75 118 TYR B N 1
ATOM 2798 C CA . TYR B 1 118 ? 8.023 25.969 4.785 1 96.75 118 TYR B CA 1
ATOM 2799 C C . TYR B 1 118 ? 8.797 27.25 5.047 1 96.75 118 TYR B C 1
ATOM 2801 O O . TYR B 1 118 ? 8.469 28.312 4.5 1 96.75 118 TYR B O 1
ATOM 2809 N N . ALA B 1 119 ? 9.812 27.172 5.848 1 95.62 119 ALA B N 1
ATOM 2810 C CA . ALA B 1 119 ? 10.617 28.328 6.199 1 95.62 119 ALA B CA 1
ATOM 2811 C C . ALA B 1 119 ? 11.234 28.969 4.953 1 95.62 119 ALA B C 1
ATOM 2813 O O . ALA B 1 119 ? 11.398 30.188 4.891 1 95.62 119 ALA B O 1
ATOM 2814 N N . GLN B 1 120 ? 11.477 28.156 4.039 1 95.5 120 GLN B N 1
ATOM 2815 C CA . GLN B 1 120 ? 12.141 28.641 2.828 1 95.5 120 GLN B CA 1
ATOM 2816 C C . GLN B 1 120 ? 11.141 29.281 1.871 1 95.5 120 GLN B C 1
ATOM 2818 O O . GLN B 1 120 ? 11.5 30.188 1.114 1 95.5 120 GLN B O 1
ATOM 2823 N N . VAL B 1 121 ? 9.898 28.844 1.966 1 95.81 121 VAL B N 1
ATOM 2824 C CA . VAL B 1 121 ? 9.023 29.234 0.864 1 95.81 121 VAL B CA 1
ATOM 2825 C C . VAL B 1 121 ? 7.723 29.812 1.416 1 95.81 121 VAL B C 1
ATOM 2827 O O . VAL B 1 121 ? 6.746 29.969 0.681 1 95.81 121 VAL B O 1
ATOM 2830 N N . LYS B 1 122 ? 7.613 30.094 2.684 1 94.25 122 LYS B N 1
ATOM 2831 C CA . LYS B 1 122 ? 6.359 30.422 3.357 1 94.25 122 LYS B CA 1
ATOM 2832 C C . LYS B 1 122 ? 5.691 31.625 2.701 1 94.25 122 LYS B C 1
ATOM 2834 O O . LYS B 1 122 ? 4.461 31.734 2.703 1 94.25 122 LYS B O 1
ATOM 2839 N N . ASN B 1 123 ? 6.469 32.469 2.047 1 95.5 123 ASN B N 1
ATOM 2840 C CA . ASN B 1 123 ? 5.887 33.688 1.443 1 95.5 123 ASN B CA 1
ATOM 2841 C C . ASN B 1 123 ? 5.238 33.375 0.097 1 95.5 123 ASN B C 1
ATOM 2843 O O . ASN B 1 123 ? 4.492 34.188 -0.442 1 95.5 123 ASN B O 1
ATOM 2847 N N . GLU B 1 124 ? 5.367 32.125 -0.4 1 95.75 124 GLU B N 1
ATOM 2848 C CA . GLU B 1 124 ? 4.898 31.781 -1.736 1 95.75 124 GLU B CA 1
ATOM 2849 C C . GLU B 1 124 ? 3.795 30.719 -1.674 1 95.75 124 GLU B C 1
ATOM 2851 O O . GLU B 1 124 ? 3.211 30.375 -2.699 1 95.75 124 GLU B O 1
ATOM 2856 N N . ILE B 1 125 ? 3.518 30.312 -0.509 1 97.25 125 ILE B N 1
ATOM 2857 C CA . ILE B 1 125 ? 2.609 29.172 -0.443 1 97.25 125 ILE B CA 1
ATOM 2858 C C . ILE B 1 125 ? 1.577 29.391 0.66 1 97.25 125 ILE B C 1
ATOM 2860 O O . ILE B 1 125 ? 1.732 30.297 1.488 1 97.25 125 ILE B O 1
ATOM 2864 N N . ASP B 1 126 ? 0.525 28.516 0.604 1 97.19 126 ASP B N 1
ATOM 2865 C CA . ASP B 1 126 ? -0.499 28.469 1.643 1 97.19 126 ASP B CA 1
ATOM 2866 C C . ASP B 1 126 ? -0.276 27.297 2.584 1 97.19 126 ASP B C 1
ATOM 2868 O O . ASP B 1 126 ? -0.642 27.344 3.76 1 97.19 126 ASP B O 1
ATOM 2872 N N . PHE B 1 127 ? 0.29 26.25 2.045 1 96.56 127 PHE B N 1
ATOM 2873 C CA . PHE B 1 127 ? 0.559 25.094 2.904 1 96.56 127 PHE B CA 1
ATOM 2874 C C . PHE B 1 127 ? 1.636 24.203 2.297 1 96.56 127 PHE B C 1
ATOM 2876 O O . PHE B 1 127 ? 1.972 24.344 1.118 1 96.56 127 PHE B O 1
ATOM 2883 N N . VAL B 1 128 ? 2.244 23.375 3.127 1 97.5 128 VAL B N 1
ATOM 2884 C CA . VAL B 1 128 ? 3.135 22.281 2.748 1 97.5 128 VAL B CA 1
ATOM 2885 C C . VAL B 1 128 ? 2.498 20.953 3.119 1 97.5 128 VAL B C 1
ATOM 2887 O O . VAL B 1 128 ? 1.869 20.828 4.172 1 97.5 128 VAL B O 1
ATOM 2890 N N . THR B 1 129 ? 2.629 19.969 2.229 1 97.56 129 THR B N 1
ATOM 2891 C CA . THR B 1 129 ? 2.158 18.625 2.525 1 97.56 129 THR B CA 1
ATOM 2892 C C . THR B 1 129 ? 3.141 17.578 2.004 1 97.56 129 THR B C 1
ATOM 2894 O O . THR B 1 129 ? 4.25 17.922 1.585 1 97.56 129 THR B O 1
ATOM 2897 N N . SER B 1 130 ? 2.756 16.312 2.209 1 98.25 130 SER B N 1
ATOM 2898 C CA . SER B 1 130 ? 3.658 15.242 1.78 1 98.25 130 SER B CA 1
ATOM 2899 C C . SER B 1 130 ? 3.043 14.414 0.659 1 98.25 130 SER B C 1
ATOM 2901 O O . SER B 1 130 ? 1.832 14.469 0.433 1 98.25 130 SER B O 1
ATOM 2903 N N . PHE B 1 131 ? 3.934 13.797 -0.086 1 97.75 131 PHE B N 1
ATOM 2904 C CA . PHE B 1 131 ? 3.5 12.875 -1.129 1 97.75 131 PHE B CA 1
ATOM 2905 C C . PHE B 1 131 ? 4.297 11.578 -1.068 1 97.75 131 PHE B C 1
ATOM 2907 O O . PHE B 1 131 ? 5.363 11.523 -0.45 1 97.75 131 PHE B O 1
ATOM 2914 N N . VAL B 1 132 ? 3.73 10.539 -1.632 1 97.06 132 VAL B N 1
ATOM 2915 C CA . VAL B 1 132 ? 4.402 9.258 -1.83 1 97.06 132 VAL B CA 1
ATOM 2916 C C . VAL B 1 132 ? 4.418 8.906 -3.316 1 97.06 132 VAL B C 1
ATOM 2918 O O . VAL B 1 132 ? 3.646 9.469 -4.102 1 97.06 132 VAL B O 1
ATOM 2921 N N . GLU B 1 133 ? 5.383 8.078 -3.646 1 94.56 133 GLU B N 1
ATOM 2922 C CA . GLU B 1 133 ? 5.387 7.484 -4.977 1 94.56 133 GLU B CA 1
ATOM 2923 C C . GLU B 1 133 ? 4.621 6.164 -4.996 1 94.56 133 GLU B C 1
ATOM 2925 O O . GLU B 1 133 ? 4.945 5.238 -4.246 1 94.56 133 GLU B O 1
ATOM 2930 N N . VAL B 1 134 ? 3.566 6.113 -5.824 1 93.25 134 VAL B N 1
ATOM 2931 C CA . VAL B 1 134 ? 2.818 4.871 -5.965 1 93.25 134 VAL B CA 1
ATOM 2932 C C . VAL B 1 134 ? 3.092 4.254 -7.332 1 93.25 134 VAL B C 1
ATOM 2934 O O . VAL B 1 134 ? 3.268 4.973 -8.32 1 93.25 134 VAL B O 1
ATOM 2937 N N . PRO B 1 135 ? 3.205 2.938 -7.363 1 89.12 135 PRO B N 1
ATOM 2938 C CA . PRO B 1 135 ? 3.445 2.32 -8.672 1 89.12 135 PRO B CA 1
ATOM 2939 C C . PRO B 1 135 ? 2.303 2.559 -9.656 1 89.12 135 PRO B C 1
ATOM 2941 O O . PRO B 1 135 ? 1.132 2.504 -9.273 1 89.12 135 PRO B O 1
ATOM 2944 N N . ASP B 1 136 ? 2.693 2.961 -10.867 1 90.44 136 ASP B N 1
ATOM 2945 C CA . ASP B 1 136 ? 1.694 3.006 -11.93 1 90.44 136 ASP B CA 1
ATOM 2946 C C . ASP B 1 136 ? 1.346 1.6 -12.414 1 90.44 136 ASP B C 1
ATOM 2948 O O . ASP B 1 136 ? 2.09 1.004 -13.203 1 90.44 136 ASP B O 1
ATOM 2952 N N . ARG B 1 137 ? 0.189 1.09 -12.008 1 91.19 137 ARG B N 1
ATOM 2953 C CA . ARG B 1 137 ? -0.201 -0.283 -12.312 1 91.19 137 ARG B CA 1
ATOM 2954 C C . ARG B 1 137 ? -1.562 -0.327 -12.992 1 91.19 137 ARG B C 1
ATOM 2956 O O . ARG B 1 137 ? -2.305 -1.302 -12.852 1 91.19 137 ARG B O 1
ATOM 2963 N N . GLU B 1 138 ? -1.854 0.651 -13.719 1 90.62 138 GLU B N 1
ATOM 2964 C CA . GLU B 1 138 ? -3.166 0.763 -14.352 1 90.62 138 GLU B CA 1
ATOM 2965 C C . GLU B 1 138 ? -3.42 -0.4 -15.305 1 90.62 138 GLU B C 1
ATOM 2967 O O . GLU B 1 138 ? -4.566 -0.818 -15.492 1 90.62 138 GLU B O 1
ATOM 2972 N N . ARG B 1 139 ? -2.41 -0.935 -15.852 1 90.06 139 ARG B N 1
ATOM 2973 C CA . ARG B 1 139 ? -2.547 -2.023 -16.812 1 90.06 139 ARG B CA 1
ATOM 2974 C C . ARG B 1 139 ? -3.123 -3.271 -16.156 1 90.06 139 ARG B C 1
ATOM 2976 O O . ARG B 1 139 ? -3.613 -4.172 -16.844 1 90.06 139 ARG B O 1
ATOM 2983 N N . PHE B 1 140 ? -3.115 -3.326 -14.836 1 93.44 140 PHE B N 1
ATOM 2984 C CA . PHE B 1 140 ? -3.551 -4.52 -14.117 1 93.44 140 PHE B CA 1
ATOM 2985 C C . PHE B 1 140 ? -4.934 -4.312 -13.516 1 93.44 140 PHE B C 1
ATOM 2987 O O . PHE B 1 140 ? -5.449 -5.184 -12.812 1 93.44 140 PHE B O 1
ATOM 2994 N N . TYR B 1 141 ? -5.508 -3.115 -13.773 1 94.75 141 TYR B N 1
ATOM 2995 C CA . TYR B 1 141 ? -6.84 -2.842 -13.25 1 94.75 141 TYR B CA 1
ATOM 2996 C C . TYR B 1 141 ? -7.883 -3.727 -13.922 1 94.75 141 TYR B C 1
ATOM 2998 O O . TYR B 1 141 ? -7.824 -3.963 -15.125 1 94.75 141 TYR B O 1
ATOM 3006 N N . LEU B 1 142 ? -8.859 -4.145 -13.086 1 96.44 142 LEU B N 1
ATOM 3007 C CA . LEU B 1 142 ? -9.898 -5.051 -13.555 1 96.44 142 LEU B CA 1
ATOM 3008 C C . LEU B 1 142 ? -11.281 -4.414 -13.422 1 96.44 142 LEU B C 1
ATOM 3010 O O . LEU B 1 142 ? -11.445 -3.422 -12.711 1 96.44 142 LEU B O 1
ATOM 3014 N N . GLU B 1 143 ? -12.164 -4.922 -14.141 1 94.62 143 GLU B N 1
ATOM 3015 C CA . GLU B 1 143 ? -13.594 -4.75 -13.938 1 94.62 143 GLU B CA 1
ATOM 3016 C C . GLU B 1 143 ? -14.312 -6.098 -13.906 1 94.62 143 GLU B C 1
ATOM 3018 O O . GLU B 1 143 ? -13.852 -7.062 -14.516 1 94.62 143 GLU B O 1
ATOM 3023 N N . PHE B 1 144 ? -15.383 -6.137 -13.062 1 92.12 144 PHE B N 1
ATOM 3024 C CA . PHE B 1 144 ? -16.109 -7.391 -12.93 1 92.12 144 PHE B CA 1
ATOM 3025 C C . PHE B 1 144 ? -17.531 -7.258 -13.5 1 92.12 144 PHE B C 1
ATOM 3027 O O . PHE B 1 144 ? -18.234 -6.301 -13.188 1 92.12 144 PHE B O 1
ATOM 3034 N N . ALA B 1 145 ? -17.797 -8.062 -14.484 1 85.88 145 ALA B N 1
ATOM 3035 C CA . ALA B 1 145 ? -19.172 -8.367 -14.859 1 85.88 145 ALA B CA 1
ATOM 3036 C C . ALA B 1 145 ? -19.609 -9.719 -14.312 1 85.88 145 ALA B C 1
ATOM 3038 O O . ALA B 1 145 ? -19.344 -10.758 -14.922 1 85.88 145 ALA B O 1
ATOM 3039 N N . GLY B 1 146 ? -20.156 -9.688 -13.125 1 85.19 146 GLY B N 1
ATOM 3040 C CA . GLY B 1 146 ? -20.375 -10.945 -12.43 1 85.19 146 GLY B CA 1
ATOM 3041 C C . GLY B 1 146 ? -19.094 -11.539 -11.852 1 85.19 146 GLY B C 1
ATOM 3042 O O . GLY B 1 146 ? -18.375 -10.867 -11.109 1 85.19 146 GLY B O 1
ATOM 3043 N N . SER B 1 147 ? -18.844 -12.773 -12.227 1 84.19 147 SER B N 1
ATOM 3044 C CA . SER B 1 147 ? -17.672 -13.453 -11.695 1 84.19 147 SER B CA 1
ATOM 3045 C C . SER B 1 147 ? -16.516 -13.445 -12.695 1 84.19 147 SER B C 1
ATOM 3047 O O . SER B 1 147 ? -15.438 -13.969 -12.414 1 84.19 147 SER B O 1
ATOM 3049 N N . VAL B 1 148 ? -16.828 -12.844 -13.758 1 90.06 148 VAL B N 1
ATOM 3050 C CA . VAL B 1 148 ? -15.82 -12.875 -14.812 1 90.06 148 VAL B CA 1
ATOM 3051 C C . VAL B 1 148 ? -15.062 -11.547 -14.828 1 90.06 148 VAL B C 1
ATOM 3053 O O . VAL B 1 148 ? -15.656 -10.492 -15.055 1 90.06 148 VAL B O 1
ATOM 3056 N N . PRO B 1 149 ? -13.758 -11.625 -14.586 1 94.19 149 PRO B N 1
ATOM 3057 C CA . PRO B 1 149 ? -12.969 -10.398 -14.633 1 94.19 149 PRO B CA 1
ATOM 3058 C C . PRO B 1 149 ? -12.523 -10.031 -16.047 1 94.19 149 PRO B C 1
ATOM 3060 O O . PRO B 1 149 ? -12.359 -10.914 -16.891 1 94.19 149 PRO B O 1
ATOM 3063 N N . ALA B 1 150 ? -12.391 -8.758 -16.266 1 92.75 150 ALA B N 1
ATOM 3064 C CA . ALA B 1 150 ? -11.797 -8.234 -17.5 1 92.75 150 ALA B CA 1
ATOM 3065 C C . ALA B 1 150 ? -10.844 -7.078 -17.203 1 92.75 150 ALA B C 1
ATOM 3067 O O . ALA B 1 150 ? -11.039 -6.34 -16.234 1 92.75 150 ALA B O 1
ATOM 3068 N N . PHE B 1 151 ? -9.812 -6.961 -18.031 1 92.12 151 PHE B N 1
ATOM 3069 C CA . PHE B 1 151 ? -8.914 -5.82 -17.891 1 92.12 151 PHE B CA 1
ATOM 3070 C C . PHE B 1 151 ? -9.609 -4.527 -18.297 1 92.12 151 PHE B C 1
ATOM 3072 O O . PHE B 1 151 ? -10.281 -4.477 -19.328 1 92.12 151 PHE B O 1
ATOM 3079 N N . ARG B 1 152 ? -9.398 -3.5 -17.5 1 90.81 152 ARG B N 1
ATOM 3080 C CA . ARG B 1 152 ? -9.984 -2.205 -17.828 1 90.81 152 ARG B CA 1
ATOM 3081 C C . ARG B 1 152 ? -9.312 -1.597 -19.047 1 90.81 152 ARG B C 1
ATOM 3083 O O . ARG B 1 152 ? -9.977 -0.949 -19.859 1 90.81 152 ARG B O 1
ATOM 3090 N N . ASN B 1 153 ? -8 -1.87 -19.047 1 86.56 153 ASN B N 1
ATOM 3091 C CA . ASN B 1 153 ? -7.188 -1.338 -20.125 1 86.56 153 ASN B CA 1
ATOM 3092 C C . ASN B 1 153 ? -6.488 -2.451 -20.906 1 86.56 153 ASN B C 1
ATOM 3094 O O . ASN B 1 153 ? -5.258 -2.529 -20.906 1 86.56 153 ASN B O 1
ATOM 3098 N N . LYS B 1 154 ? -7.152 -3.141 -21.672 1 79.62 154 LYS B N 1
ATOM 3099 C CA . LYS B 1 154 ? -6.684 -4.355 -22.328 1 79.62 154 LYS B CA 1
ATOM 3100 C C . LYS B 1 154 ? -5.516 -4.055 -23.266 1 79.62 154 LYS B C 1
ATOM 3102 O O . LYS B 1 154 ? -4.66 -4.914 -23.484 1 79.62 154 LYS B O 1
ATOM 3107 N N . ASP B 1 155 ? -5.426 -2.85 -23.703 1 78.88 155 ASP B N 1
ATOM 3108 C CA . ASP B 1 155 ? -4.438 -2.535 -24.734 1 78.88 155 ASP B CA 1
ATOM 3109 C C . ASP B 1 155 ? -3.219 -1.843 -24.125 1 78.88 155 ASP B C 1
ATOM 3111 O O . ASP B 1 155 ? -2.264 -1.522 -24.828 1 78.88 155 ASP B O 1
ATOM 3115 N N . MET B 1 156 ? -3.33 -1.623 -22.875 1 77.44 156 MET B N 1
ATOM 3116 C CA . MET B 1 156 ? -2.201 -0.952 -22.234 1 77.44 156 MET B CA 1
ATOM 3117 C C . MET B 1 156 ? -0.993 -1.879 -22.156 1 77.44 156 MET B C 1
ATOM 3119 O O . MET B 1 156 ? -1.102 -3.004 -21.672 1 77.44 156 MET B O 1
ATOM 3123 N N . LYS B 1 157 ? 0.138 -1.454 -22.812 1 67 157 LYS B N 1
ATOM 3124 C CA . LYS B 1 157 ? 1.374 -2.23 -22.828 1 67 157 LYS B CA 1
ATOM 3125 C C . LYS B 1 157 ? 2.16 -2.049 -21.531 1 67 157 LYS B C 1
ATOM 3127 O O . LYS B 1 157 ? 2.023 -1.029 -20.859 1 67 157 LYS B O 1
ATOM 3132 N N . ARG B 1 158 ? 2.781 -3.234 -21.234 1 64.19 158 ARG B N 1
ATOM 3133 C CA . ARG B 1 158 ? 3.701 -3.092 -20.109 1 64.19 158 ARG B CA 1
ATOM 3134 C C . ARG B 1 158 ? 4.734 -2.002 -20.375 1 64.19 158 ARG B C 1
ATOM 3136 O O . ARG B 1 158 ? 5.273 -1.915 -21.484 1 64.19 158 ARG B O 1
ATOM 3143 N N . LYS B 1 159 ? 4.605 -1.002 -19.562 1 54.66 159 LYS B N 1
ATOM 3144 C CA . LYS B 1 159 ? 5.66 -0.002 -19.719 1 54.66 159 LYS B CA 1
ATOM 3145 C C . LYS B 1 159 ? 7.035 -0.616 -19.484 1 54.66 159 LYS B C 1
ATOM 3147 O O . LYS B 1 159 ? 7.172 -1.577 -18.719 1 54.66 159 LYS B O 1
ATOM 3152 N N . GLY B 1 160 ? 7.82 -0.692 -20.531 1 50.34 160 GLY B N 1
ATOM 3153 C CA . GLY B 1 160 ? 9.18 -1.214 -20.547 1 50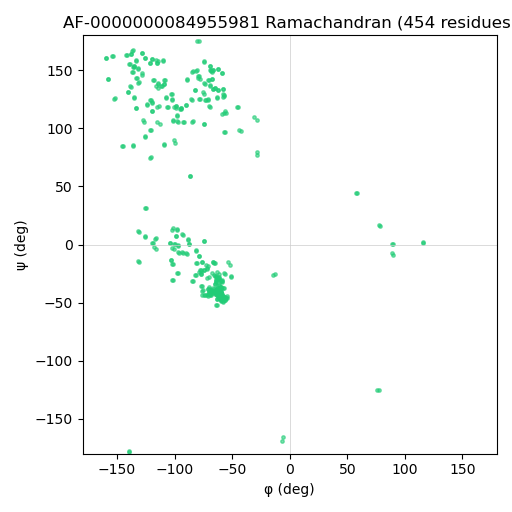.34 160 GLY B CA 1
ATOM 3154 C C . GLY B 1 160 ? 9.703 -1.569 -19.172 1 50.34 160 GLY B C 1
ATOM 3155 O O . GLY B 1 160 ? 8.93 -1.704 -18.219 1 50.34 160 GLY B O 1
ATOM 3156 N N . ALA B 1 161 ? 11.07 -1.783 -19.016 1 49.81 161 ALA B N 1
ATOM 3157 C CA . ALA B 1 161 ? 11.977 -2.244 -17.953 1 49.81 161 ALA B CA 1
ATOM 3158 C C . ALA B 1 161 ? 11.781 -1.433 -16.672 1 49.81 161 ALA B C 1
ATOM 3160 O O . ALA B 1 161 ? 12.211 -1.85 -15.602 1 49.81 161 ALA B O 1
ATOM 3161 N N . LEU B 1 162 ? 11.062 -0.223 -16.766 1 54.62 162 LEU B N 1
ATOM 3162 C CA . LEU B 1 162 ? 11.156 0.639 -15.594 1 54.62 162 LEU B CA 1
ATOM 3163 C C . LEU B 1 162 ? 9.797 0.784 -14.922 1 54.62 162 LEU B C 1
ATOM 3165 O O . LEU B 1 162 ? 8.781 1.007 -15.586 1 54.62 162 LEU B O 1
ATOM 3169 N N . CYS B 1 163 ? 9.539 0.13 -13.742 1 63.5 163 CYS B N 1
ATOM 3170 C CA . CYS B 1 163 ? 8.383 0.389 -12.883 1 63.5 163 CYS B CA 1
ATOM 3171 C C . CYS B 1 163 ? 8.148 1.886 -12.719 1 63.5 163 CYS B C 1
ATOM 3173 O O . CYS B 1 163 ? 8.922 2.568 -12.047 1 63.5 163 CYS B O 1
ATOM 3175 N N . GLU B 1 164 ? 7.242 2.502 -13.453 1 84.56 164 GLU B N 1
ATOM 3176 C CA . GLU B 1 164 ? 6.91 3.916 -13.312 1 84.56 164 GLU B CA 1
ATOM 3177 C C . GLU B 1 164 ? 6.07 4.16 -12.062 1 84.56 164 GLU B C 1
ATOM 3179 O O . GLU B 1 164 ? 5.316 3.283 -11.633 1 84.56 164 GLU B O 1
ATOM 3184 N N . THR B 1 165 ? 6.398 5.223 -11.422 1 91.44 165 THR B N 1
ATOM 3185 C CA . THR B 1 165 ? 5.629 5.621 -10.242 1 91.44 165 THR B CA 1
ATOM 3186 C C . THR B 1 165 ? 4.93 6.953 -10.484 1 91.44 165 THR B C 1
ATOM 3188 O O . THR B 1 165 ? 5.258 7.672 -11.43 1 91.44 165 THR B O 1
ATOM 3191 N N . ILE B 1 166 ? 3.906 7.219 -9.742 1 93.94 166 ILE B N 1
ATOM 3192 C CA . ILE B 1 166 ? 3.133 8.453 -9.766 1 93.94 166 ILE B CA 1
ATOM 3193 C C . ILE B 1 166 ? 3.184 9.125 -8.398 1 93.94 166 ILE B C 1
ATOM 3195 O O . ILE B 1 166 ? 2.848 8.5 -7.387 1 93.94 166 ILE B O 1
ATOM 3199 N N . PRO B 1 167 ? 3.684 10.398 -8.383 1 96.31 167 PRO B N 1
ATOM 3200 C CA . PRO B 1 167 ? 3.562 11.109 -7.109 1 96.31 167 PRO B CA 1
ATOM 3201 C C . PRO B 1 167 ? 2.111 11.375 -6.715 1 96.31 167 PRO B C 1
ATOM 3203 O O . PRO B 1 167 ? 1.303 11.773 -7.559 1 96.31 167 PRO B O 1
ATOM 3206 N N . MET B 1 168 ? 1.826 11.117 -5.469 1 97 168 MET B N 1
ATOM 3207 C CA . MET B 1 168 ? 0.464 11.242 -4.957 1 97 168 MET B CA 1
ATOM 3208 C C . MET B 1 168 ? 0.46 11.836 -3.553 1 97 168 MET B C 1
ATOM 3210 O O . MET B 1 168 ? 1.219 11.398 -2.686 1 97 168 MET B O 1
ATOM 3214 N N . ILE B 1 169 ? -0.361 12.828 -3.318 1 96.5 169 ILE B N 1
ATOM 3215 C CA . ILE B 1 169 ? -0.517 13.328 -1.958 1 96.5 169 ILE B CA 1
ATOM 3216 C C . ILE B 1 169 ? -0.967 12.195 -1.038 1 96.5 169 ILE B C 1
ATOM 3218 O O . ILE B 1 169 ? -1.907 11.469 -1.358 1 96.5 169 ILE B O 1
ATOM 3222 N N . ASP B 1 170 ? -0.281 12.008 0.087 1 96.88 170 ASP B N 1
ATOM 3223 C CA . ASP B 1 170 ? -0.604 10.883 0.958 1 96.88 170 ASP B CA 1
ATOM 3224 C C . ASP B 1 170 ? -1.425 11.336 2.162 1 96.88 170 ASP B C 1
ATOM 3226 O O . ASP B 1 170 ? -2.01 10.508 2.869 1 96.88 170 ASP B O 1
ATOM 3230 N N . GLY B 1 171 ? -1.444 12.664 2.449 1 94.94 171 GLY B N 1
ATOM 3231 C CA . GLY B 1 171 ? -2.256 13.195 3.533 1 94.94 171 GLY B CA 1
ATOM 3232 C C . GLY B 1 171 ? -1.645 12.977 4.902 1 94.94 171 GLY B C 1
ATOM 3233 O O . GLY B 1 171 ? -2.312 13.148 5.922 1 94.94 171 GLY B O 1
ATOM 3234 N N . ALA B 1 172 ? -0.392 12.656 4.984 1 97.62 172 ALA B N 1
ATOM 3235 C CA . ALA B 1 172 ? 0.231 12.289 6.25 1 97.62 172 ALA B CA 1
ATOM 3236 C C . ALA B 1 172 ? 0.52 13.516 7.105 1 97.62 172 ALA B C 1
ATOM 3238 O O . ALA B 1 172 ? 0.671 13.414 8.32 1 97.62 172 ALA B O 1
ATOM 3239 N N . ILE B 1 173 ? 0.644 14.688 6.457 1 97.69 173 ILE B N 1
ATOM 3240 C CA . ILE B 1 173 ? 0.977 15.922 7.16 1 97.69 173 ILE B CA 1
ATOM 3241 C C . ILE B 1 173 ? 0.519 17.125 6.34 1 97.69 173 ILE B C 1
ATOM 3243 O O . ILE B 1 173 ? 0.633 17.125 5.113 1 97.69 173 ILE B O 1
ATOM 3247 N N . TYR B 1 174 ? 0.041 18.109 7.027 1 96.25 174 TYR B N 1
ATOM 3248 C CA . TYR B 1 174 ? -0.212 19.422 6.457 1 96.25 174 TYR B CA 1
ATOM 3249 C C . TYR B 1 174 ? 0.335 20.516 7.355 1 96.25 174 TYR B C 1
ATOM 3251 O O . TYR B 1 174 ? -0.006 20.594 8.539 1 96.25 174 TYR B O 1
ATOM 3259 N N . LEU B 1 175 ? 1.22 21.219 6.887 1 97.12 175 LEU B N 1
ATOM 3260 C CA . LEU B 1 175 ? 1.61 22.484 7.492 1 97.12 175 LEU B CA 1
ATOM 3261 C C . LEU B 1 175 ? 0.928 23.656 6.789 1 97.12 175 LEU B C 1
ATOM 3263 O O . LEU B 1 175 ? 1.271 23.984 5.652 1 97.12 175 LEU B O 1
ATOM 3267 N N . ILE B 1 176 ? 0.025 24.281 7.488 1 95.44 176 ILE B N 1
ATOM 3268 C CA . ILE B 1 176 ? -0.935 25.156 6.812 1 95.44 176 ILE B CA 1
ATOM 3269 C C . ILE B 1 176 ? -1.002 26.5 7.527 1 95.44 176 ILE B C 1
ATOM 3271 O O . ILE B 1 176 ? -1.038 26.562 8.758 1 95.44 176 ILE B O 1
ATOM 3275 N N . LYS B 1 177 ? -1.084 27.531 6.777 1 95.31 177 LYS B N 1
ATOM 3276 C CA . LYS B 1 177 ? -1.227 28.875 7.332 1 95.31 177 LYS B CA 1
ATOM 3277 C C . LYS B 1 177 ? -2.609 29.078 7.941 1 95.31 177 LYS B C 1
ATOM 3279 O O . LYS B 1 177 ? -3.613 28.625 7.379 1 95.31 177 LYS B O 1
ATOM 3284 N N . SER B 1 178 ? -2.604 29.797 9.078 1 93.19 178 SER B N 1
ATOM 3285 C CA . SER B 1 178 ? -3.855 30.094 9.758 1 93.19 178 SER B CA 1
ATOM 3286 C C . SER B 1 178 ? -4.801 30.891 8.859 1 93.19 178 SER B C 1
ATOM 3288 O O . SER B 1 178 ? -5.996 30.594 8.797 1 93.19 178 SER B O 1
ATOM 3290 N N . ALA B 1 179 ? -4.273 31.812 8.156 1 92 179 ALA B N 1
ATOM 3291 C CA . ALA B 1 179 ? -5.082 32.656 7.277 1 92 179 ALA B CA 1
ATOM 3292 C C . ALA B 1 179 ? -5.77 31.812 6.203 1 92 179 ALA B C 1
ATOM 3294 O O . ALA B 1 179 ? -6.926 32.062 5.855 1 92 179 ALA B O 1
ATOM 3295 N N . PHE B 1 180 ? -5.066 30.812 5.66 1 92.56 180 PHE B N 1
ATOM 3296 C CA . PHE B 1 180 ? -5.633 29.969 4.613 1 92.56 180 PHE B CA 1
ATOM 3297 C C . PHE B 1 180 ? -6.742 29.094 5.172 1 92.56 180 PHE B C 1
ATOM 3299 O O . PHE B 1 180 ? -7.766 28.875 4.512 1 92.56 180 PHE B O 1
ATOM 3306 N N . ILE B 1 181 ? -6.559 28.516 6.332 1 88.88 181 ILE B N 1
ATOM 3307 C CA . ILE B 1 181 ? -7.586 27.703 6.98 1 88.88 181 ILE B CA 1
ATOM 3308 C C . ILE B 1 181 ? -8.875 28.516 7.125 1 88.88 181 ILE B C 1
ATOM 3310 O O . ILE B 1 181 ? -9.961 28.016 6.844 1 88.88 181 ILE B O 1
ATOM 3314 N N . CYS B 1 182 ? -8.719 29.703 7.566 1 86.31 182 CYS B N 1
ATOM 3315 C CA . CYS B 1 182 ? -9.875 30.578 7.746 1 86.31 182 CYS B CA 1
ATOM 3316 C C . CYS B 1 182 ? -10.578 30.844 6.418 1 86.31 182 CYS B C 1
ATOM 3318 O O . CYS B 1 182 ? -11.805 30.812 6.34 1 86.31 182 CYS B O 1
ATOM 3320 N N . GLU B 1 183 ? -9.781 31.094 5.438 1 88.44 183 GLU B N 1
ATOM 3321 C CA . GLU B 1 183 ? -10.328 31.312 4.102 1 88.44 183 GLU B CA 1
ATOM 3322 C C . GLU B 1 183 ? -11.109 30.094 3.621 1 88.44 183 GLU B C 1
ATOM 3324 O O . GLU B 1 183 ? -12.227 30.219 3.115 1 88.44 183 GLU B O 1
ATOM 3329 N N . VAL B 1 184 ? -10.539 28.938 3.752 1 86.88 184 VAL B N 1
ATOM 3330 C CA . VAL B 1 184 ? -11.156 27.703 3.318 1 86.88 184 VAL B CA 1
ATOM 3331 C C . VAL B 1 184 ? -12.453 27.469 4.09 1 86.88 184 VAL B C 1
ATOM 3333 O O . VAL B 1 184 ? -13.477 27.109 3.502 1 86.88 184 VAL B O 1
ATOM 3336 N N . ALA B 1 185 ? -12.43 27.688 5.359 1 80.44 185 ALA B N 1
ATOM 3337 C CA . ALA B 1 185 ? -13.578 27.469 6.238 1 80.44 185 ALA B CA 1
ATOM 3338 C C . ALA B 1 185 ? -14.742 28.375 5.859 1 80.44 185 ALA B C 1
ATOM 3340 O O . ALA B 1 185 ? -15.906 28.016 6.078 1 80.44 185 ALA B O 1
ATOM 3341 N N . MET B 1 186 ? -14.484 29.484 5.316 1 82.88 186 MET B N 1
ATOM 3342 C CA . MET B 1 186 ? -15.508 30.469 4.988 1 82.88 186 MET B CA 1
ATOM 3343 C C . MET B 1 186 ? -16.062 30.234 3.582 1 82.88 186 MET B C 1
ATOM 3345 O O . MET B 1 186 ? -17.062 30.844 3.191 1 82.88 186 MET B O 1
ATOM 3349 N N . SER B 1 187 ? -15.438 29.359 2.92 1 84.88 187 SER B N 1
ATOM 3350 C CA . SER B 1 187 ? -15.852 29.109 1.545 1 84.88 187 SER B CA 1
ATOM 3351 C C . SER B 1 187 ? -17.156 28.312 1.498 1 84.88 187 SER B C 1
ATOM 3353 O O . SER B 1 187 ? -17.469 27.578 2.439 1 84.88 187 SER B O 1
ATOM 3355 N N . THR B 1 188 ? -17.906 28.391 0.355 1 85.38 188 THR B N 1
ATOM 3356 C CA . THR B 1 188 ? -19.141 27.656 0.146 1 85.38 188 THR B CA 1
ATOM 3357 C C . THR B 1 188 ? -18.844 26.188 -0.134 1 85.38 188 THR B C 1
ATOM 3359 O O . THR B 1 188 ? -19.734 25.328 0.001 1 85.38 188 THR B O 1
ATOM 3362 N N . ASP B 1 189 ? -17.641 25.938 -0.573 1 82 189 ASP B N 1
ATOM 3363 C CA . ASP B 1 189 ? -17.156 24.578 -0.82 1 82 189 ASP B CA 1
ATOM 3364 C C . ASP B 1 189 ? -15.742 24.406 -0.273 1 82 189 ASP B C 1
ATOM 3366 O O . ASP B 1 189 ? -14.766 24.469 -1.021 1 82 189 ASP B O 1
ATOM 3370 N N . PRO B 1 190 ? -15.664 24.094 0.96 1 77.31 190 PRO B N 1
ATOM 3371 C CA . PRO B 1 190 ? -14.352 24 1.608 1 77.31 190 PRO B CA 1
ATOM 3372 C C . PRO B 1 190 ? -13.453 22.938 0.982 1 77.31 190 PRO B C 1
ATOM 3374 O O . PRO B 1 190 ? -12.242 23.125 0.897 1 77.31 190 PRO B O 1
ATOM 3377 N N . ASN B 1 191 ? -14.055 21.859 0.548 1 76.94 191 ASN B N 1
ATOM 3378 C CA . ASN B 1 191 ? -13.266 20.797 -0.057 1 76.94 191 ASN B CA 1
ATOM 3379 C C . ASN B 1 191 ? -12.586 21.25 -1.342 1 76.94 191 ASN B C 1
ATOM 3381 O O . ASN B 1 191 ? -11.406 20.984 -1.56 1 76.94 191 ASN B O 1
ATOM 3385 N N . LYS B 1 192 ? -13.305 21.922 -2.078 1 79.56 192 LYS B N 1
ATOM 3386 C CA . LYS B 1 192 ? -12.75 22.469 -3.316 1 79.56 192 LYS B CA 1
ATOM 3387 C C . LYS B 1 192 ? -11.758 23.594 -3.027 1 79.56 192 LYS B C 1
ATOM 3389 O O . LYS B 1 192 ? -10.688 23.656 -3.631 1 79.56 192 LYS B O 1
ATOM 3394 N N . ALA B 1 193 ? -12.109 24.453 -2.143 1 84.19 193 ALA B N 1
ATOM 3395 C CA . ALA B 1 193 ? -11.297 25.625 -1.82 1 84.19 193 ALA B CA 1
ATOM 3396 C C . ALA B 1 193 ? -9.914 25.203 -1.324 1 84.19 193 ALA B C 1
ATOM 3398 O O . ALA B 1 193 ? -8.914 25.859 -1.635 1 84.19 193 ALA B O 1
ATOM 3399 N N . PHE B 1 194 ? -9.805 24.141 -0.596 1 86.44 194 PHE B N 1
ATOM 3400 C CA . PHE B 1 194 ? -8.531 23.688 -0.057 1 86.44 194 PHE B CA 1
ATOM 3401 C C . PHE B 1 194 ? -7.543 23.375 -1.179 1 86.44 194 PHE B C 1
ATOM 3403 O O . PHE B 1 194 ? -6.375 23.766 -1.11 1 86.44 194 PHE B O 1
ATOM 3410 N N . TRP B 1 195 ? -8.031 22.797 -2.207 1 86.44 195 TRP B N 1
ATOM 3411 C CA . TRP B 1 195 ? -7.141 22.297 -3.25 1 86.44 195 TRP B CA 1
ATOM 3412 C C . TRP B 1 195 ? -6.852 23.391 -4.281 1 86.44 195 TRP B C 1
ATOM 3414 O O . TRP B 1 195 ? -6.152 23.141 -5.27 1 86.44 195 TRP B O 1
ATOM 3424 N N . THR B 1 196 ? -7.332 24.594 -4.055 1 88.19 196 THR B N 1
ATOM 3425 C CA . THR B 1 196 ? -6.957 25.734 -4.875 1 88.19 196 THR B CA 1
ATOM 3426 C C . THR B 1 196 ? -5.773 26.484 -4.262 1 88.19 196 THR B C 1
ATOM 3428 O O . THR B 1 196 ? -5.195 27.359 -4.895 1 88.19 196 THR B O 1
ATOM 3431 N N . GLY B 1 197 ? -5.402 26.078 -3.1 1 92.38 197 GLY B N 1
ATOM 3432 C CA . GLY B 1 197 ? -4.293 26.719 -2.42 1 92.38 197 GLY B CA 1
ATOM 3433 C C . GLY B 1 197 ? -2.955 26.484 -3.094 1 92.38 197 GLY B C 1
ATOM 3434 O O . GLY B 1 197 ? -2.775 25.469 -3.781 1 92.38 197 GLY B O 1
ATOM 3435 N N . ARG B 1 198 ? -2.01 27.578 -2.957 1 95.56 198 ARG B N 1
ATOM 3436 C CA . ARG B 1 198 ? -0.623 27.422 -3.383 1 95.56 198 ARG B CA 1
ATOM 3437 C C . ARG B 1 198 ? 0.147 26.531 -2.414 1 95.56 198 ARG B C 1
ATOM 3439 O O . ARG B 1 198 ? 0.185 26.797 -1.212 1 95.56 198 ARG B O 1
ATOM 3446 N N . PHE B 1 199 ? 0.793 25.391 -2.979 1 96.56 199 PHE B N 1
ATOM 3447 C CA . PHE B 1 199 ? 1.424 24.484 -2.033 1 96.56 199 PHE B CA 1
ATOM 3448 C C . PHE B 1 199 ? 2.732 23.938 -2.594 1 96.56 199 PHE B C 1
ATOM 3450 O O . PHE B 1 199 ? 3.039 24.141 -3.77 1 96.56 199 PHE B O 1
ATOM 3457 N N . ARG B 1 200 ? 3.555 23.391 -1.669 1 97.31 200 ARG B N 1
ATOM 3458 C CA . ARG B 1 200 ? 4.723 22.562 -1.941 1 97.31 200 ARG B CA 1
ATOM 3459 C C . ARG B 1 200 ? 4.633 21.234 -1.202 1 97.31 200 ARG B C 1
ATOM 3461 O O . ARG B 1 200 ? 3.781 21.047 -0.326 1 97.31 200 ARG B O 1
ATOM 3468 N N . CYS B 1 201 ? 5.387 20.328 -1.678 1 96.88 201 CYS B N 1
ATOM 3469 C CA . CYS B 1 201 ? 5.297 19.016 -1.042 1 96.88 201 CYS B CA 1
ATOM 3470 C C . CYS B 1 201 ? 6.684 18.438 -0.803 1 96.88 201 CYS B C 1
ATOM 3472 O O . CYS B 1 201 ? 7.637 18.781 -1.5 1 96.88 201 CYS B O 1
ATOM 3474 N N . ILE B 1 202 ? 6.699 17.594 0.199 1 96.62 202 ILE B N 1
ATOM 3475 C CA . ILE B 1 202 ? 7.895 16.828 0.539 1 96.62 202 ILE B CA 1
ATOM 3476 C C . ILE B 1 202 ? 7.613 15.336 0.397 1 96.62 202 ILE B C 1
ATOM 3478 O O . ILE B 1 202 ? 6.531 14.867 0.759 1 96.62 202 ILE B O 1
ATOM 3482 N N . LYS B 1 203 ? 8.625 14.609 -0.103 1 96.88 203 LYS B N 1
ATOM 3483 C CA . LYS B 1 203 ? 8.445 13.164 -0.235 1 96.88 203 LYS B CA 1
ATOM 3484 C C . LYS B 1 203 ? 8.445 12.484 1.13 1 96.88 203 LYS B C 1
ATOM 3486 O O . LYS B 1 203 ? 9.289 12.773 1.977 1 96.88 203 LYS B O 1
ATOM 3491 N N . ASN B 1 204 ? 7.434 11.742 1.431 1 98.19 204 ASN B N 1
ATOM 3492 C CA . ASN B 1 204 ? 7.332 10.805 2.541 1 98.19 204 ASN B CA 1
ATOM 3493 C C . ASN B 1 204 ? 7.746 9.398 2.125 1 98.19 204 ASN B C 1
ATOM 3495 O O . ASN B 1 204 ? 7.02 8.719 1.397 1 98.19 204 ASN B O 1
ATOM 3499 N N . ASN B 1 205 ? 8.938 8.906 2.52 1 96.56 205 ASN B N 1
ATOM 3500 C CA . ASN B 1 205 ? 9.523 7.664 2.021 1 96.56 205 ASN B CA 1
ATOM 3501 C C . ASN B 1 205 ? 9.031 6.457 2.82 1 96.56 205 ASN B C 1
ATOM 3503 O O . ASN B 1 205 ? 9.844 5.711 3.377 1 96.56 205 ASN B O 1
ATOM 3507 N N . VAL B 1 206 ? 7.785 6.242 2.855 1 97.94 206 VAL B N 1
ATOM 3508 C CA . VAL B 1 206 ? 7.125 5.137 3.547 1 97.94 206 VAL B CA 1
ATOM 3509 C C . VAL B 1 206 ? 6.016 4.566 2.666 1 97.94 206 VAL B C 1
ATOM 3511 O O . VAL B 1 206 ? 5.66 5.156 1.645 1 97.94 206 VAL B O 1
ATOM 3514 N N . PRO B 1 207 ? 5.52 3.359 2.961 1 97 207 PRO B N 1
ATOM 3515 C CA . PRO B 1 207 ? 4.348 2.883 2.223 1 97 207 PRO B CA 1
ATOM 3516 C C . PRO B 1 207 ? 3.117 3.764 2.439 1 97 207 PRO B C 1
ATOM 3518 O O . PRO B 1 207 ? 2.99 4.406 3.482 1 97 207 PRO B O 1
ATOM 3521 N N . PHE B 1 208 ? 2.307 3.777 1.437 1 96.5 208 PHE B N 1
ATOM 3522 C CA . PHE B 1 208 ? 1.06 4.523 1.562 1 96.5 208 PHE B CA 1
ATOM 3523 C C . PHE B 1 208 ? 0.006 3.693 2.289 1 96.5 208 PHE B C 1
ATOM 3525 O O . PHE B 1 208 ? -0.185 2.516 1.983 1 96.5 208 PHE B O 1
ATOM 3532 N N . MET B 1 209 ? -0.665 4.336 3.281 1 96.31 209 MET B N 1
ATOM 3533 C CA . MET B 1 209 ? -1.861 3.754 3.883 1 96.31 209 MET B CA 1
ATOM 3534 C C . MET B 1 209 ? -2.787 4.844 4.414 1 96.31 209 MET B C 1
ATOM 3536 O O . MET B 1 209 ? -2.35 5.738 5.141 1 96.31 209 MET B O 1
ATOM 3540 N N . ASP B 1 210 ? -3.969 4.82 4.016 1 94 210 ASP B N 1
ATOM 3541 C CA . ASP B 1 210 ? -5.078 5.637 4.5 1 94 210 ASP B CA 1
ATOM 3542 C C . ASP B 1 210 ? -6.195 4.766 5.062 1 94 210 ASP B C 1
ATOM 3544 O O . ASP B 1 210 ? -6.816 3.992 4.332 1 94 210 ASP B O 1
ATOM 3548 N N . ILE B 1 211 ? -6.469 4.844 6.32 1 94.19 211 ILE B N 1
ATOM 3549 C CA . ILE B 1 211 ? -7.406 3.947 6.984 1 94.19 211 ILE B CA 1
ATOM 3550 C C . ILE B 1 211 ? -8.742 4.656 7.184 1 94.19 211 ILE B C 1
ATOM 3552 O O . ILE B 1 211 ? -8.891 5.477 8.094 1 94.19 211 ILE B O 1
ATOM 3556 N N . ASP B 1 212 ? -9.742 4.277 6.41 1 88.38 212 ASP B N 1
ATOM 3557 C CA . ASP B 1 212 ? -11.023 4.965 6.477 1 88.38 212 ASP B CA 1
ATOM 3558 C C . ASP B 1 212 ? -12.18 3.971 6.586 1 88.38 212 ASP B C 1
ATOM 3560 O O . ASP B 1 212 ? -13.305 4.348 6.93 1 88.38 212 ASP B O 1
ATOM 3564 N N . THR B 1 213 ? -11.875 2.734 6.312 1 90.69 213 THR B N 1
ATOM 3565 C CA . THR B 1 213 ? -12.906 1.7 6.32 1 90.69 213 THR B CA 1
ATOM 3566 C C . THR B 1 213 ? -12.477 0.516 7.184 1 90.69 213 THR B C 1
ATOM 3568 O O . THR B 1 213 ? -11.297 0.374 7.512 1 90.69 213 THR B O 1
ATOM 3571 N N . PRO B 1 214 ? -13.477 -0.299 7.496 1 92.94 214 PRO B N 1
ATOM 3572 C CA . PRO B 1 214 ? -13.102 -1.519 8.219 1 92.94 214 PRO B CA 1
ATOM 3573 C C . PRO B 1 214 ? -12.109 -2.381 7.441 1 92.94 214 PRO B C 1
ATOM 3575 O O . PRO B 1 214 ? -11.234 -3.014 8.039 1 92.94 214 PRO B O 1
ATOM 3578 N N . ASP B 1 215 ? -12.211 -2.342 6.137 1 93.44 215 ASP B N 1
ATOM 3579 C CA . ASP B 1 215 ? -11.266 -3.084 5.309 1 93.44 215 ASP B CA 1
ATOM 3580 C C . ASP B 1 215 ? -9.852 -2.527 5.449 1 93.44 215 ASP B C 1
ATOM 3582 O O . ASP B 1 215 ? -8.883 -3.287 5.516 1 93.44 215 ASP B O 1
ATOM 3586 N N . ASP B 1 216 ? -9.734 -1.236 5.508 1 94.25 216 ASP B N 1
ATOM 3587 C CA . ASP B 1 216 ? -8.43 -0.613 5.734 1 94.25 216 ASP B CA 1
ATOM 3588 C C . ASP B 1 216 ? -7.855 -1.019 7.09 1 94.25 216 ASP B C 1
ATOM 3590 O O . ASP B 1 216 ? -6.668 -1.326 7.199 1 94.25 216 ASP B O 1
ATOM 3594 N N . MET B 1 217 ? -8.742 -0.999 8.055 1 95.38 217 MET B N 1
ATOM 3595 C CA . MET B 1 217 ? -8.312 -1.371 9.398 1 95.38 217 MET B CA 1
ATOM 3596 C C . MET B 1 217 ? -7.832 -2.818 9.438 1 95.38 217 MET B C 1
ATOM 3598 O O . MET B 1 217 ? -6.836 -3.129 10.086 1 95.38 217 MET B O 1
ATOM 3602 N N . ALA B 1 218 ? -8.555 -3.68 8.742 1 96.31 218 ALA B N 1
ATOM 3603 C CA . ALA B 1 218 ? -8.164 -5.086 8.672 1 96.31 218 ALA B CA 1
ATOM 3604 C C . ALA B 1 218 ? -6.789 -5.238 8.031 1 96.31 218 ALA B C 1
ATOM 3606 O O . ALA B 1 218 ? -5.977 -6.055 8.477 1 96.31 218 ALA B O 1
ATOM 3607 N N . LYS B 1 219 ? -6.508 -4.492 7.055 1 96.94 219 LYS B N 1
ATOM 3608 C CA . LYS B 1 219 ? -5.207 -4.52 6.387 1 96.94 219 LYS B CA 1
ATOM 3609 C C . LYS B 1 219 ? -4.102 -4.023 7.312 1 96.94 219 LYS B C 1
ATOM 3611 O O . LYS B 1 219 ? -3 -4.574 7.32 1 96.94 219 LYS B O 1
ATOM 3616 N N . PHE B 1 220 ? -4.438 -2.99 8.023 1 97.12 220 PHE B N 1
ATOM 3617 C CA . PHE B 1 220 ? -3.482 -2.5 9.008 1 97.12 220 PHE B CA 1
ATOM 3618 C C . PHE B 1 220 ? -3.182 -3.572 10.047 1 97.12 220 PHE B C 1
ATOM 3620 O O . PHE B 1 220 ? -2.021 -3.799 10.398 1 97.12 220 PHE B O 1
ATOM 3627 N N . GLN B 1 221 ? -4.227 -4.207 10.508 1 96.44 221 GLN B N 1
ATOM 3628 C CA . GLN B 1 221 ? -4.078 -5.285 11.484 1 96.44 221 GLN B CA 1
ATOM 3629 C C . GLN B 1 221 ? -3.283 -6.449 10.898 1 96.44 221 GLN B C 1
ATOM 3631 O O . GLN B 1 221 ? -2.471 -7.066 11.586 1 96.44 221 GLN B O 1
ATOM 3636 N N . PHE B 1 222 ? -3.477 -6.758 9.688 1 97.25 222 PHE B N 1
ATOM 3637 C CA . PHE B 1 222 ? -2.713 -7.793 9.008 1 97.25 222 PHE B CA 1
ATOM 3638 C C . PHE B 1 222 ? -1.219 -7.504 9.078 1 97.25 222 PHE B C 1
ATOM 3640 O O . PHE B 1 222 ? -0.424 -8.391 9.406 1 97.25 222 PHE B O 1
ATOM 3647 N N . LEU B 1 223 ? -0.853 -6.262 8.758 1 97.69 223 LEU B N 1
ATOM 3648 C CA . LEU B 1 223 ? 0.556 -5.883 8.781 1 97.69 223 LEU B CA 1
ATOM 3649 C C . LEU B 1 223 ? 1.147 -6.062 10.172 1 97.69 223 LEU B C 1
ATOM 3651 O O . LEU B 1 223 ? 2.252 -6.594 10.32 1 97.69 223 LEU B O 1
ATOM 3655 N N . LYS B 1 224 ? 0.403 -5.609 11.133 1 95.94 224 LYS B N 1
ATOM 3656 C CA . LYS B 1 224 ? 0.861 -5.75 12.516 1 95.94 224 LYS B CA 1
ATOM 3657 C C . LYS B 1 224 ? 1.126 -7.215 12.859 1 95.94 224 LYS B C 1
ATOM 3659 O O . LYS B 1 224 ? 2.178 -7.547 13.406 1 95.94 224 LYS B O 1
ATOM 3664 N N . GLU B 1 225 ? 0.251 -8.109 12.508 1 95.56 225 GLU B N 1
ATOM 3665 C CA . GLU B 1 225 ? 0.371 -9.531 12.812 1 95.56 225 GLU B CA 1
ATOM 3666 C C . GLU B 1 225 ? 1.479 -10.18 11.992 1 95.56 225 GLU B C 1
ATOM 3668 O O . GLU B 1 225 ? 2.201 -11.047 12.484 1 95.56 225 GLU B O 1
ATOM 3673 N N . TYR B 1 226 ? 1.564 -9.75 10.781 1 95.5 226 TYR B N 1
ATOM 3674 C CA . TYR B 1 226 ? 2.535 -10.312 9.852 1 95.5 226 TYR B CA 1
ATOM 3675 C C . TYR B 1 226 ? 3.957 -10.133 10.367 1 95.5 226 TYR B C 1
ATOM 3677 O O . TYR B 1 226 ? 4.781 -11.039 10.258 1 95.5 226 TYR B O 1
ATOM 3685 N N . PHE B 1 227 ? 4.258 -9.023 11.008 1 95.06 227 PHE B N 1
ATOM 3686 C CA . PHE B 1 227 ? 5.637 -8.711 11.375 1 95.06 227 PHE B CA 1
ATOM 3687 C C . PHE B 1 227 ? 5.875 -8.969 12.852 1 95.06 227 PHE B C 1
ATOM 3689 O O . PHE B 1 227 ? 7.016 -8.914 13.32 1 95.06 227 PHE B O 1
ATOM 3696 N N . THR B 1 228 ? 4.891 -9.141 13.609 1 88.69 228 THR B N 1
ATOM 3697 C CA . THR B 1 228 ? 5.09 -9.398 15.031 1 88.69 228 THR B CA 1
ATOM 3698 C C . THR B 1 228 ? 5.055 -10.898 15.32 1 88.69 228 THR B C 1
ATOM 3700 O O . THR B 1 228 ? 5.336 -11.32 16.438 1 88.69 228 THR B O 1
ATOM 3703 N N . TYR B 1 229 ? 4.727 -11.766 14.414 1 74.31 229 TYR B N 1
ATOM 3704 C CA . TYR B 1 229 ? 4.762 -13.211 14.641 1 74.31 229 TYR B CA 1
ATOM 3705 C C . TYR B 1 229 ? 6.137 -13.781 14.305 1 74.31 229 TYR B C 1
ATOM 3707 O O . TYR B 1 229 ? 6.812 -13.289 13.398 1 74.31 229 TYR B O 1
#

Organism: Tannerella forsythia (strain ATCC 43037 / JCM 10827 / CCUG 21028 A / KCTC 5666 / FDC 338) (NCBI:txid203275)

Solvent-accessible surface area (backbone atoms only — not comparable to full-atom values): 25424 Å² total; per-residue (Å²): 133,78,72,74,58,76,64,65,66,68,67,52,43,32,39,30,56,42,60,55,77,33,86,68,27,72,52,48,51,73,72,30,43,58,56,52,44,50,58,27,51,78,66,75,40,34,82,50,27,34,37,35,20,57,22,67,70,56,35,54,54,40,39,75,71,55,34,43,64,46,74,44,90,70,65,89,87,62,50,65,66,62,67,42,42,67,64,52,70,75,44,91,58,67,40,36,32,39,42,42,49,43,24,70,60,69,43,91,58,46,67,59,54,51,46,55,52,39,72,74,40,52,91,74,39,41,31,35,34,30,23,28,75,40,74,64,56,65,60,40,26,42,42,68,70,80,80,44,61,41,59,71,34,76,82,54,67,81,67,68,98,59,88,49,61,39,44,24,59,58,62,41,37,36,40,35,30,41,70,50,51,53,53,24,67,70,42,98,48,39,77,61,47,53,74,67,53,44,53,41,69,43,83,39,85,43,60,88,56,71,48,62,35,58,68,38,46,50,28,52,51,47,53,44,52,65,47,59,103,132,77,70,75,55,75,64,64,69,68,67,54,43,33,38,30,56,41,61,55,76,34,87,69,26,72,53,50,51,74,70,29,42,59,53,52,44,51,58,28,51,78,65,75,41,34,82,51,25,35,37,37,20,57,22,66,70,56,35,54,53,40,40,74,71,54,35,43,64,47,74,43,89,70,65,89,86,62,48,65,66,62,68,42,41,68,64,52,70,74,43,91,57,69,41,35,32,38,41,42,49,45,22,69,60,68,42,90,60,46,65,59,53,51,47,55,52,39,73,74,41,52,92,73,38,39,33,38,36,30,23,28,76,39,76,65,57,63,58,40,26,42,44,70,68,80,79,44,62,40,59,70,34,77,78,54,67,81,66,68,98,59,89,49,62,39,44,25,60,57,60,41,36,36,40,33,29,41,70,50,53,53,51,22,67,70,42,97,48,41,76,61,47,54,74,68,52,45,51,41,68,42,83,39,86,44,61,88,56,71,48,62,36,58,68,38,47,51,28,52,51,47,52,43,51,64,48,60,104